Protein AF-0000000078280969 (afdb_homodimer)

Secondary structure (DSSP, 8-state):
--HHHHHHHHHHHHHS-HHHHHHHHTS-HHHHHHHHHHHHHHHTS-SEEE-SS-EEE-HHHHHHHHHHHHHHHHHHHHHHHHHT--TT--EEEEEEESSHHHHTTHHHHHHHHHHH-TTEEEEEEE--HHHHHHHHHTT--SEEEEE--HHHHHHH-EEEEEEEEPEEEEEETTSGGGG-S-B-TGGGGSSPEEEE-GGGS-HHHHHHHHHHHTT--GGGEEEESSHHHHHHHHHTTS-BEEEE--GGG--TTEEEEEBTTPPPEEEEEEES--TT-HHHHHHHHHHHHHHHH--/--HHHHHHHHHHHHHS-HHHHHHHHTS-HHHHHHHHHHHHHHHTS--EEE-SS-EEE-HHHHHHHHHHHHHHHHHHHHHHHHH---TT--EEEEEEESSHHHHTTHHHHHHHHHHH-TTEEEEEEE--HHHHHHHHHTTS-SEEEEE--HHHHHHH-EEEEEEEEPEEEEEETTSGGGG-S-B-TTGGGSSPEEEE-GGGS-HHHHHHHHHHHTT--GGGEEEESSHHHHHHHHHTTS-BEEEE--GGG--TTEEEEEBTTPPPEEEEEEES--TT-HHHHHHHHHHHHHHHHH-

pLDDT: mean 82.95, std 13.14, range [41.09, 98.12]

Structure (mmCIF, N/CA/C/O backbone):
data_AF-0000000078280969-model_v1
#
loop_
_entity.id
_entity.type
_entity.pdbx_description
1 polymer 'LysR family transcriptional regulator'
#
loop_
_atom_site.group_PDB
_atom_site.id
_atom_site.type_symbol
_atom_site.label_atom_id
_atom_site.label_alt_id
_atom_site.label_comp_id
_atom_site.label_asym_id
_atom_site.label_entity_id
_atom_site.label_seq_id
_atom_site.pdbx_PDB_ins_code
_atom_site.Cartn_x
_atom_site.Cartn_y
_atom_site.Cartn_z
_atom_site.occupancy
_atom_site.B_iso_or_equiv
_atom_site.auth_seq_id
_atom_site.auth_comp_id
_atom_site.auth_asym_id
_atom_site.auth_atom_id
_atom_site.pdbx_PDB_model_num
ATOM 1 N N . MET A 1 1 ? 0.093 -5.133 -32.875 1 66.5 1 MET A N 1
ATOM 2 C CA . MET A 1 1 ? 0.955 -5.367 -31.703 1 66.5 1 MET A CA 1
ATOM 3 C C . MET A 1 1 ? 1.335 -6.84 -31.609 1 66.5 1 MET A C 1
ATOM 5 O O . MET A 1 1 ? 0.479 -7.719 -31.734 1 66.5 1 MET A O 1
ATOM 9 N N . ASN A 1 2 ? 2.564 -7.051 -31.688 1 67.25 2 ASN A N 1
ATOM 10 C CA . ASN A 1 2 ? 3.027 -8.438 -31.625 1 67.25 2 ASN A CA 1
ATOM 11 C C . ASN A 1 2 ? 3.969 -8.664 -30.453 1 67.25 2 ASN A C 1
ATOM 13 O O . ASN A 1 2 ? 4.344 -7.715 -29.75 1 67.25 2 ASN A O 1
ATOM 17 N N . THR A 1 3 ? 4.285 -9.961 -30.266 1 73.81 3 THR A N 1
ATOM 18 C CA . THR A 1 3 ? 5.059 -10.352 -29.094 1 73.81 3 THR A CA 1
ATOM 19 C C . THR A 1 3 ? 6.453 -9.727 -29.141 1 73.81 3 THR A C 1
ATOM 21 O O . THR A 1 3 ? 7.012 -9.375 -28.094 1 73.81 3 THR A O 1
ATOM 24 N N . VAL A 1 4 ? 6.988 -9.617 -30.328 1 75.44 4 VAL A N 1
ATOM 25 C CA . VAL A 1 4 ? 8.328 -9.055 -30.484 1 75.44 4 VAL A CA 1
ATOM 26 C C . VAL A 1 4 ? 8.32 -7.59 -30.031 1 75.44 4 VAL A C 1
ATOM 28 O O . VAL A 1 4 ? 9.227 -7.145 -29.328 1 75.44 4 VAL A O 1
ATOM 31 N N . GLN A 1 5 ? 7.281 -6.879 -30.438 1 82.44 5 GLN A N 1
ATOM 32 C CA . GLN A 1 5 ? 7.125 -5.488 -30.031 1 82.44 5 GLN A CA 1
ATOM 33 C C . GLN A 1 5 ? 7.051 -5.371 -28.516 1 82.44 5 GLN A C 1
ATOM 35 O O . GLN A 1 5 ? 7.68 -4.496 -27.922 1 82.44 5 GLN A O 1
ATOM 40 N N . LEU A 1 6 ? 6.266 -6.25 -28 1 81.06 6 LEU A N 1
ATOM 41 C CA . LEU A 1 6 ? 6.074 -6.227 -26.547 1 81.06 6 LEU A CA 1
ATOM 42 C C . LEU A 1 6 ? 7.367 -6.578 -25.828 1 81.06 6 LEU A C 1
ATOM 44 O O . LEU A 1 6 ? 7.688 -5.98 -24.797 1 81.06 6 LEU A O 1
ATOM 48 N N . GLU A 1 7 ? 8.07 -7.516 -26.328 1 80.25 7 GLU A N 1
ATOM 49 C CA . GLU A 1 7 ? 9.367 -7.887 -25.766 1 80.25 7 GLU A CA 1
ATOM 50 C C . GLU A 1 7 ? 10.352 -6.727 -25.844 1 80.25 7 GLU A C 1
ATOM 52 O O . GLU A 1 7 ? 11.086 -6.465 -24.891 1 80.25 7 GLU A O 1
ATOM 57 N N . CYS A 1 8 ? 10.367 -6.09 -27 1 85.19 8 CYS A N 1
ATOM 58 C CA . CYS A 1 8 ? 11.234 -4.926 -27.156 1 85.19 8 CYS A CA 1
ATOM 59 C C . CYS A 1 8 ? 10.875 -3.828 -26.172 1 85.19 8 CYS A C 1
ATOM 61 O O . CYS A 1 8 ? 11.75 -3.23 -25.547 1 85.19 8 CYS A O 1
ATOM 63 N N . TYR A 1 9 ? 9.578 -3.576 -26.031 1 86.38 9 TYR A N 1
ATOM 64 C CA . TYR A 1 9 ? 9.102 -2.574 -25.094 1 86.38 9 TYR A CA 1
ATOM 65 C C . TYR A 1 9 ? 9.57 -2.895 -23.672 1 86.38 9 TYR A C 1
ATOM 67 O O . TYR A 1 9 ? 10.109 -2.029 -22.984 1 86.38 9 TYR A O 1
ATOM 75 N N . MET A 1 10 ? 9.32 -4.09 -23.344 1 80.75 10 MET A N 1
ATOM 76 C CA . MET A 1 10 ? 9.695 -4.496 -22 1 80.75 10 MET A CA 1
ATOM 77 C C . MET A 1 10 ? 11.188 -4.309 -21.766 1 80.75 10 MET A C 1
ATOM 79 O O . MET A 1 10 ? 11.602 -3.818 -20.719 1 80.75 10 MET A O 1
ATOM 83 N N . ALA A 1 11 ? 11.992 -4.695 -22.719 1 79.06 11 ALA A N 1
ATOM 84 C CA . ALA A 1 11 ? 13.445 -4.574 -22.609 1 79.06 11 ALA A CA 1
ATOM 85 C C . ALA A 1 11 ? 13.867 -3.113 -22.5 1 79.06 11 ALA A C 1
ATOM 87 O O . ALA A 1 11 ? 14.719 -2.771 -21.672 1 79.06 11 ALA A O 1
ATOM 88 N N . VAL A 1 12 ? 13.203 -2.271 -23.25 1 84.62 12 VAL A N 1
ATOM 89 C CA . VAL A 1 12 ? 13.555 -0.854 -23.203 1 84.62 12 VAL A CA 1
ATOM 90 C C . VAL A 1 12 ? 13.086 -0.25 -21.875 1 84.62 12 VAL A C 1
ATOM 92 O O . VAL A 1 12 ? 13.797 0.561 -21.281 1 84.62 12 VAL A O 1
ATOM 95 N N . ALA A 1 13 ? 11.953 -0.6 -21.531 1 79.25 13 ALA A N 1
ATOM 96 C CA . ALA A 1 13 ? 11.391 -0.084 -20.281 1 79.25 13 ALA A CA 1
ATOM 97 C C . ALA A 1 13 ? 12.266 -0.475 -19.094 1 79.25 13 ALA A C 1
ATOM 99 O O . ALA A 1 13 ? 12.43 0.307 -18.141 1 79.25 13 ALA A O 1
ATOM 100 N N . GLU A 1 14 ? 12.758 -1.616 -19.172 1 69.44 14 GLU A N 1
ATOM 101 C CA . GLU A 1 14 ? 13.594 -2.156 -18.094 1 69.44 14 GLU A CA 1
ATOM 102 C C . GLU A 1 14 ? 14.969 -1.494 -18.078 1 69.44 14 GLU A C 1
ATOM 104 O O . GLU A 1 14 ? 15.5 -1.187 -17.016 1 69.44 14 GLU A O 1
ATOM 109 N N . ASN A 1 15 ? 15.5 -1.324 -19.266 1 67.88 15 ASN A N 1
ATOM 110 C CA . ASN A 1 15 ? 16.875 -0.85 -19.391 1 67.88 15 ASN A CA 1
ATOM 111 C C . ASN A 1 15 ? 16.938 0.668 -19.516 1 67.88 15 ASN A C 1
ATOM 113 O O . ASN A 1 15 ? 17.984 1.275 -19.312 1 67.88 15 ASN A O 1
ATOM 117 N N . LEU A 1 16 ? 15.82 1.223 -19.828 1 74.62 16 LEU A N 1
ATOM 118 C CA . LEU A 1 16 ? 15.727 2.631 -20.188 1 74.62 16 LEU A CA 1
ATOM 119 C C . LEU A 1 16 ? 16.859 3.029 -21.125 1 74.62 16 LEU A C 1
ATOM 121 O O . LEU A 1 16 ? 17.438 4.109 -20.984 1 74.62 16 LEU A O 1
ATOM 125 N N . ASN A 1 17 ? 17.281 2.143 -21.844 1 77.75 17 ASN A N 1
ATOM 126 C CA . ASN A 1 17 ? 18.344 2.25 -22.859 1 77.75 17 ASN A CA 1
ATOM 127 C C . ASN A 1 17 ? 18.078 1.333 -24.047 1 77.75 17 ASN A C 1
ATOM 129 O O . ASN A 1 17 ? 17.969 0.117 -23.875 1 77.75 17 ASN A O 1
ATOM 133 N N . PHE A 1 18 ? 18.031 1.896 -25.25 1 86.38 18 PHE A N 1
ATOM 134 C CA . PHE A 1 18 ? 17.672 1.14 -26.438 1 86.38 18 PHE A CA 1
ATOM 135 C C . PHE A 1 18 ? 18.781 0.185 -26.844 1 86.38 18 PHE A C 1
ATOM 137 O O . PHE A 1 18 ? 18.516 -0.94 -27.281 1 86.38 18 PHE A O 1
ATOM 144 N N . ALA A 1 19 ? 20.047 0.688 -26.656 1 82.69 19 ALA A N 1
ATOM 145 C CA . ALA A 1 19 ? 21.172 -0.16 -27.016 1 82.69 19 ALA A CA 1
ATOM 146 C C . ALA A 1 19 ? 21.266 -1.381 -26.109 1 82.69 19 ALA A C 1
ATOM 148 O O . ALA A 1 19 ? 21.484 -2.5 -26.578 1 82.69 19 ALA A O 1
ATOM 149 N N . ARG A 1 20 ? 21.062 -1.146 -24.922 1 80.31 20 ARG A N 1
ATOM 150 C CA . ARG A 1 20 ? 21.109 -2.236 -23.953 1 80.31 20 ARG A CA 1
ATOM 151 C C . ARG A 1 20 ? 19.953 -3.203 -24.172 1 80.31 20 ARG A C 1
ATOM 153 O O . ARG A 1 20 ? 20.109 -4.414 -24.016 1 80.31 20 ARG A O 1
ATOM 160 N N . ALA A 1 21 ? 18.812 -2.652 -24.406 1 84 21 ALA A N 1
ATOM 161 C CA . ALA A 1 21 ? 17.656 -3.488 -24.719 1 84 21 ALA A CA 1
ATOM 162 C C . ALA A 1 21 ? 17.938 -4.383 -25.922 1 84 21 ALA A C 1
ATOM 164 O O . ALA A 1 21 ? 17.578 -5.562 -25.922 1 84 21 ALA A O 1
ATOM 165 N N . ALA A 1 22 ? 18.609 -3.871 -26.859 1 86.62 22 ALA A N 1
ATOM 166 C CA . ALA A 1 22 ? 18.969 -4.621 -28.062 1 86.62 22 ALA A CA 1
ATOM 167 C C . ALA A 1 22 ? 19.906 -5.777 -27.734 1 86.62 22 ALA A C 1
ATOM 169 O O . ALA A 1 22 ? 19.734 -6.891 -28.234 1 86.62 22 ALA A O 1
ATOM 170 N N . GLU A 1 23 ? 20.828 -5.445 -26.922 1 80.44 23 GLU A N 1
ATOM 171 C CA . GLU A 1 23 ? 21.766 -6.473 -26.484 1 80.44 23 GLU A CA 1
ATOM 172 C C . GLU A 1 23 ? 21.047 -7.59 -25.734 1 80.44 23 GLU A C 1
ATOM 174 O O . GLU A 1 23 ? 21.312 -8.773 -25.969 1 80.44 23 GLU A O 1
ATOM 179 N N . GLN A 1 24 ? 20.125 -7.203 -24.984 1 77.31 24 GLN A N 1
ATOM 180 C CA . GLN A 1 24 ? 19.375 -8.148 -24.172 1 77.31 24 GLN A CA 1
ATOM 181 C C . GLN A 1 24 ? 18.531 -9.078 -25.047 1 77.31 24 GLN A C 1
ATOM 183 O O . GLN A 1 24 ? 18.406 -10.266 -24.75 1 77.31 24 GLN A O 1
ATOM 188 N N . LEU A 1 25 ? 18.031 -8.523 -26.016 1 80 25 LEU A N 1
ATOM 189 C CA . LEU A 1 25 ? 17.125 -9.266 -26.891 1 80 25 LEU A CA 1
ATOM 190 C C . LEU A 1 25 ? 17.891 -9.906 -28.047 1 80 25 LEU A C 1
ATOM 192 O O . LEU A 1 25 ? 17.297 -10.625 -28.859 1 80 25 LEU A O 1
ATOM 196 N N . HIS A 1 26 ? 19.219 -9.602 -28.062 1 80.12 26 HIS A N 1
ATOM 197 C CA . HIS A 1 26 ? 20.078 -10.125 -29.125 1 80.12 26 HIS A CA 1
ATOM 198 C C . HIS A 1 26 ? 19.578 -9.695 -30.5 1 80.12 26 HIS A C 1
ATOM 200 O O . HIS A 1 26 ? 19.484 -10.516 -31.406 1 80.12 26 HIS A O 1
ATOM 206 N N . ILE A 1 27 ? 19.203 -8.539 -30.594 1 83.69 27 ILE A N 1
ATOM 207 C CA . ILE A 1 27 ? 18.828 -7.914 -31.859 1 83.69 27 ILE A CA 1
ATOM 208 C C . ILE A 1 27 ? 19.516 -6.559 -31.984 1 83.69 27 ILE A C 1
ATOM 210 O O . ILE A 1 27 ? 20.25 -6.137 -31.094 1 83.69 27 ILE A O 1
ATOM 214 N N . THR A 1 28 ? 19.5 -6.012 -33.125 1 83.88 28 THR A N 1
ATOM 215 C CA . THR A 1 28 ? 20.156 -4.734 -33.344 1 83.88 28 THR A CA 1
ATOM 216 C C . THR A 1 28 ? 19.344 -3.586 -32.75 1 83.88 28 THR A C 1
ATOM 218 O O . THR A 1 28 ? 18.125 -3.688 -32.625 1 83.88 28 THR A O 1
ATOM 221 N N . GLN A 1 29 ? 20.094 -2.598 -32.375 1 88 29 GLN A N 1
ATOM 222 C CA . GLN A 1 29 ? 19.438 -1.432 -31.797 1 88 29 GLN A CA 1
ATOM 223 C C . GLN A 1 29 ? 18.438 -0.82 -32.781 1 88 29 GLN A C 1
ATOM 225 O O . GLN A 1 29 ? 17.328 -0.427 -32.406 1 88 29 GLN A O 1
ATOM 230 N N . PRO A 1 30 ? 18.766 -0.728 -34.094 1 88.88 30 PRO A N 1
ATOM 231 C CA . PRO A 1 30 ? 17.75 -0.212 -35 1 88.88 30 PRO A CA 1
ATOM 232 C C . PRO A 1 30 ? 16.484 -1.063 -35.031 1 88.88 30 PRO A C 1
ATOM 234 O O . PRO A 1 30 ? 15.383 -0.532 -35.188 1 88.88 30 PRO A O 1
ATOM 237 N N . ALA A 1 31 ? 16.641 -2.297 -34.844 1 84.81 31 ALA A N 1
ATOM 238 C CA . ALA A 1 31 ? 15.492 -3.193 -34.812 1 84.81 31 ALA A CA 1
ATOM 239 C C . ALA A 1 31 ? 14.609 -2.887 -33.594 1 84.81 31 ALA A C 1
ATOM 241 O O . ALA A 1 31 ? 13.383 -2.836 -33.719 1 84.81 31 ALA A O 1
ATOM 242 N N . VAL A 1 32 ? 15.242 -2.713 -32.438 1 90.94 32 VAL A N 1
ATOM 243 C CA . VAL A 1 32 ? 14.508 -2.352 -31.234 1 90.94 32 VAL A CA 1
ATOM 244 C C . VAL A 1 32 ? 13.781 -1.025 -31.453 1 90.94 32 VAL A C 1
ATOM 246 O O . VAL A 1 32 ? 12.602 -0.894 -31.125 1 90.94 32 VAL A O 1
ATOM 249 N N . THR A 1 33 ? 14.5 -0.103 -32.031 1 88.62 33 THR A N 1
ATOM 250 C CA . THR A 1 33 ? 13.945 1.222 -32.281 1 88.62 33 THR A CA 1
ATOM 251 C C . THR A 1 33 ? 12.727 1.13 -33.219 1 88.62 33 THR A C 1
ATOM 253 O O . THR A 1 33 ? 11.703 1.756 -32.938 1 88.62 33 THR A O 1
ATOM 256 N N . HIS A 1 34 ? 12.914 0.35 -34.188 1 87.81 34 HIS A N 1
ATOM 257 C CA . HIS A 1 34 ? 11.82 0.165 -35.125 1 87.81 34 HIS A CA 1
ATOM 258 C C . HIS A 1 34 ? 10.594 -0.44 -34.438 1 87.81 34 HIS A C 1
ATOM 260 O O . HIS A 1 34 ? 9.469 0.009 -34.656 1 87.81 34 HIS A O 1
ATOM 266 N N . GLN A 1 35 ? 10.828 -1.496 -33.688 1 87.38 35 GLN A N 1
ATOM 267 C CA . GLN A 1 35 ? 9.742 -2.172 -32.969 1 87.38 35 GLN A CA 1
ATOM 268 C C . GLN A 1 35 ? 9.016 -1.217 -32.031 1 87.38 35 GLN A C 1
ATOM 270 O O . GLN A 1 35 ? 7.785 -1.219 -31.969 1 87.38 35 GLN A O 1
ATOM 275 N N . ILE A 1 36 ? 9.766 -0.42 -31.297 1 90.12 36 ILE A N 1
ATOM 276 C CA . ILE A 1 36 ? 9.18 0.522 -30.344 1 90.12 36 ILE A CA 1
ATOM 277 C C . ILE A 1 36 ? 8.398 1.596 -31.094 1 90.12 36 ILE A C 1
ATOM 279 O O . ILE A 1 36 ? 7.273 1.934 -30.719 1 90.12 36 ILE A O 1
ATOM 283 N N . ASN A 1 37 ? 9.008 2.088 -32.156 1 88.69 37 ASN A N 1
ATOM 284 C CA . ASN A 1 37 ? 8.328 3.088 -32.969 1 88.69 37 ASN A CA 1
ATOM 285 C C . ASN A 1 37 ? 7.031 2.539 -33.562 1 88.69 37 ASN A C 1
ATOM 287 O O . ASN A 1 37 ? 6.008 3.229 -33.594 1 88.69 37 ASN A O 1
ATOM 291 N N . SER A 1 38 ? 7.207 1.346 -34.094 1 84 38 SER A N 1
ATOM 292 C CA . SER A 1 38 ? 6.031 0.696 -34.656 1 84 38 SER A CA 1
ATOM 293 C C . SER A 1 38 ? 4.945 0.503 -33.594 1 84 38 SER A C 1
ATOM 295 O O . SER A 1 38 ? 3.764 0.734 -33.875 1 84 38 SER A O 1
ATOM 297 N N . LEU A 1 39 ? 5.312 0.041 -32.438 1 84.44 39 LEU A N 1
ATOM 298 C CA . LEU A 1 39 ? 4.387 -0.162 -31.328 1 84.44 39 LEU A CA 1
ATOM 299 C C . LEU A 1 39 ? 3.721 1.151 -30.938 1 84.44 39 LEU A C 1
ATOM 301 O O . LEU A 1 39 ? 2.5 1.209 -30.766 1 84.44 39 LEU A O 1
ATOM 305 N N . GLU A 1 40 ? 4.496 2.197 -30.781 1 87.44 40 GLU A N 1
ATOM 306 C CA . GLU A 1 40 ? 3.988 3.516 -30.406 1 87.44 40 GLU A CA 1
ATOM 307 C C . GLU A 1 40 ? 3.047 4.062 -31.484 1 87.44 40 GLU A C 1
ATOM 309 O O . GLU A 1 40 ? 2.033 4.691 -31.156 1 87.44 40 GLU A O 1
ATOM 314 N N . ALA A 1 41 ? 3.404 3.811 -32.719 1 81.44 41 ALA A N 1
ATOM 315 C CA . ALA A 1 41 ? 2.568 4.234 -33.812 1 81.44 41 ALA A CA 1
ATOM 316 C C . ALA A 1 41 ? 1.226 3.512 -33.812 1 81.44 41 ALA A C 1
ATOM 318 O O . ALA A 1 41 ? 0.179 4.125 -34.031 1 81.44 41 ALA A O 1
ATOM 319 N N . GLU A 1 42 ? 1.295 2.262 -33.562 1 77.94 42 GLU A N 1
ATOM 320 C CA . GLU A 1 42 ? 0.071 1.467 -33.531 1 77.94 42 GLU A CA 1
ATOM 321 C C . GLU A 1 42 ? -0.838 1.925 -32.375 1 77.94 42 GLU A C 1
ATOM 323 O O . GLU A 1 42 ? -2.062 1.941 -32.531 1 77.94 42 GLU A O 1
ATOM 328 N N . LEU A 1 43 ? -0.205 2.242 -31.312 1 75.56 43 LEU A N 1
ATOM 329 C CA . LEU A 1 43 ? -0.937 2.631 -30.109 1 75.56 43 LEU A CA 1
ATOM 330 C C . LEU A 1 43 ? -1.272 4.117 -30.141 1 75.56 43 LEU A C 1
ATOM 332 O O . LEU A 1 43 ? -2.078 4.594 -29.328 1 75.56 43 LEU A O 1
ATOM 336 N N . ASP A 1 44 ? -0.694 4.789 -31.047 1 76.69 44 ASP A N 1
ATOM 337 C CA . ASP A 1 44 ? -0.847 6.23 -31.234 1 76.69 44 ASP A CA 1
ATOM 338 C C . ASP A 1 44 ? -0.492 6.98 -29.953 1 76.69 44 ASP A C 1
ATOM 340 O O . ASP A 1 44 ? -1.197 7.91 -29.547 1 76.69 44 ASP A O 1
ATOM 344 N N . VAL A 1 45 ? 0.417 6.477 -29.266 1 78.44 45 VAL A N 1
ATOM 345 C CA . VAL A 1 45 ? 0.959 7.109 -28.062 1 78.44 45 VAL A CA 1
ATOM 346 C C . VAL A 1 45 ? 2.469 6.883 -28 1 78.44 45 VAL A C 1
ATOM 348 O O . VAL A 1 45 ? 2.984 5.918 -28.562 1 78.44 45 VAL A O 1
ATOM 351 N N . LYS A 1 46 ? 3.143 7.832 -27.328 1 85 46 LYS A N 1
ATOM 352 C CA . LYS A 1 46 ? 4.555 7.621 -27.031 1 85 46 LYS A CA 1
ATOM 353 C C . LYS A 1 46 ? 4.727 6.926 -25.688 1 85 46 LYS A C 1
ATOM 355 O O . LYS A 1 46 ? 4.18 7.375 -24.672 1 85 46 LYS A O 1
ATOM 360 N N . LEU A 1 47 ? 5.379 5.812 -25.812 1 81.12 47 LEU A N 1
ATOM 361 C CA . LEU A 1 47 ? 5.602 5.027 -24.609 1 81.12 47 LEU A CA 1
ATOM 362 C C . LEU A 1 47 ? 6.883 5.465 -23.906 1 81.12 47 LEU A C 1
ATOM 364 O O . LEU A 1 47 ? 7.027 5.281 -22.688 1 81.12 47 LEU A O 1
ATOM 368 N N . PHE A 1 48 ? 7.793 6.008 -24.703 1 83.69 48 PHE A N 1
ATOM 369 C CA . PHE A 1 48 ? 9.078 6.473 -24.188 1 83.69 48 PHE A CA 1
ATOM 370 C C . PHE A 1 48 ? 9.336 7.914 -24.609 1 83.69 48 PHE A C 1
ATOM 372 O O . PHE A 1 48 ? 8.953 8.328 -25.703 1 83.69 48 PHE A O 1
ATOM 379 N N . ARG A 1 49 ? 9.789 8.727 -23.609 1 79.5 49 ARG A N 1
ATOM 380 C CA . ARG A 1 49 ? 10.414 10 -23.953 1 79.5 49 ARG A CA 1
ATOM 381 C C . ARG A 1 49 ? 11.914 9.844 -24.141 1 79.5 49 ARG A C 1
ATOM 383 O O . ARG A 1 49 ? 12.617 9.375 -23.234 1 79.5 49 ARG A O 1
ATOM 390 N N . ARG A 1 50 ? 12.289 10.094 -25.422 1 76.25 50 ARG A N 1
ATOM 391 C CA . ARG A 1 50 ? 13.695 9.883 -25.766 1 76.25 50 ARG A CA 1
ATOM 392 C C . ARG A 1 50 ? 14.375 11.195 -26.125 1 76.25 50 ARG A C 1
ATOM 394 O O . ARG A 1 50 ? 13.805 12.023 -26.844 1 76.25 50 ARG A O 1
ATOM 401 N N . THR A 1 51 ? 15.383 11.57 -25.328 1 71.69 51 THR A N 1
ATOM 402 C CA . THR A 1 51 ? 16.328 12.594 -25.766 1 71.69 51 THR A CA 1
ATOM 403 C C . THR A 1 51 ? 17.656 11.961 -26.172 1 71.69 51 THR A C 1
ATOM 405 O O . THR A 1 51 ? 17.812 10.734 -26.125 1 71.69 51 THR A O 1
ATOM 408 N N . THR A 1 52 ? 18.625 12.766 -26.75 1 67.19 52 THR A N 1
ATOM 409 C CA . THR A 1 52 ? 19.953 12.258 -27.125 1 67.19 52 THR A CA 1
ATOM 410 C C . THR A 1 52 ? 20.656 11.641 -25.906 1 67.19 52 THR A C 1
ATOM 412 O O . THR A 1 52 ? 21.531 10.797 -26.062 1 67.19 52 THR A O 1
ATOM 415 N N . ARG A 1 53 ? 20.062 11.945 -24.703 1 63.03 53 ARG A N 1
ATOM 416 C CA . ARG A 1 53 ? 20.844 11.555 -23.531 1 63.03 53 ARG A CA 1
ATOM 417 C C . ARG A 1 53 ? 20.016 10.656 -22.609 1 63.03 53 ARG A C 1
ATOM 419 O O . ARG A 1 53 ? 20.578 9.922 -21.797 1 63.03 53 ARG A O 1
ATOM 426 N N . THR A 1 54 ? 18.719 10.703 -22.703 1 69.81 54 THR A N 1
ATOM 427 C CA . THR A 1 54 ? 17.953 9.984 -21.688 1 69.81 54 THR A CA 1
ATOM 428 C C . THR A 1 54 ? 16.75 9.281 -22.312 1 69.81 54 THR A C 1
ATOM 430 O O . THR A 1 54 ? 16.219 9.734 -23.344 1 69.81 54 THR A O 1
ATOM 433 N N . VAL A 1 55 ? 16.438 8.023 -21.891 1 79.75 55 VAL A N 1
ATOM 434 C CA . VAL A 1 55 ? 15.211 7.281 -22.188 1 79.75 55 VAL A CA 1
ATOM 435 C C . VAL A 1 55 ? 14.367 7.137 -20.922 1 79.75 55 VAL A C 1
ATOM 437 O O . VAL A 1 55 ? 14.867 6.715 -19.891 1 79.75 55 VAL A O 1
ATOM 440 N N . GLU A 1 56 ? 13.156 7.699 -20.984 1 73.56 56 GLU A N 1
ATOM 441 C CA . GLU A 1 56 ? 12.234 7.605 -19.859 1 73.56 56 GLU A CA 1
ATOM 442 C C . GLU A 1 56 ? 10.867 7.082 -20.297 1 73.56 56 GLU A C 1
ATOM 444 O O . GLU A 1 56 ? 10.438 7.332 -21.438 1 73.56 56 GLU A O 1
ATOM 449 N N . LEU A 1 57 ? 10.242 6.301 -19.422 1 72.12 57 LEU A N 1
ATOM 450 C CA . LEU A 1 57 ? 8.867 5.891 -19.703 1 72.12 57 LEU A CA 1
ATOM 451 C C . LEU A 1 57 ? 7.91 7.074 -19.578 1 72.12 57 LEU A C 1
ATOM 453 O O . LEU A 1 57 ? 8.031 7.883 -18.656 1 72.12 57 LEU A O 1
ATOM 457 N N . THR A 1 58 ? 7.027 7.156 -20.609 1 67.81 58 THR A N 1
ATOM 458 C CA . THR A 1 58 ? 5.918 8.094 -20.469 1 67.81 58 THR A CA 1
ATOM 459 C C . THR A 1 58 ? 4.844 7.535 -19.547 1 67.81 58 THR A C 1
ATOM 461 O O . THR A 1 58 ? 4.898 6.363 -19.156 1 67.81 58 THR A O 1
ATOM 464 N N . ALA A 1 59 ? 3.932 8.391 -19.203 1 56.53 59 ALA A N 1
ATOM 465 C CA . ALA A 1 59 ? 2.816 7.914 -18.391 1 56.53 59 ALA A CA 1
ATOM 466 C C . ALA A 1 59 ? 2.086 6.762 -19.062 1 56.53 59 ALA A C 1
ATOM 468 O O . ALA A 1 59 ? 1.873 5.711 -18.453 1 56.53 59 ALA A O 1
ATOM 469 N N . PRO A 1 60 ? 1.846 6.934 -20.297 1 61.75 60 PRO A N 1
ATOM 470 C CA . PRO A 1 60 ? 1.277 5.785 -21 1 61.75 60 PRO A CA 1
ATOM 471 C C . PRO A 1 60 ? 2.223 4.586 -21.031 1 61.75 60 PRO A C 1
ATOM 473 O O . PRO A 1 60 ? 1.773 3.438 -21 1 61.75 60 PRO A O 1
ATOM 476 N N . GLY A 1 61 ? 3.506 4.887 -21.078 1 71.25 61 GLY A N 1
ATOM 477 C CA . GLY A 1 61 ? 4.488 3.812 -21.062 1 71.25 61 GLY A CA 1
ATOM 478 C C . GLY A 1 61 ? 4.43 2.963 -19.812 1 71.25 61 GLY A C 1
ATOM 479 O O . GLY A 1 61 ? 4.516 1.735 -19.891 1 71.25 61 GLY A O 1
ATOM 480 N N . TRP A 1 62 ? 4.211 3.588 -18.797 1 59.38 62 TRP A N 1
ATOM 481 C CA . TRP A 1 62 ? 4.113 2.898 -17.516 1 59.38 62 TRP A CA 1
ATOM 482 C C . TRP A 1 62 ? 2.854 2.043 -17.453 1 59.38 62 TRP A C 1
ATOM 484 O O . TRP A 1 62 ? 2.895 0.898 -16.984 1 59.38 62 TRP A O 1
ATOM 494 N N . VAL A 1 63 ? 1.869 2.551 -17.922 1 57.16 63 VAL A N 1
ATOM 495 C CA . VAL A 1 63 ? 0.6 1.832 -17.953 1 57.16 63 VAL A CA 1
ATOM 496 C C . VAL A 1 63 ? 0.724 0.607 -18.859 1 57.16 63 VAL A C 1
ATOM 498 O O . VAL A 1 63 ? 0.252 -0.478 -18.516 1 57.16 63 VAL A O 1
ATOM 501 N N . PHE A 1 64 ? 1.429 0.863 -19.969 1 65.94 64 PHE A N 1
ATOM 502 C CA . PHE A 1 64 ? 1.562 -0.192 -20.969 1 65.94 64 PHE A CA 1
ATOM 503 C C . PHE A 1 64 ? 2.434 -1.326 -20.438 1 65.94 64 PHE A C 1
ATOM 505 O O . PHE A 1 64 ? 2.297 -2.473 -20.875 1 65.94 64 PHE A O 1
ATOM 512 N N . TRP A 1 65 ? 3.266 -0.952 -19.484 1 68.56 65 TRP A N 1
ATOM 513 C CA . TRP A 1 65 ? 4.145 -1.969 -18.922 1 68.56 65 TRP A CA 1
ATOM 514 C C . TRP A 1 65 ? 3.338 -3.125 -18.344 1 68.56 65 TRP A C 1
ATOM 516 O O . TRP A 1 65 ? 3.648 -4.293 -18.578 1 68.56 65 TRP A O 1
ATOM 526 N N . GLY A 1 66 ? 2.42 -2.846 -17.672 1 61.31 66 GLY A N 1
ATOM 527 C CA . GLY A 1 66 ? 1.548 -3.871 -17.125 1 61.31 66 GLY A CA 1
ATOM 528 C C . GLY A 1 66 ? 0.871 -4.711 -18.188 1 61.31 66 GLY A C 1
ATOM 529 O O . GLY A 1 66 ? 0.828 -5.941 -18.078 1 61.31 66 GLY A O 1
ATOM 530 N N . TYR A 1 67 ? 0.461 -4.02 -19.156 1 60.88 67 TYR A N 1
ATOM 531 C CA . TYR A 1 67 ? -0.207 -4.715 -20.25 1 60.88 67 TYR A CA 1
ATOM 532 C C . TYR A 1 67 ? 0.766 -5.625 -20.984 1 60.88 67 TYR A C 1
ATOM 534 O O . TYR A 1 67 ? 0.448 -6.777 -21.281 1 60.88 67 TYR A O 1
ATOM 542 N N . ALA A 1 68 ? 1.881 -5.031 -21.297 1 72.19 68 ALA A N 1
ATOM 543 C CA . ALA A 1 68 ? 2.881 -5.793 -22.047 1 72.19 68 ALA A CA 1
ATOM 544 C C . ALA A 1 68 ? 3.291 -7.051 -21.281 1 72.19 68 ALA A C 1
ATOM 546 O O . ALA A 1 68 ? 3.393 -8.133 -21.859 1 72.19 68 ALA A O 1
ATOM 547 N N . LYS A 1 69 ? 3.434 -6.824 -20.094 1 65.06 69 LYS A N 1
ATOM 548 C CA . LYS A 1 69 ? 3.807 -7.941 -19.234 1 65.06 69 LYS 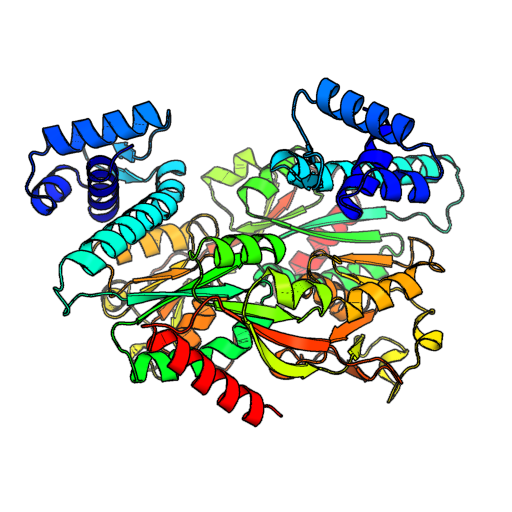A CA 1
ATOM 549 C C . LYS A 1 69 ? 2.725 -9.016 -19.219 1 65.06 69 LYS A C 1
ATOM 551 O O . LYS A 1 69 ? 3.018 -10.203 -19.375 1 65.06 69 LYS A O 1
ATOM 556 N N . ASP A 1 70 ? 1.556 -8.594 -19.125 1 59 70 ASP A N 1
ATOM 557 C CA . ASP A 1 70 ? 0.418 -9.508 -19.078 1 59 70 ASP A CA 1
ATOM 558 C C . ASP A 1 70 ? 0.283 -10.273 -20.391 1 59 70 ASP A C 1
ATOM 560 O O . ASP A 1 70 ? 0.072 -11.484 -20.391 1 59 70 ASP A O 1
ATOM 564 N N . ILE A 1 71 ? 0.398 -9.555 -21.422 1 59.19 71 ILE A N 1
ATOM 565 C CA . ILE A 1 71 ? 0.226 -10.148 -22.734 1 59.19 71 ILE A CA 1
ATOM 566 C C . ILE A 1 71 ? 1.345 -11.156 -23 1 59.19 71 ILE A C 1
ATOM 568 O O . ILE A 1 71 ? 1.091 -12.266 -23.484 1 59.19 71 ILE A O 1
ATOM 572 N N . LEU A 1 72 ? 2.453 -10.75 -22.609 1 65.81 72 LEU A N 1
ATOM 573 C CA . LEU A 1 72 ? 3.568 -11.664 -22.844 1 65.81 72 LEU A CA 1
ATOM 574 C C . LEU A 1 72 ? 3.438 -12.906 -21.984 1 65.81 72 LEU A C 1
ATOM 576 O O . LEU A 1 72 ? 3.744 -14.016 -22.422 1 65.81 72 LEU A O 1
ATOM 580 N N . ALA A 1 73 ? 2.938 -12.617 -20.859 1 60.31 73 ALA A N 1
ATOM 581 C CA . ALA A 1 73 ? 2.713 -13.75 -19.969 1 60.31 73 ALA A CA 1
ATOM 582 C C . ALA A 1 73 ? 1.631 -14.672 -20.516 1 60.31 73 ALA A C 1
ATOM 584 O O . ALA A 1 73 ? 1.788 -15.898 -20.5 1 60.31 73 ALA A O 1
ATOM 585 N N . LYS A 1 74 ? 0.629 -14.078 -20.969 1 56.28 74 LYS A N 1
ATOM 586 C CA . LYS A 1 74 ? -0.467 -14.859 -21.531 1 56.28 74 LYS A CA 1
ATOM 587 C C . LYS A 1 74 ? -0.025 -15.586 -22.797 1 56.28 74 LYS A C 1
ATOM 589 O O . LYS A 1 74 ? -0.417 -16.734 -23.031 1 56.28 74 LYS A O 1
ATOM 594 N N . THR A 1 75 ? 0.671 -14.938 -23.625 1 55.44 75 THR A N 1
ATOM 595 C CA . THR A 1 75 ? 1.184 -15.547 -24.844 1 55.44 75 THR A CA 1
ATOM 596 C C . THR A 1 75 ? 2.076 -16.75 -24.516 1 55.44 75 THR A C 1
ATOM 598 O O . THR A 1 75 ? 1.981 -17.797 -25.156 1 55.44 75 THR A O 1
ATOM 601 N N . ALA A 1 76 ? 2.816 -16.469 -23.562 1 56.06 76 ALA A N 1
ATOM 602 C CA . ALA A 1 76 ? 3.686 -17.562 -23.141 1 56.06 76 ALA A CA 1
ATOM 603 C C . ALA A 1 76 ? 2.871 -18.734 -22.594 1 56.06 76 ALA A C 1
ATOM 605 O O . ALA A 1 76 ? 3.166 -19.891 -22.891 1 56.06 76 ALA A O 1
ATOM 606 N N . GLN A 1 77 ? 1.936 -18.328 -21.922 1 51.62 77 GLN A N 1
ATOM 607 C CA . GLN A 1 77 ? 1.037 -19.344 -21.375 1 51.62 77 GLN A CA 1
ATOM 608 C C . GLN A 1 77 ? 0.341 -20.125 -22.484 1 51.62 77 GLN A C 1
ATOM 610 O O . GLN A 1 77 ? 0.213 -21.344 -22.406 1 51.62 77 GLN A O 1
ATOM 615 N N . ALA A 1 78 ? -0.179 -19.438 -23.406 1 51.12 78 ALA A N 1
ATOM 616 C CA . ALA A 1 78 ? -0.871 -20.047 -24.531 1 51.12 78 ALA A CA 1
ATOM 617 C C . ALA A 1 78 ? 0.055 -20.984 -25.297 1 51.12 78 ALA A C 1
ATOM 619 O O . ALA A 1 78 ? -0.352 -22.094 -25.688 1 51.12 78 ALA A O 1
ATOM 620 N N . LYS A 1 79 ? 1.163 -20.5 -25.531 1 50.44 79 LYS A N 1
ATOM 621 C CA . LYS A 1 79 ? 2.125 -21.344 -26.234 1 50.44 79 LYS A CA 1
ATOM 622 C C . LYS A 1 79 ? 2.4 -22.641 -25.469 1 50.44 79 LYS A C 1
ATOM 624 O O . LYS A 1 79 ? 2.488 -23.719 -26.047 1 50.44 79 LYS A O 1
ATOM 629 N N . ASN A 1 80 ? 2.527 -22.422 -24.25 1 46.72 80 ASN A N 1
ATOM 630 C CA . ASN A 1 80 ? 2.807 -23.578 -23.406 1 46.72 80 ASN A CA 1
ATOM 631 C C . ASN A 1 80 ? 1.617 -24.531 -23.344 1 46.72 80 ASN A C 1
ATOM 633 O O . ASN A 1 80 ? 1.794 -25.75 -23.328 1 46.72 80 ASN A O 1
ATOM 637 N N . ARG A 1 81 ? 0.464 -23.922 -23.172 1 44.09 81 ARG A N 1
ATOM 638 C CA . ARG A 1 81 ? -0.72 -24.781 -23.188 1 44.09 81 ARG A CA 1
ATOM 639 C C . ARG A 1 81 ? -0.791 -25.594 -24.469 1 44.09 81 ARG A C 1
ATOM 641 O O . ARG A 1 81 ? -1.181 -26.766 -24.438 1 44.09 81 ARG A O 1
ATOM 648 N N . LEU A 1 82 ? -0.545 -25 -25.453 1 43.84 82 LEU A N 1
ATOM 649 C CA . LEU A 1 82 ? -0.633 -25.688 -26.734 1 43.84 82 LEU A CA 1
ATOM 650 C C . LEU A 1 82 ? 0.5 -26.703 -26.875 1 43.84 82 LEU A C 1
ATOM 652 O O . LEU A 1 82 ? 0.341 -27.734 -27.547 1 43.84 82 LEU A O 1
ATOM 656 N N . ALA A 1 83 ? 1.55 -26.328 -26.406 1 44.88 83 ALA A N 1
ATOM 657 C CA . ALA A 1 83 ? 2.633 -27.281 -26.641 1 44.88 83 ALA A CA 1
ATOM 658 C C . ALA A 1 83 ? 2.455 -28.531 -25.781 1 44.88 83 ALA A C 1
ATOM 660 O O . ALA A 1 83 ? 3.119 -29.547 -26.016 1 44.88 83 ALA A O 1
ATOM 661 N N . GLY A 1 84 ? 1.411 -28.906 -25.094 1 41.12 84 GLY A N 1
ATOM 662 C CA . GLY A 1 84 ? 1.092 -30.172 -24.453 1 41.12 84 GLY A CA 1
ATOM 663 C C . GLY A 1 84 ? 1.914 -30.422 -23.203 1 41.12 84 GLY A C 1
ATOM 664 O O . GLY A 1 84 ? 1.878 -31.531 -22.641 1 41.12 84 GLY A O 1
ATOM 665 N N . HIS A 1 85 ? 3.098 -30.062 -23.016 1 41.72 85 HIS A N 1
ATOM 666 C CA . HIS A 1 85 ? 3.926 -30.469 -21.875 1 41.72 85 HIS A CA 1
ATOM 667 C C . HIS A 1 85 ? 3.357 -29.938 -20.562 1 41.72 85 HIS A C 1
ATOM 669 O O . HIS A 1 85 ? 3.27 -28.719 -20.359 1 41.72 85 HIS A O 1
ATOM 675 N N . PHE A 1 86 ? 2.482 -30.766 -19.844 1 42.31 86 PHE A N 1
ATOM 676 C CA . PHE A 1 86 ? 1.588 -30.688 -18.688 1 42.31 86 PHE A CA 1
ATOM 677 C C . PHE A 1 86 ? 2.338 -30.234 -17.453 1 42.31 86 PHE A C 1
ATOM 679 O O . PHE A 1 86 ? 1.749 -29.609 -16.547 1 42.31 86 PHE A O 1
ATOM 686 N N . GLU A 1 87 ? 3.457 -30.906 -17.234 1 46.09 87 GLU A N 1
ATOM 687 C CA . GLU A 1 87 ? 4.012 -30.812 -15.883 1 46.09 87 GLU A CA 1
ATOM 688 C C . GLU A 1 87 ? 4.051 -29.359 -15.391 1 46.09 87 GLU A C 1
ATOM 690 O O . GLU A 1 87 ? 3.898 -29.109 -14.195 1 46.09 87 GLU A O 1
ATOM 695 N N . ASP A 1 88 ? 4.395 -28.531 -16.297 1 51.09 88 ASP A N 1
ATOM 696 C CA . ASP A 1 88 ? 4.742 -27.156 -15.922 1 51.09 88 ASP A CA 1
ATOM 697 C C . ASP A 1 88 ? 3.562 -26.219 -16.141 1 51.09 88 ASP A C 1
ATOM 699 O O . ASP A 1 88 ? 3.756 -25.016 -16.375 1 51.09 88 ASP A O 1
ATOM 703 N N . GLN A 1 89 ? 2.326 -26.812 -16.125 1 60.88 89 GLN A N 1
ATOM 704 C CA . GLN A 1 89 ? 1.177 -26.016 -16.531 1 60.88 89 GLN A CA 1
ATOM 705 C C . GLN A 1 89 ? 0.737 -25.078 -15.398 1 60.88 89 GLN A C 1
ATOM 707 O O . GLN A 1 89 ? 0.247 -25.531 -14.367 1 60.88 89 GLN A O 1
ATOM 712 N N . ILE A 1 90 ? 1.161 -23.984 -15.469 1 75.44 90 ILE A N 1
ATOM 713 C CA . ILE A 1 90 ? 0.765 -22.938 -14.539 1 75.44 90 ILE A CA 1
ATOM 714 C C . ILE A 1 90 ? -0.631 -22.422 -14.898 1 75.44 90 ILE A C 1
ATOM 716 O O . ILE A 1 90 ? -0.947 -22.234 -16.078 1 75.44 90 ILE A O 1
ATOM 720 N N . GLN A 1 91 ? -1.591 -22.578 -13.938 1 82.12 91 GLN A N 1
ATOM 721 C CA . GLN A 1 91 ? -2.908 -21.969 -14.062 1 82.12 91 GLN A CA 1
ATOM 722 C C . GLN A 1 91 ? -2.979 -20.656 -13.281 1 82.12 91 GLN A C 1
ATOM 724 O O . GLN A 1 91 ? -3.113 -20.656 -12.055 1 82.12 91 GLN A O 1
ATOM 729 N N . PRO A 1 92 ? -2.957 -19.562 -14.055 1 86 92 PRO A N 1
ATOM 730 C CA . PRO A 1 92 ? -3.012 -18.266 -13.375 1 86 92 PRO A CA 1
ATOM 731 C C . PRO A 1 92 ? -4.34 -18.031 -12.656 1 86 92 PRO A C 1
ATOM 733 O O . PRO A 1 92 ? -5.395 -18.438 -13.156 1 86 92 PRO A O 1
ATOM 736 N N . PHE A 1 93 ? -4.332 -17.453 -11.516 1 92.75 93 PHE A N 1
ATOM 737 C CA . PHE A 1 93 ? -5.473 -17 -10.734 1 92.75 93 PHE A CA 1
ATOM 738 C C . PHE A 1 93 ? -5.219 -15.617 -10.156 1 92.75 93 PHE A C 1
ATOM 740 O O . PHE A 1 93 ? -4.441 -15.461 -9.203 1 92.75 93 PHE A O 1
ATOM 747 N N . VAL A 1 94 ? -5.922 -14.609 -10.695 1 92.38 94 VAL A N 1
ATOM 748 C CA . VAL A 1 94 ? -5.586 -13.227 -10.398 1 92.38 94 VAL A CA 1
ATOM 749 C C . VAL A 1 94 ? -6.605 -12.641 -9.422 1 92.38 94 VAL A C 1
ATOM 751 O O . VAL A 1 94 ? -7.805 -12.625 -9.703 1 92.38 94 VAL A O 1
ATOM 754 N N . ILE A 1 95 ? -6.074 -12.148 -8.305 1 96.69 95 ILE A N 1
ATOM 755 C CA . ILE A 1 95 ? -6.891 -11.586 -7.238 1 96.69 95 ILE A CA 1
ATOM 756 C C . ILE A 1 95 ? -6.633 -10.078 -7.129 1 96.69 95 ILE A C 1
ATOM 758 O O . ILE A 1 95 ? -5.488 -9.648 -7 1 96.69 95 ILE A O 1
ATOM 762 N N . GLY A 1 96 ? -7.711 -9.328 -7.207 1 94.12 96 GLY A N 1
ATOM 763 C CA . GLY A 1 96 ? -7.609 -7.891 -7.047 1 94.12 96 GLY A CA 1
ATOM 764 C C . GLY A 1 96 ? -7.871 -7.422 -5.629 1 94.12 96 GLY A C 1
ATOM 765 O O . GLY A 1 96 ? -8.883 -7.797 -5.023 1 94.12 96 GLY A O 1
ATOM 766 N N . CYS A 1 97 ? -6.91 -6.602 -5.152 1 91.44 97 CYS A N 1
ATOM 767 C CA . CYS A 1 97 ? -7.027 -5.98 -3.836 1 91.44 97 CYS A CA 1
ATOM 768 C C . CYS A 1 97 ? -6.801 -4.477 -3.922 1 91.44 97 CYS A C 1
ATOM 770 O O . CYS A 1 97 ? -6.043 -4.004 -4.773 1 91.44 97 CYS A O 1
ATOM 772 N N . HIS A 1 98 ? -7.465 -3.781 -3.1 1 80.12 98 HIS A N 1
ATOM 773 C CA . HIS A 1 98 ? -7.285 -2.334 -3.123 1 80.12 98 HIS A CA 1
ATOM 774 C C . HIS A 1 98 ? -6.621 -1.84 -1.842 1 80.12 98 HIS A C 1
ATOM 776 O O . HIS A 1 98 ? -6.109 -0.719 -1.794 1 80.12 98 HIS A O 1
ATOM 782 N N . SER A 1 99 ? -6.645 -2.676 -0.854 1 78.62 99 SER A N 1
ATOM 783 C CA . SER A 1 99 ? -6.055 -2.301 0.428 1 78.62 99 SER A CA 1
ATOM 784 C C . SER A 1 99 ? -5.305 -3.471 1.055 1 78.62 99 SER A C 1
ATOM 786 O O . SER A 1 99 ? -5.688 -4.629 0.877 1 78.62 99 SER A O 1
ATOM 788 N N . PRO A 1 100 ? -4.219 -3.139 1.782 1 79.75 100 PRO A N 1
ATOM 789 C CA . PRO A 1 100 ? -3.49 -4.207 2.473 1 79.75 100 PRO A CA 1
ATOM 790 C C . PRO A 1 100 ? -4.375 -5 3.43 1 79.75 100 PRO A C 1
ATOM 792 O O . PRO A 1 100 ? -4.055 -6.145 3.766 1 79.75 100 PRO A O 1
ATOM 795 N N . PHE A 1 101 ? -5.445 -4.453 3.721 1 78.44 101 PHE A N 1
ATOM 796 C CA . PHE A 1 101 ? -6.383 -5.148 4.598 1 78.44 101 PHE A CA 1
ATOM 797 C C . PHE A 1 101 ? -6.855 -6.449 3.965 1 78.44 101 PHE A C 1
ATOM 799 O O . PHE A 1 101 ? -6.977 -7.469 4.645 1 78.44 101 PHE A O 1
ATOM 806 N N . GLU A 1 102 ? -7.074 -6.363 2.807 1 89.69 102 GLU A N 1
ATOM 807 C CA . GLU A 1 102 ? -7.602 -7.523 2.094 1 89.69 102 GLU A CA 1
ATOM 808 C C . GLU A 1 102 ? -6.562 -8.641 2.018 1 89.69 102 GLU A C 1
ATOM 810 O O . GLU A 1 102 ? -6.914 -9.82 1.969 1 89.69 102 GLU A O 1
ATOM 815 N N . LEU A 1 103 ? -5.336 -8.258 2.135 1 91.19 103 LEU A N 1
ATOM 816 C CA . LEU A 1 103 ? -4.246 -9.227 2.043 1 91.19 103 LEU A CA 1
ATOM 817 C C . LEU A 1 103 ? -4.234 -10.148 3.26 1 91.19 103 LEU A C 1
ATOM 819 O O . LEU A 1 103 ? -3.775 -11.289 3.176 1 91.19 103 LEU A O 1
ATOM 823 N N . THR A 1 104 ? -4.719 -9.695 4.324 1 88.88 104 THR A N 1
ATOM 824 C CA . THR A 1 104 ? -4.668 -10.461 5.566 1 88.88 104 THR A CA 1
ATOM 825 C C . THR A 1 104 ? -5.551 -11.695 5.48 1 88.88 104 THR A C 1
ATOM 827 O O . THR A 1 104 ? -5.32 -12.68 6.188 1 88.88 104 THR A O 1
ATOM 830 N N . LEU A 1 105 ? -6.484 -11.75 4.602 1 92.31 105 LEU A N 1
ATOM 831 C CA . LEU A 1 105 ? -7.414 -12.867 4.441 1 92.31 105 LEU A CA 1
ATOM 832 C C . LEU A 1 105 ? -6.82 -13.945 3.543 1 92.31 105 LEU A C 1
ATOM 834 O O . LEU A 1 105 ? -7.215 -15.109 3.617 1 92.31 105 LEU A O 1
ATOM 838 N N . LEU A 1 106 ? -5.898 -13.578 2.811 1 96.44 106 LEU A N 1
ATOM 839 C CA . LEU A 1 106 ? -5.555 -14.367 1.634 1 96.44 106 LEU A CA 1
ATOM 840 C C . LEU A 1 106 ? -4.625 -15.516 2.004 1 96.44 106 LEU A C 1
ATOM 842 O O . LEU A 1 106 ? -4.672 -16.594 1.39 1 96.44 106 LEU A O 1
ATOM 846 N N . PRO A 1 107 ? -3.764 -15.375 3.023 1 96.06 107 PRO A N 1
ATOM 847 C CA . PRO A 1 107 ? -2.807 -16.453 3.283 1 96.06 107 PRO A CA 1
ATOM 848 C C . PRO A 1 107 ? -3.484 -17.797 3.531 1 96.06 107 PRO A C 1
ATOM 850 O O . PRO A 1 107 ? -3.172 -18.781 2.859 1 96.06 107 PRO A O 1
ATOM 853 N N . GLU A 1 108 ? -4.445 -17.844 4.352 1 95.06 108 GLU A N 1
ATOM 854 C CA . GLU A 1 108 ? -5.141 -19.078 4.664 1 95.06 108 GLU A CA 1
ATOM 855 C C . GLU A 1 108 ? -5.91 -19.609 3.453 1 95.06 108 GLU A C 1
ATOM 857 O O . GLU A 1 108 ? -5.914 -20.812 3.184 1 95.06 108 GLU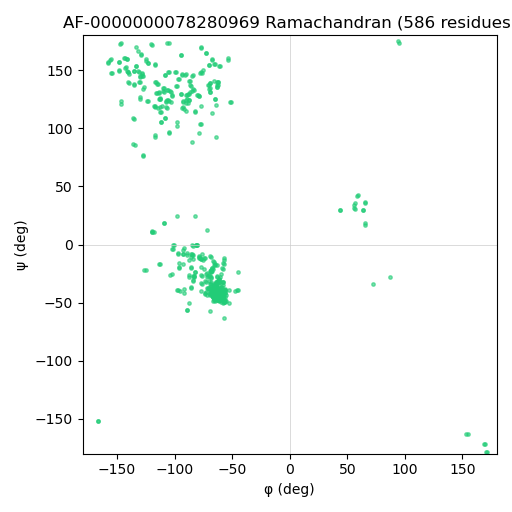 A O 1
ATOM 862 N N . VAL A 1 109 ? -6.484 -18.719 2.797 1 97.31 109 VAL A N 1
ATOM 863 C CA . VAL A 1 109 ? -7.312 -19.062 1.646 1 97.31 109 VAL A CA 1
ATOM 864 C C . VAL A 1 109 ? -6.438 -19.641 0.532 1 97.31 109 VAL A C 1
ATOM 866 O O . VAL A 1 109 ? -6.77 -20.672 -0.059 1 97.31 109 VAL A O 1
ATOM 869 N N . LEU A 1 110 ? -5.344 -19 0.286 1 97.75 110 LEU A N 1
ATOM 870 C CA . LEU A 1 110 ? -4.449 -19.422 -0.79 1 97.75 110 LEU A CA 1
ATOM 871 C C . LEU A 1 110 ? -3.758 -20.734 -0.445 1 97.75 110 LEU A C 1
ATOM 873 O O . LEU A 1 110 ? -3.49 -21.547 -1.329 1 97.75 110 LEU A O 1
ATOM 877 N N . GLN A 1 111 ? -3.408 -20.891 0.799 1 96.88 111 GLN A N 1
ATOM 878 C CA . GLN A 1 111 ? -2.807 -22.156 1.23 1 96.88 111 GLN A CA 1
ATOM 879 C C . GLN A 1 111 ? -3.721 -23.328 0.922 1 96.88 111 GLN A C 1
ATOM 881 O O . GLN A 1 111 ? -3.283 -24.328 0.34 1 96.88 111 GLN A O 1
ATOM 886 N N . GLN A 1 112 ? -4.988 -23.203 1.305 1 96.94 112 GLN A N 1
ATOM 887 C CA . GLN A 1 112 ? -5.961 -24.266 1.061 1 96.94 112 GLN A CA 1
ATOM 888 C C . GLN A 1 112 ? -6.219 -24.453 -0.433 1 96.94 112 GLN A C 1
ATOM 890 O O . GLN A 1 112 ? -6.316 -25.578 -0.923 1 96.94 112 GLN A O 1
ATOM 895 N N . LEU A 1 113 ? -6.34 -23.359 -1.168 1 97.12 113 LEU A N 1
ATOM 896 C CA . LEU A 1 113 ? -6.586 -23.422 -2.605 1 97.12 113 LEU A CA 1
ATOM 897 C C . LEU A 1 113 ? -5.457 -24.156 -3.32 1 97.12 113 LEU A C 1
ATOM 899 O O . LEU A 1 113 ? -5.711 -24.953 -4.223 1 97.12 113 LEU A O 1
ATOM 903 N N . ALA A 1 114 ? -4.242 -23.844 -2.928 1 94.06 114 ALA A N 1
ATOM 904 C CA . ALA A 1 114 ? -3.072 -24.453 -3.551 1 94.06 114 ALA A CA 1
ATOM 905 C C . ALA A 1 114 ? -3.021 -25.953 -3.271 1 94.06 114 ALA A C 1
ATOM 907 O O . ALA A 1 114 ? -2.523 -26.734 -4.094 1 94.06 114 ALA A O 1
ATOM 908 N N . LYS A 1 115 ? -3.467 -26.344 -2.143 1 93.62 115 LYS A N 1
ATOM 909 C CA . LYS A 1 115 ? -3.555 -27.766 -1.823 1 93.62 115 LYS A CA 1
ATOM 910 C C . LYS A 1 115 ? -4.547 -28.484 -2.742 1 93.62 115 LYS A C 1
ATOM 912 O O . LYS A 1 115 ? -4.27 -29.578 -3.229 1 93.62 115 LYS A O 1
ATOM 917 N N . ASP A 1 116 ? -5.648 -27.859 -2.943 1 93.75 116 ASP A N 1
ATOM 918 C CA . ASP A 1 116 ? -6.707 -28.422 -3.77 1 93.75 116 ASP A CA 1
ATOM 919 C C . ASP A 1 116 ? -6.34 -28.359 -5.25 1 93.75 116 ASP A C 1
ATOM 921 O O . ASP A 1 116 ? -6.742 -29.234 -6.031 1 93.75 116 ASP A O 1
ATOM 925 N N . TYR A 1 117 ? -5.586 -27.344 -5.613 1 92.88 117 TYR A N 1
ATOM 926 C CA . TYR A 1 117 ? -5.203 -27.109 -7.004 1 92.88 117 TYR A CA 1
ATOM 927 C C . TYR A 1 117 ? -3.725 -26.75 -7.109 1 92.88 117 TYR A C 1
ATOM 929 O O . TYR A 1 117 ? -3.371 -25.594 -7.305 1 92.88 117 TYR A O 1
ATOM 937 N N . PRO A 1 118 ? -2.896 -27.688 -7.188 1 88.62 118 PRO A N 1
ATOM 938 C CA . PRO A 1 118 ? -1.449 -27.453 -7.184 1 88.62 118 PRO A CA 1
ATOM 939 C C . PRO A 1 118 ? -0.973 -26.688 -8.414 1 88.62 118 PRO A C 1
ATOM 941 O O . PRO A 1 118 ? 0.111 -26.094 -8.398 1 88.62 118 PRO A O 1
ATOM 944 N N . GLN A 1 119 ? -1.758 -26.656 -9.422 1 85.38 119 GLN A N 1
ATOM 945 C CA . GLN A 1 119 ? -1.367 -25.984 -10.664 1 85.38 119 GLN A CA 1
ATOM 946 C C . GLN A 1 119 ? -1.675 -24.5 -10.609 1 85.38 119 GLN A C 1
ATOM 948 O O . GLN A 1 119 ? -1.254 -23.734 -11.484 1 85.38 119 GLN A O 1
ATOM 953 N N . VAL A 1 120 ? -2.361 -24.094 -9.609 1 89.94 120 VAL A N 1
ATOM 954 C CA . VAL A 1 120 ? -2.773 -22.703 -9.516 1 89.94 120 VAL A CA 1
ATOM 955 C C . VAL A 1 120 ? -1.553 -21.812 -9.266 1 89.94 120 VAL A C 1
ATOM 957 O O . VAL A 1 120 ? -0.691 -22.156 -8.445 1 89.94 120 VAL A O 1
ATOM 960 N N . HIS A 1 121 ? -1.494 -20.812 -10.031 1 90.5 121 HIS A N 1
ATOM 961 C CA . HIS A 1 121 ? -0.454 -19.781 -9.93 1 90.5 121 HIS A CA 1
ATOM 962 C C . HIS A 1 121 ? -1.049 -18.422 -9.594 1 90.5 121 HIS A C 1
ATOM 964 O O . HIS A 1 121 ? -1.34 -17.625 -10.492 1 90.5 121 HIS A O 1
ATOM 970 N N . PRO A 1 122 ? -1.094 -18.125 -8.273 1 94.62 122 PRO A N 1
ATOM 971 C CA . PRO A 1 122 ? -1.81 -16.906 -7.871 1 94.62 122 PRO A CA 1
ATOM 972 C C . PRO A 1 122 ? -1.019 -15.633 -8.156 1 94.62 122 PRO A C 1
ATOM 974 O O . PRO A 1 122 ? 0.213 -15.641 -8.086 1 94.62 122 PRO A O 1
ATOM 977 N N . GLU A 1 123 ? -1.765 -14.625 -8.445 1 91.75 123 GLU A N 1
ATOM 978 C CA . GLU A 1 123 ? -1.268 -13.266 -8.602 1 91.75 123 GLU A CA 1
ATOM 979 C C . GLU A 1 123 ? -2.168 -12.258 -7.883 1 91.75 123 GLU A C 1
ATOM 981 O O . GLU A 1 123 ? -3.395 -12.391 -7.91 1 91.75 123 GLU A O 1
ATOM 986 N N . ILE A 1 124 ? -1.498 -11.328 -7.207 1 94.5 124 ILE A N 1
ATOM 987 C CA . ILE A 1 124 ? -2.258 -10.289 -6.52 1 94.5 124 ILE A CA 1
ATOM 988 C C . ILE A 1 124 ? -2.002 -8.938 -7.188 1 94.5 124 ILE A C 1
ATOM 990 O O . ILE A 1 124 ? -0.851 -8.547 -7.391 1 94.5 124 ILE A O 1
ATOM 994 N N . LYS A 1 125 ? -3.092 -8.336 -7.539 1 87 125 LYS A N 1
ATOM 995 C CA . LYS A 1 125 ? -3.031 -6.977 -8.062 1 87 125 LYS A CA 1
ATOM 996 C C . LYS A 1 125 ? -3.557 -5.973 -7.047 1 87 125 LYS A C 1
ATOM 998 O O . LYS A 1 125 ? -4.711 -6.062 -6.613 1 87 125 LYS A O 1
ATOM 1003 N N . MET A 1 126 ? -2.652 -5.105 -6.676 1 83.38 126 MET A N 1
ATOM 1004 C CA . MET A 1 126 ? -3.035 -4.059 -5.73 1 83.38 126 MET A CA 1
ATOM 1005 C C . MET A 1 126 ? -3.186 -2.717 -6.434 1 83.38 126 MET A C 1
ATOM 1007 O O . MET A 1 126 ? -2.203 -1.996 -6.621 1 83.38 126 MET A O 1
ATOM 1011 N N . VAL A 1 127 ? -4.398 -2.352 -6.801 1 71.81 127 VAL A N 1
ATOM 1012 C CA . VAL A 1 127 ? -4.688 -1.112 -7.512 1 71.81 127 VAL A CA 1
ATOM 1013 C C . VAL A 1 127 ? -5.988 -0.51 -6.992 1 71.81 127 VAL A C 1
ATOM 1015 O O . VAL A 1 127 ? -6.754 -1.178 -6.289 1 71.81 127 VAL A O 1
ATOM 1018 N N . PRO A 1 128 ? -6.195 0.761 -7.211 1 66.12 128 PRO A N 1
ATOM 1019 C CA . PRO A 1 128 ? -7.43 1.39 -6.742 1 66.12 128 PRO A CA 1
ATOM 1020 C C . PRO A 1 128 ? -8.68 0.66 -7.219 1 66.12 128 PRO A C 1
ATOM 1022 O O . PRO A 1 128 ? -8.656 -0.013 -8.25 1 66.12 128 PRO A O 1
ATOM 1025 N N . PHE A 1 129 ? -9.672 0.921 -6.551 1 69.94 129 PHE A N 1
ATOM 1026 C CA . PHE A 1 129 ? -10.906 0.172 -6.738 1 69.94 129 PHE A CA 1
ATOM 1027 C C . PHE A 1 129 ? -11.43 0.341 -8.156 1 69.94 129 PHE A C 1
ATOM 1029 O O . PHE A 1 129 ? -11.844 -0.632 -8.797 1 69.94 129 PHE A O 1
ATOM 1036 N N . GLN A 1 130 ? -11.43 1.519 -8.602 1 65.25 130 GLN A N 1
ATOM 1037 C CA . GLN A 1 130 ? -11.961 1.777 -9.938 1 65.25 130 GLN A CA 1
ATOM 1038 C C . GLN A 1 130 ? -11.188 1.006 -11 1 65.25 130 GLN A C 1
ATOM 1040 O O . GLN A 1 130 ? -11.781 0.479 -11.945 1 65.25 130 GLN A O 1
ATOM 1045 N N . ALA A 1 131 ? -9.953 0.971 -10.805 1 70.69 131 ALA A N 1
ATOM 1046 C CA . ALA A 1 131 ? -9.117 0.211 -11.734 1 70.69 131 ALA A CA 1
ATOM 1047 C C . ALA A 1 131 ? -9.422 -1.281 -11.648 1 70.69 131 ALA A C 1
ATOM 1049 O O . ALA A 1 131 ? -9.445 -1.974 -12.672 1 70.69 131 ALA A O 1
ATOM 1050 N N . LEU A 1 132 ? -9.656 -1.713 -10.492 1 79.88 132 LEU A N 1
ATOM 1051 C CA . LEU A 1 132 ? -9.969 -3.121 -10.289 1 79.88 132 LEU A CA 1
ATOM 1052 C C . LEU A 1 132 ? -11.266 -3.496 -11 1 79.88 132 LEU A C 1
ATOM 1054 O O . LEU A 1 132 ? -11.367 -4.57 -11.594 1 79.88 132 LEU A O 1
ATOM 1058 N N . ARG A 1 133 ? -12.172 -2.611 -10.953 1 78.19 133 ARG A N 1
ATOM 1059 C CA . ARG A 1 133 ? -13.453 -2.855 -11.617 1 78.19 133 ARG A CA 1
ATOM 1060 C C . ARG A 1 133 ? -13.258 -3.043 -13.117 1 78.19 133 ARG A C 1
ATOM 1062 O O . ARG A 1 133 ? -13.836 -3.953 -13.711 1 78.19 133 ARG A O 1
ATOM 1069 N N . ASN A 1 134 ? -12.469 -2.188 -13.648 1 73.88 134 ASN A N 1
ATOM 1070 C CA . ASN A 1 134 ? -12.188 -2.277 -15.078 1 73.88 134 ASN A CA 1
ATOM 1071 C C . ASN A 1 134 ? -11.492 -3.592 -15.43 1 73.88 134 ASN A C 1
ATOM 1073 O O . ASN A 1 134 ? -11.852 -4.242 -16.406 1 73.88 134 ASN A O 1
ATOM 1077 N N . LEU A 1 135 ? -10.594 -3.953 -14.594 1 76.56 135 LEU A N 1
ATOM 1078 C CA . LEU A 1 135 ? -9.852 -5.191 -14.812 1 76.56 135 LEU A CA 1
ATOM 1079 C C . LEU A 1 135 ? -10.773 -6.402 -14.703 1 76.56 135 LEU A C 1
ATOM 1081 O O . LEU A 1 135 ? -10.617 -7.375 -15.445 1 76.56 135 LEU A O 1
ATOM 1085 N N . LEU A 1 136 ? -11.703 -6.328 -13.82 1 85.56 136 LEU A N 1
ATOM 1086 C CA . LEU A 1 136 ? -12.664 -7.414 -13.656 1 85.56 136 LEU A CA 1
ATOM 1087 C C . LEU A 1 136 ? -13.57 -7.531 -14.883 1 85.56 136 LEU A C 1
ATOM 1089 O O . LEU A 1 136 ? -13.828 -8.641 -15.359 1 85.56 136 LEU A O 1
ATOM 1093 N N . GLN A 1 137 ? -13.953 -6.406 -15.383 1 78.19 137 GLN A N 1
ATOM 1094 C CA . GLN A 1 137 ? -14.82 -6.375 -16.547 1 78.19 137 GLN A CA 1
ATOM 1095 C C . GLN A 1 137 ? -14.102 -6.906 -17.781 1 78.19 137 GLN A C 1
ATOM 1097 O O . GLN A 1 137 ? -14.703 -7.582 -18.625 1 78.19 137 GLN A O 1
ATOM 1102 N N . GLU A 1 138 ? -12.852 -6.605 -17.812 1 72.56 138 GLU A N 1
ATOM 1103 C CA . GLU A 1 138 ? -12.031 -7.047 -18.922 1 72.56 138 GLU A CA 1
ATOM 1104 C C . GLU A 1 138 ? -11.57 -8.492 -18.75 1 72.56 138 GLU A C 1
ATOM 1106 O O . GLU A 1 138 ? -10.859 -9.031 -19.594 1 72.56 138 GLU A O 1
ATOM 1111 N N . GLU A 1 139 ? -11.953 -9.086 -17.672 1 78.25 139 GLU A N 1
ATOM 1112 C CA . GLU A 1 139 ? -11.695 -10.484 -17.344 1 78.25 139 GLU A CA 1
ATOM 1113 C C . GLU A 1 139 ? -10.203 -10.75 -17.203 1 78.25 139 GLU A C 1
ATOM 1115 O O . GLU A 1 139 ? -9.719 -11.82 -17.594 1 78.25 139 GLU A O 1
ATOM 1120 N N . THR A 1 140 ? -9.531 -9.719 -16.797 1 78.31 140 THR A N 1
ATOM 1121 C CA . THR A 1 140 ? -8.117 -9.875 -16.484 1 78.31 140 THR A CA 1
ATOM 1122 C C . THR A 1 140 ? -7.93 -10.18 -15 1 78.31 140 THR A C 1
ATOM 1124 O O . THR A 1 140 ? -6.824 -10.508 -14.562 1 78.31 140 THR A O 1
ATOM 1127 N N . LEU A 1 141 ? -9.016 -10.07 -14.297 1 88.75 141 LEU A N 1
ATOM 1128 C CA . LEU A 1 141 ? -9.117 -10.477 -12.898 1 88.75 141 LEU A CA 1
ATOM 1129 C C . LEU A 1 141 ? -10.125 -11.617 -12.742 1 88.75 141 LEU A C 1
ATOM 1131 O O . LEU A 1 141 ? -11.18 -11.602 -13.367 1 88.75 141 LEU A O 1
ATOM 1135 N N . ASP A 1 142 ? -9.727 -12.492 -11.914 1 92.06 142 ASP A N 1
ATOM 1136 C CA . ASP A 1 142 ? -10.68 -13.562 -11.625 1 92.06 142 ASP A CA 1
ATOM 1137 C C . ASP A 1 142 ? -11.648 -13.141 -10.516 1 92.06 142 ASP A C 1
ATOM 1139 O O . ASP A 1 142 ? -12.82 -13.516 -10.539 1 92.06 142 ASP A O 1
ATOM 1143 N N . VAL A 1 143 ? -11.086 -12.414 -9.57 1 95.5 143 VAL A N 1
ATOM 1144 C CA . VAL A 1 143 ? -11.875 -11.992 -8.422 1 95.5 143 VAL A CA 1
ATOM 1145 C C . VAL A 1 143 ? -11.281 -10.719 -7.82 1 95.5 143 VAL A C 1
ATOM 1147 O O . VAL A 1 143 ? -10.078 -10.477 -7.938 1 95.5 143 VAL A O 1
ATOM 1150 N N . MET A 1 144 ? -12.102 -9.914 -7.293 1 93.81 144 MET A N 1
ATOM 1151 C CA . MET A 1 144 ? -11.602 -8.75 -6.566 1 93.81 144 MET A CA 1
ATOM 1152 C C . MET A 1 144 ? -12.281 -8.625 -5.207 1 93.81 144 MET A C 1
ATOM 1154 O O . MET A 1 144 ? -13.469 -8.922 -5.074 1 93.81 144 MET A O 1
ATOM 1158 N N . LEU A 1 145 ? -11.5 -8.281 -4.258 1 94.31 145 LEU A N 1
ATOM 1159 C CA . LEU A 1 145 ? -12.023 -8.023 -2.92 1 94.31 145 LEU A CA 1
ATOM 1160 C C . LEU A 1 145 ? -12.328 -6.539 -2.738 1 94.31 145 LEU A C 1
ATOM 1162 O O . LEU A 1 145 ? -11.648 -5.684 -3.305 1 94.31 145 LEU A O 1
ATOM 1166 N N . GLY A 1 146 ? -13.383 -6.289 -1.945 1 89.19 146 GLY A N 1
ATOM 1167 C CA . GLY A 1 146 ? -13.703 -4.895 -1.678 1 89.19 146 GLY A CA 1
ATOM 1168 C C . GLY A 1 146 ? -15.031 -4.715 -0.963 1 89.19 146 GLY A C 1
ATOM 1169 O O . GLY A 1 146 ? -15.711 -5.695 -0.652 1 89.19 146 GLY A O 1
ATOM 1170 N N . PHE A 1 147 ? -15.312 -3.506 -0.755 1 88.38 147 PHE A N 1
ATOM 1171 C CA . PHE A 1 147 ? -16.562 -3.158 -0.097 1 88.38 147 PHE A CA 1
ATOM 1172 C C . PHE A 1 147 ? -17.688 -3.043 -1.113 1 88.38 147 PHE A C 1
ATOM 1174 O O . PHE A 1 147 ? -17.5 -2.545 -2.223 1 88.38 147 PHE A O 1
ATOM 1181 N N . GLY A 1 148 ? -18.812 -3.531 -0.677 1 84.75 148 GLY A N 1
ATOM 1182 C CA . GLY A 1 148 ? -20 -3.48 -1.521 1 84.75 148 GLY A CA 1
ATOM 1183 C C . GLY A 1 148 ? -20.734 -2.16 -1.435 1 84.75 148 GLY A C 1
ATOM 1184 O O . GLY A 1 148 ? -20.734 -1.515 -0.384 1 84.75 148 GLY A O 1
ATOM 1185 N N . ASP A 1 149 ? -21.062 -1.691 -2.65 1 73.88 149 ASP A N 1
ATOM 1186 C CA . ASP A 1 149 ? -21.953 -0.535 -2.738 1 73.88 149 ASP A CA 1
ATOM 1187 C C . ASP A 1 149 ? -23.172 -0.849 -3.584 1 73.88 149 ASP A C 1
ATOM 1189 O O . ASP A 1 149 ? -23.062 -1.407 -4.676 1 73.88 149 ASP A O 1
ATOM 1193 N N . GLU A 1 150 ? -24.312 -0.658 -2.959 1 67.31 150 GLU A N 1
ATOM 1194 C CA . GLU A 1 150 ? -25.547 -0.981 -3.668 1 67.31 150 GLU A CA 1
ATOM 1195 C C . GLU A 1 150 ? -25.516 -0.437 -5.094 1 67.31 150 GLU A C 1
ATOM 1197 O O . GLU A 1 150 ? -25.984 -1.095 -6.023 1 67.31 150 GLU A O 1
ATOM 1202 N N . LYS A 1 151 ? -25 0.671 -5.25 1 62.16 151 LYS A N 1
ATOM 1203 C CA . LYS A 1 151 ? -24.984 1.293 -6.57 1 62.16 151 LYS A CA 1
ATOM 1204 C C . LYS A 1 151 ? -23.984 0.602 -7.492 1 62.16 151 LYS A C 1
ATOM 1206 O O . LYS A 1 151 ? -24.172 0.578 -8.711 1 62.16 151 LYS A O 1
ATOM 1211 N N . GLU A 1 152 ? -22.969 -0.035 -6.934 1 63.25 152 GLU A N 1
ATOM 1212 C CA . GLU A 1 152 ? -21.875 -0.593 -7.711 1 63.25 152 GLU A CA 1
ATOM 1213 C C . GLU A 1 152 ? -22.094 -2.074 -8 1 63.25 152 GLU A C 1
ATOM 1215 O O . GLU A 1 152 ? -21.547 -2.615 -8.961 1 63.25 152 GLU A O 1
ATOM 1220 N N . LYS A 1 153 ? -22.891 -2.703 -7.289 1 64.62 153 LYS A N 1
ATOM 1221 C CA . LYS A 1 153 ? -23.094 -4.145 -7.406 1 64.62 153 LYS A CA 1
ATOM 1222 C C . LYS A 1 153 ? -23.594 -4.52 -8.797 1 64.62 153 LYS A C 1
ATOM 1224 O O . LYS A 1 153 ? -23.156 -5.523 -9.367 1 64.62 153 LYS A O 1
ATOM 1229 N N . LYS A 1 154 ? -24.453 -3.748 -9.336 1 63.09 154 LYS A N 1
ATOM 1230 C CA . LYS A 1 154 ? -25.078 -4.09 -10.602 1 63.09 154 LYS A CA 1
ATOM 1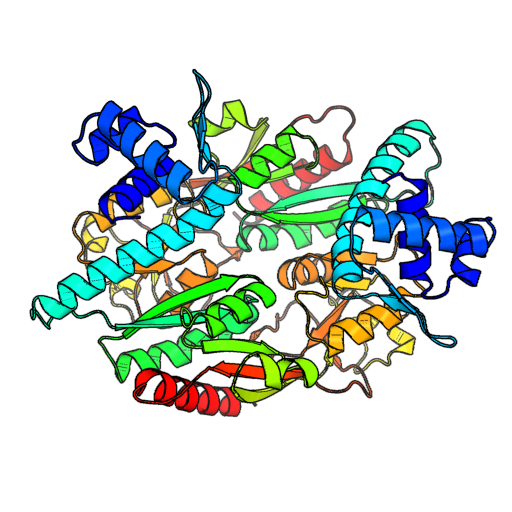231 C C . LYS A 1 154 ? -24.109 -3.904 -11.766 1 63.09 154 LYS A C 1
ATOM 1233 O O . LYS A 1 154 ? -24.219 -4.594 -12.781 1 63.09 154 LYS A O 1
ATOM 1238 N N . LYS A 1 155 ? -23.125 -3.117 -11.547 1 68.12 155 LYS A N 1
ATOM 1239 C CA . LYS A 1 155 ? -22.297 -2.721 -12.672 1 68.12 155 LYS A CA 1
ATOM 1240 C C . LYS A 1 155 ? -20.984 -3.51 -12.688 1 68.12 155 LYS A C 1
ATOM 1242 O O . LYS A 1 155 ? -20.391 -3.713 -13.75 1 68.12 155 LYS A O 1
ATOM 1247 N N . THR A 1 156 ? -20.547 -3.965 -11.633 1 72.06 156 THR A N 1
ATOM 1248 C CA . THR A 1 156 ? -19.219 -4.559 -11.539 1 72.06 156 THR A CA 1
ATOM 1249 C C . THR A 1 156 ? -19.281 -6.062 -11.789 1 72.06 156 THR A C 1
ATOM 1251 O O . THR A 1 156 ? -18.516 -6.602 -12.578 1 72.06 156 THR A O 1
ATOM 1254 N N . GLY A 1 157 ? -20.203 -6.742 -11.289 1 84.12 157 GLY A N 1
ATOM 1255 C CA . GLY A 1 157 ? -20.359 -8.188 -11.312 1 84.12 157 GLY A CA 1
ATOM 1256 C C . GLY A 1 157 ? -21.203 -8.711 -10.156 1 84.12 157 GLY A C 1
ATOM 1257 O O . GLY A 1 157 ? -22.016 -7.984 -9.602 1 84.12 157 GLY A O 1
ATOM 1258 N N . THR A 1 158 ? -21.016 -10.047 -10.008 1 91.88 158 THR A N 1
ATOM 1259 C CA . THR A 1 158 ? -21.719 -10.664 -8.891 1 91.88 158 THR A CA 1
ATOM 1260 C C . THR A 1 158 ? -20.984 -10.414 -7.578 1 91.88 158 THR A C 1
ATOM 1262 O O . THR A 1 158 ? -19.781 -10.633 -7.488 1 91.88 158 THR A O 1
ATOM 1265 N N . TYR A 1 159 ? -21.703 -9.938 -6.648 1 94.12 159 TYR A N 1
ATOM 1266 C CA . TYR A 1 159 ? -21.125 -9.617 -5.34 1 94.12 159 TYR A CA 1
ATOM 1267 C C . TYR A 1 159 ? -21.5 -10.688 -4.312 1 94.12 159 TYR A C 1
ATOM 1269 O O . TYR A 1 159 ? -22.672 -11.078 -4.215 1 94.12 159 TYR A O 1
ATOM 1277 N N . VAL A 1 160 ? -20.5 -11.148 -3.59 1 94.75 160 VAL A N 1
ATOM 1278 C CA . VAL A 1 160 ? -20.688 -12.07 -2.475 1 94.75 160 VAL A CA 1
ATOM 1279 C C . VAL A 1 160 ? -20.219 -11.422 -1.178 1 94.75 160 VAL A C 1
ATOM 1281 O O . VAL A 1 160 ? -19.031 -11.117 -1.026 1 94.75 160 VAL A O 1
ATOM 1284 N N . GLU A 1 161 ? -21.125 -11.289 -0.287 1 94.44 161 GLU A N 1
ATOM 1285 C CA . GLU A 1 161 ? -20.781 -10.688 0.998 1 94.44 161 GLU A CA 1
ATOM 1286 C C . GLU A 1 161 ? -20.078 -11.695 1.905 1 94.44 161 GLU A C 1
ATOM 1288 O O . GLU A 1 161 ? -20.562 -12.82 2.08 1 94.44 161 GLU A O 1
ATOM 1293 N N . LEU A 1 162 ? -18.953 -11.281 2.396 1 94.94 162 LEU A N 1
ATOM 1294 C CA . LEU A 1 162 ? -18.203 -12.133 3.316 1 94.94 162 LEU A CA 1
ATOM 1295 C C . LEU A 1 162 ? -18.484 -11.734 4.766 1 94.94 162 LEU A C 1
ATOM 1297 O O . LEU A 1 162 ? -18.516 -12.594 5.652 1 94.94 162 LEU A O 1
ATOM 1301 N N . THR A 1 163 ? -18.578 -10.398 4.992 1 92.5 163 THR A N 1
ATOM 1302 C CA . THR A 1 163 ? -18.828 -9.922 6.348 1 92.5 163 THR A CA 1
ATOM 1303 C C . THR A 1 163 ? -19.422 -8.516 6.328 1 92.5 163 THR A C 1
ATOM 1305 O O . THR A 1 163 ? -19.344 -7.816 5.32 1 92.5 163 THR A O 1
ATOM 1308 N N . ARG A 1 164 ? -20.094 -8.203 7.395 1 93 164 ARG A N 1
ATOM 1309 C CA . ARG A 1 164 ? -20.531 -6.84 7.68 1 93 164 ARG A CA 1
ATOM 1310 C C . ARG A 1 164 ? -19.734 -6.234 8.828 1 93 164 ARG A C 1
ATOM 1312 O O . ARG A 1 164 ? -19.922 -6.609 9.984 1 93 164 ARG A O 1
ATOM 1319 N N . ALA A 1 165 ? -18.906 -5.312 8.453 1 92.75 165 ALA A N 1
ATOM 1320 C CA . ALA A 1 165 ? -17.969 -4.754 9.414 1 92.75 165 ALA A CA 1
ATOM 1321 C C . ALA A 1 165 ? -18.531 -3.51 10.086 1 92.75 165 ALA A C 1
ATOM 1323 O O . ALA A 1 165 ? -18.875 -2.537 9.414 1 92.75 165 ALA A O 1
ATOM 1324 N N . PRO A 1 166 ? -18.609 -3.529 11.422 1 95 166 PRO A N 1
ATOM 1325 C CA . PRO A 1 166 ? -19.016 -2.297 12.094 1 95 166 PRO A CA 1
ATOM 1326 C C . PRO A 1 166 ? -18.016 -1.158 11.914 1 95 166 PRO A C 1
ATOM 1328 O O . PRO A 1 166 ? -16.844 -1.404 11.648 1 95 166 PRO A O 1
ATOM 1331 N N . VAL A 1 167 ? -18.594 0.032 12.047 1 95.81 167 VAL A N 1
ATOM 1332 C CA . VAL A 1 167 ? -17.719 1.199 11.945 1 95.81 167 VAL A CA 1
ATOM 1333 C C . VAL A 1 167 ? -17.109 1.505 13.312 1 95.81 167 VAL A C 1
ATOM 1335 O O . VAL A 1 167 ? -17.812 1.511 14.328 1 95.81 167 VAL A O 1
ATOM 1338 N N . VAL A 1 168 ? -15.82 1.808 13.297 1 97.06 168 VAL A N 1
ATOM 1339 C CA . VAL A 1 168 ? -15.133 2.102 14.555 1 97.06 168 VAL A CA 1
ATOM 1340 C C . VAL A 1 168 ? -14.328 3.393 14.406 1 97.06 168 VAL A C 1
ATOM 1342 O O . VAL A 1 168 ? -13.898 3.742 13.305 1 97.06 168 VAL A O 1
ATOM 1345 N N . CYS A 1 169 ? -14.211 4.047 15.484 1 97.25 169 CYS A N 1
ATOM 1346 C CA . CYS A 1 169 ? -13.227 5.105 15.664 1 97.25 169 CYS A CA 1
ATOM 1347 C C . CYS A 1 169 ? -11.906 4.543 16.156 1 97.25 169 CYS A C 1
ATOM 1349 O O . CYS A 1 169 ? -11.859 3.828 17.156 1 97.25 169 CYS A O 1
ATOM 1351 N N . VAL A 1 170 ? -10.867 4.809 15.453 1 97.44 170 VAL A N 1
ATOM 1352 C CA . VAL A 1 170 ? -9.555 4.301 15.828 1 97.44 170 VAL A CA 1
ATOM 1353 C C . VAL A 1 170 ? -8.703 5.438 16.391 1 97.44 170 VAL A C 1
ATOM 1355 O O . VAL A 1 170 ? -8.531 6.473 15.75 1 97.44 170 VAL A O 1
ATOM 1358 N N . ALA A 1 171 ? -8.234 5.223 17.578 1 97.62 171 ALA A N 1
ATOM 1359 C CA . ALA A 1 171 ? -7.426 6.215 18.281 1 97.62 171 ALA A CA 1
ATOM 1360 C C . ALA A 1 171 ? -6.289 5.555 19.047 1 97.62 171 ALA A C 1
ATOM 1362 O O . ALA A 1 171 ? -6.379 4.379 19.406 1 97.62 171 ALA A O 1
ATOM 1363 N N . ALA A 1 172 ? -5.199 6.293 19.156 1 96.81 172 ALA A N 1
ATOM 1364 C CA . ALA A 1 172 ? -4.129 5.816 20.031 1 96.81 172 ALA A CA 1
ATOM 1365 C C . ALA A 1 172 ? -4.516 5.965 21.5 1 96.81 172 ALA A C 1
ATOM 1367 O O . ALA A 1 172 ? -5.465 6.68 21.828 1 96.81 172 ALA A O 1
ATOM 1368 N N . ARG A 1 173 ? -3.754 5.281 22.328 1 93.5 173 ARG A N 1
ATOM 1369 C CA . ARG A 1 173 ? -4.051 5.281 23.75 1 93.5 173 ARG A CA 1
ATOM 1370 C C . ARG A 1 173 ? -3.93 6.684 24.344 1 93.5 173 ARG A C 1
ATOM 1372 O O . ARG A 1 173 ? -4.625 7.023 25.297 1 93.5 173 ARG A O 1
ATOM 1379 N N . CYS A 1 174 ? -3.15 7.461 23.766 1 90.94 174 CYS A N 1
ATOM 1380 C CA . CYS A 1 174 ? -2.908 8.812 24.266 1 90.94 174 CYS A CA 1
ATOM 1381 C C . CYS A 1 174 ? -4.074 9.734 23.922 1 90.94 174 CYS A C 1
ATOM 1383 O O . CYS A 1 174 ? -4.164 10.844 24.438 1 90.94 174 CYS A O 1
ATOM 1385 N N . HIS A 1 175 ? -4.941 9.336 23.078 1 92.31 175 HIS A N 1
ATOM 1386 C CA . HIS A 1 175 ? -6.062 10.164 22.641 1 92.31 175 HIS A CA 1
ATOM 1387 C C . HIS A 1 175 ? -7.23 10.062 23.625 1 92.31 175 HIS A C 1
ATOM 1389 O O . HIS A 1 175 ? -7.512 8.984 24.156 1 92.31 175 HIS A O 1
ATOM 1395 N N . ALA A 1 176 ? -7.953 11.086 23.828 1 91.62 176 ALA A N 1
ATOM 1396 C CA . ALA A 1 176 ? -9.055 11.156 24.797 1 91.62 176 ALA A CA 1
ATOM 1397 C C . ALA A 1 176 ? -10.148 10.156 24.438 1 91.62 176 ALA A C 1
ATOM 1399 O O . ALA A 1 176 ? -10.797 9.602 25.328 1 91.62 176 ALA A O 1
ATOM 1400 N N . LEU A 1 177 ? -10.281 9.938 23.219 1 93.62 177 LEU A N 1
ATOM 1401 C CA . LEU A 1 177 ? -11.344 9.047 22.766 1 93.62 177 LEU A CA 1
ATOM 1402 C C . LEU A 1 177 ? -11.047 7.605 23.172 1 93.62 177 LEU A C 1
ATOM 1404 O O . LEU A 1 177 ? -11.953 6.773 23.203 1 93.62 177 LEU A O 1
ATOM 1408 N N . ALA A 1 178 ? -9.812 7.312 23.406 1 93.38 178 ALA A N 1
ATOM 1409 C CA . ALA A 1 178 ? -9.398 5.945 23.719 1 93.38 178 ALA A CA 1
ATOM 1410 C C . ALA A 1 178 ? -10.016 5.461 25.016 1 93.38 178 ALA A C 1
ATOM 1412 O O . ALA A 1 178 ? -10.102 4.254 25.266 1 93.38 178 ALA A O 1
ATOM 1413 N N . GLU A 1 179 ? -10.492 6.309 25.812 1 93 179 GLU A N 1
ATOM 1414 C CA . GLU A 1 179 ? -11.047 5.961 27.109 1 93 179 GLU A CA 1
ATOM 1415 C C . GLU A 1 179 ? -12.531 5.637 27.016 1 93 179 GLU A C 1
ATOM 1417 O O . GLU A 1 179 ? -13.125 5.109 27.953 1 93 179 GLU A O 1
ATOM 1422 N N . LYS A 1 180 ? -13.078 5.848 25.938 1 94.44 180 LYS A N 1
ATOM 1423 C CA . LYS A 1 180 ? -14.508 5.633 25.766 1 94.44 180 LYS A CA 1
ATOM 1424 C C . LYS A 1 180 ? -14.797 4.215 25.281 1 94.44 180 LYS A C 1
ATOM 1426 O O . LYS A 1 180 ? -14.023 3.645 24.516 1 94.44 180 LYS A O 1
ATOM 1431 N N . SER A 1 181 ? -15.938 3.672 25.734 1 95.56 181 SER A N 1
ATOM 1432 C CA . SER A 1 181 ? -16.344 2.346 25.281 1 95.56 181 SER A CA 1
ATOM 1433 C C . SER A 1 181 ? -17.062 2.416 23.938 1 95.56 181 SER A C 1
ATOM 1435 O O . SER A 1 181 ? -17.062 1.445 23.188 1 95.56 181 SER A O 1
ATOM 1437 N N . ALA A 1 182 ? -17.672 3.525 23.672 1 97.25 182 ALA A N 1
ATOM 1438 C CA . ALA A 1 182 ? -18.344 3.836 22.422 1 97.25 182 ALA A CA 1
ATOM 1439 C C . ALA A 1 182 ? -18.438 5.344 22.203 1 97.25 182 ALA A C 1
ATOM 1441 O O . ALA A 1 182 ? -18.281 6.125 23.141 1 97.25 182 ALA A O 1
ATOM 1442 N N . VAL A 1 183 ? -18.625 5.715 20.922 1 96.88 183 VAL A N 1
ATOM 1443 C CA . VAL A 1 183 ? -18.719 7.141 20.641 1 96.88 183 VAL A CA 1
ATOM 1444 C C . VAL A 1 183 ? -19.875 7.402 19.688 1 96.88 183 VAL A C 1
ATOM 1446 O O . VAL A 1 183 ? -20.25 6.535 18.906 1 96.88 183 VAL A O 1
ATOM 1449 N N . THR A 1 184 ? -20.469 8.602 19.844 1 95.12 184 THR A N 1
ATOM 1450 C CA . THR A 1 184 ? -21.469 9.062 18.891 1 95.12 184 THR A CA 1
ATOM 1451 C C . THR A 1 184 ? -20.828 9.93 17.812 1 95.12 184 THR A C 1
ATOM 1453 O O . THR A 1 184 ? -19.703 10.422 17.984 1 95.12 184 THR A O 1
ATOM 1456 N N . LEU A 1 185 ? -21.547 10.094 16.75 1 91.38 185 LEU A N 1
ATOM 1457 C CA . LEU A 1 185 ? -21.062 10.953 15.672 1 91.38 185 LEU A CA 1
ATOM 1458 C C . LEU A 1 185 ? -20.812 12.367 16.172 1 91.38 185 LEU A C 1
ATOM 1460 O O . LEU A 1 185 ? -19.859 13.031 15.75 1 91.38 185 LEU A O 1
ATOM 1464 N N . GLU A 1 186 ? -21.625 12.812 17.047 1 90.81 186 GLU A N 1
ATOM 1465 C CA . GLU A 1 186 ? -21.516 14.156 17.609 1 90.81 186 GLU A CA 1
ATOM 1466 C C . GLU A 1 186 ? -20.219 14.328 18.375 1 90.81 186 GLU A C 1
ATOM 1468 O O . GLU A 1 186 ? -19.578 15.375 18.297 1 90.81 186 GLU A O 1
ATOM 1473 N N . GLU A 1 187 ? -19.891 13.328 19.047 1 92.5 187 GLU A N 1
ATOM 1474 C CA . GLU A 1 187 ? -18.656 13.375 19.828 1 92.5 187 GLU A CA 1
ATOM 1475 C C . GLU A 1 187 ? -17.422 13.414 18.938 1 92.5 187 GLU A C 1
ATOM 1477 O O . GLU A 1 187 ? -16.375 13.922 19.328 1 92.5 187 GLU A O 1
ATOM 1482 N N . LEU A 1 188 ? -17.562 12.961 17.703 1 93.69 188 LEU A N 1
ATOM 1483 C CA . LEU A 1 188 ? -16.453 12.852 16.781 1 93.69 188 LEU A CA 1
ATOM 1484 C C . LEU A 1 188 ? -16.219 14.18 16.062 1 93.69 188 LEU A C 1
ATOM 1486 O O . LEU A 1 188 ? -15.266 14.305 15.281 1 93.69 188 LEU A O 1
ATOM 1490 N N . HIS A 1 189 ? -17.016 15.125 16.375 1 89.44 189 HIS A N 1
ATOM 1491 C CA . HIS A 1 189 ? -16.812 16.438 15.781 1 89.44 189 HIS A CA 1
ATOM 1492 C C . HIS A 1 189 ? -15.672 17.188 16.469 1 89.44 189 HIS A C 1
ATOM 1494 O O . HIS A 1 189 ? -15.164 18.172 15.938 1 89.44 189 HIS A O 1
ATOM 1500 N N . GLN A 1 190 ? -15.297 16.609 17.562 1 86.69 190 GLN A N 1
ATOM 1501 C CA . GLN A 1 190 ? -14.18 17.219 18.266 1 86.69 190 GLN A CA 1
ATOM 1502 C C . GLN A 1 190 ? -12.875 16.484 17.969 1 86.69 190 GLN A C 1
ATOM 1504 O O . GLN A 1 190 ? -12.891 15.312 17.594 1 86.69 190 GLN A O 1
ATOM 1509 N N . GLY A 1 191 ? -11.766 17.25 17.969 1 88.12 191 GLY A N 1
ATOM 1510 C CA . GLY A 1 191 ? -10.469 16.625 17.734 1 88.12 191 GLY A CA 1
ATOM 1511 C C . GLY A 1 191 ? -10.039 16.688 16.281 1 88.12 191 GLY A C 1
ATOM 1512 O O . GLY A 1 191 ? -10.797 17.125 15.422 1 88.12 191 GLY A O 1
ATOM 1513 N N . ARG A 1 192 ? -8.836 16.25 16.109 1 92.06 192 ARG A N 1
ATOM 1514 C CA . ARG A 1 192 ? -8.297 16.219 14.758 1 92.06 192 ARG A CA 1
ATOM 1515 C C . ARG A 1 192 ? -8.656 14.914 14.055 1 92.06 192 ARG A C 1
ATOM 1517 O O . ARG A 1 192 ? -8.445 13.836 14.602 1 92.06 192 ARG A O 1
ATOM 1524 N N . LEU A 1 193 ? -9.172 15.094 12.883 1 93.38 193 LEU A N 1
ATOM 1525 C CA . LEU A 1 193 ? -9.641 13.945 12.109 1 93.38 193 LEU A CA 1
ATOM 1526 C C . LEU A 1 193 ? -8.633 13.586 11.023 1 93.38 193 LEU A C 1
ATOM 1528 O O . LEU A 1 193 ? -8.172 14.453 10.273 1 93.38 193 LEU A O 1
ATOM 1532 N N . VAL A 1 194 ? -8.297 12.328 11.039 1 95.31 194 VAL A N 1
ATOM 1533 C CA . VAL A 1 194 ? -7.492 11.805 9.938 1 95.31 194 VAL A CA 1
ATOM 1534 C C . VAL A 1 194 ? -8.398 11.227 8.859 1 95.31 194 VAL A C 1
ATOM 1536 O O . VAL A 1 194 ? -9.086 10.227 9.086 1 95.31 194 VAL A O 1
ATOM 1539 N N . LEU A 1 195 ? -8.289 11.828 7.746 1 88.38 195 LEU A N 1
ATOM 1540 C CA . LEU A 1 195 ? -9.156 11.453 6.633 1 88.38 195 LEU A CA 1
ATOM 1541 C C . LEU A 1 195 ? -8.445 10.484 5.695 1 88.38 195 LEU A C 1
ATOM 1543 O O . LEU A 1 195 ? -7.246 10.617 5.457 1 88.38 195 LEU A O 1
ATOM 1547 N N . CYS A 1 196 ? -9.273 9.57 5.242 1 85.69 196 CYS A N 1
ATOM 1548 C CA . CYS A 1 196 ? -8.797 8.695 4.184 1 85.69 196 CYS A CA 1
ATOM 1549 C C . CYS A 1 196 ? -9.406 9.078 2.842 1 85.69 196 CYS A C 1
ATOM 1551 O O . CYS A 1 196 ? -10.547 9.539 2.783 1 85.69 196 CYS A O 1
ATOM 1553 N N . ASP A 1 197 ? -8.609 8.828 1.861 1 74.94 197 ASP A N 1
ATOM 1554 C CA . ASP A 1 197 ? -9.094 9.07 0.507 1 74.94 197 ASP A CA 1
ATOM 1555 C C . ASP A 1 197 ? -10.438 8.391 0.271 1 74.94 197 ASP A C 1
ATOM 1557 O O . ASP A 1 197 ? -10.555 7.168 0.413 1 74.94 197 ASP A O 1
ATOM 1561 N N . PRO A 1 198 ? -11.391 9.141 -0.083 1 70.25 198 PRO A N 1
ATOM 1562 C CA . PRO A 1 198 ? -12.734 8.586 -0.287 1 70.25 198 PRO A CA 1
ATOM 1563 C C . PRO A 1 198 ? -12.773 7.52 -1.375 1 70.25 198 PRO A C 1
ATOM 1565 O O . PRO A 1 198 ? -13.617 6.617 -1.327 1 70.25 198 PRO A O 1
ATOM 1568 N N . HIS A 1 199 ? -11.898 7.621 -2.287 1 63.75 199 HIS A N 1
ATOM 1569 C CA . HIS A 1 199 ? -11.891 6.668 -3.393 1 63.75 199 HIS A CA 1
ATOM 1570 C C . HIS A 1 199 ? -11.305 5.328 -2.961 1 63.75 199 HIS A C 1
ATOM 1572 O O . HIS A 1 199 ? -11.453 4.324 -3.664 1 63.75 199 HIS A O 1
ATOM 1578 N N . LYS A 1 200 ? -10.82 5.449 -1.809 1 72.25 200 LYS A N 1
ATOM 1579 C CA . LYS A 1 200 ? -10.211 4.23 -1.294 1 72.25 200 LYS A CA 1
ATOM 1580 C C . LYS A 1 200 ? -10.898 3.762 -0.016 1 72.25 200 LYS A C 1
ATOM 1582 O O . LYS A 1 200 ? -10.383 2.896 0.694 1 72.25 200 LYS A O 1
ATOM 1587 N N . SER A 1 201 ? -11.984 4.395 0.213 1 78.88 201 SER A N 1
ATOM 1588 C CA . SER A 1 201 ? -12.734 4.07 1.419 1 78.88 201 SER A CA 1
ATOM 1589 C C . SER A 1 201 ? -14.117 3.518 1.076 1 78.88 201 SER A C 1
ATOM 1591 O O . SER A 1 201 ? -14.617 3.721 -0.033 1 78.88 201 SER A O 1
ATOM 1593 N N . SER A 1 202 ? -14.648 2.752 1.98 1 82.62 202 SER A N 1
ATOM 1594 C CA . SER A 1 202 ? -16.016 2.285 1.797 1 82.62 202 SER A CA 1
ATOM 1595 C C . SER A 1 202 ? -17 3.453 1.736 1 82.62 202 SER A C 1
ATOM 1597 O O . SER A 1 202 ? -16.75 4.512 2.314 1 82.62 202 SER A O 1
ATOM 1599 N N . PRO A 1 203 ? -18.078 3.166 1.053 1 78 203 PRO A N 1
ATOM 1600 C CA . PRO A 1 203 ? -19.078 4.223 0.953 1 78 203 PRO A CA 1
ATOM 1601 C C . PRO A 1 203 ? -19.562 4.719 2.318 1 78 203 PRO A C 1
ATOM 1603 O O . PRO A 1 203 ? -19.75 5.922 2.506 1 78 203 PRO A O 1
ATOM 1606 N N . VAL A 1 204 ? -19.719 3.867 3.193 1 85.94 204 VAL A N 1
ATOM 1607 C CA . VAL A 1 204 ? -20.188 4.23 4.523 1 85.94 204 VAL A CA 1
ATOM 1608 C C . VAL A 1 204 ? -19.188 5.16 5.199 1 85.94 204 VAL A C 1
ATOM 1610 O O . VAL A 1 204 ? -19.578 6.16 5.812 1 85.94 204 VAL A O 1
ATOM 1613 N N . ILE A 1 205 ? -17.969 4.883 5.062 1 88.62 205 ILE A N 1
ATOM 1614 C CA . ILE A 1 205 ? -16.922 5.688 5.668 1 88.62 205 ILE A CA 1
ATOM 1615 C C . ILE A 1 205 ? -16.844 7.047 4.973 1 88.62 205 ILE A C 1
ATOM 1617 O O . ILE A 1 205 ? -16.719 8.078 5.637 1 88.62 205 ILE A O 1
ATOM 1621 N N . THR A 1 206 ? -16.922 6.957 3.686 1 80.88 206 THR A N 1
ATOM 1622 C CA . THR A 1 206 ? -16.875 8.195 2.912 1 80.88 206 THR A CA 1
ATOM 1623 C C . THR A 1 206 ? -18 9.133 3.338 1 80.88 206 THR A C 1
ATOM 1625 O O . THR A 1 206 ? -17.781 10.328 3.529 1 80.88 206 THR A O 1
ATOM 1628 N N . GLU A 1 207 ? -19.141 8.617 3.48 1 79.81 207 GLU A N 1
ATOM 1629 C CA . GLU A 1 207 ? -20.281 9.406 3.904 1 79.81 207 GLU A CA 1
ATOM 1630 C C . GLU A 1 207 ? -20.078 9.977 5.305 1 79.81 207 GLU A C 1
ATOM 1632 O O . GLU A 1 207 ? -20.344 11.156 5.551 1 79.81 207 GLU A O 1
ATOM 1637 N N . MET A 1 208 ? -19.625 9.219 6.137 1 87 208 MET A N 1
ATOM 1638 C CA . MET A 1 208 ? -19.422 9.641 7.52 1 87 208 MET A CA 1
ATOM 1639 C C . MET A 1 208 ? -18.344 10.711 7.605 1 87 208 MET A C 1
ATOM 1641 O O . MET A 1 208 ? -18.5 11.695 8.328 1 87 208 MET A O 1
ATOM 1645 N N . GLN A 1 209 ? -17.281 10.469 6.902 1 84.75 209 GLN A N 1
ATOM 1646 C CA . GLN A 1 209 ? -16.219 11.461 6.859 1 84.75 209 GLN A CA 1
ATOM 1647 C C . GLN A 1 209 ? -16.734 12.797 6.332 1 84.75 209 GLN A C 1
ATOM 1649 O O . GLN A 1 209 ? -16.344 13.859 6.816 1 84.75 209 GLN A O 1
ATOM 1654 N N . GLY A 1 210 ? -17.531 12.688 5.336 1 77.56 210 GLY A N 1
ATOM 1655 C CA . GLY A 1 210 ? -18.125 13.898 4.793 1 77.56 210 GLY A CA 1
ATOM 1656 C C . GLY A 1 210 ? -18.891 14.695 5.828 1 77.56 210 GLY A C 1
ATOM 1657 O O . GLY A 1 210 ? -18.812 15.93 5.852 1 77.56 210 GLY A O 1
ATOM 1658 N N . ARG A 1 211 ? -19.562 14.062 6.668 1 77.94 211 ARG A N 1
ATOM 1659 C CA . ARG A 1 211 ? -20.328 14.711 7.727 1 77.94 211 ARG A CA 1
ATOM 1660 C C . ARG A 1 211 ? -19.406 15.328 8.773 1 77.94 211 ARG A C 1
ATOM 1662 O O . ARG A 1 211 ? -19.719 16.375 9.336 1 77.94 211 ARG A O 1
ATOM 1669 N N . LEU A 1 212 ? -18.344 14.742 8.945 1 83.69 212 LEU A N 1
ATOM 1670 C CA . LEU A 1 212 ? -17.438 15.148 10.023 1 83.69 212 LEU A CA 1
ATOM 1671 C C . LEU A 1 212 ? -16.562 16.312 9.594 1 83.69 212 LEU A C 1
ATOM 1673 O O . LEU A 1 212 ? -16.078 17.062 10.43 1 83.69 212 LEU A O 1
ATOM 1677 N N . ILE A 1 213 ? -16.344 16.375 8.336 1 75.25 213 ILE A N 1
ATOM 1678 C CA . ILE A 1 213 ? -15.391 17.375 7.855 1 75.25 213 ILE A CA 1
ATOM 1679 C C . ILE A 1 213 ? -16.078 18.719 7.734 1 75.25 213 ILE A C 1
ATOM 1681 O O . ILE A 1 213 ? -15.422 19.766 7.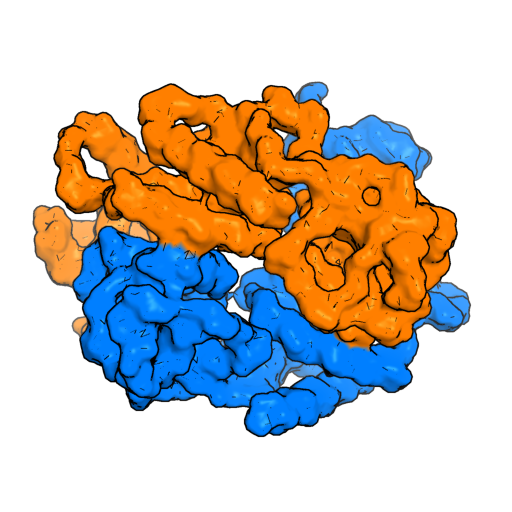777 1 75.25 213 ILE A O 1
ATOM 1685 N N . SER A 1 214 ? -17.344 18.797 7.59 1 64.25 214 SER A N 1
ATOM 1686 C CA . SER A 1 214 ? -18.094 20.016 7.316 1 64.25 214 SER A CA 1
ATOM 1687 C C . SER A 1 214 ? -17.875 21.047 8.406 1 64.25 214 SER A C 1
ATOM 1689 O O . SER A 1 214 ? -17.922 22.25 8.141 1 64.25 214 SER A O 1
ATOM 1691 N N . THR A 1 215 ? -17.469 20.75 9.531 1 65.19 215 THR A N 1
ATOM 1692 C CA . THR A 1 215 ? -17.391 21.688 10.641 1 65.19 215 THR A CA 1
ATOM 1693 C C . THR A 1 215 ? -15.945 21.828 11.125 1 65.19 215 THR A C 1
ATOM 1695 O O . THR A 1 215 ? -15.688 22.453 12.156 1 65.19 215 THR A O 1
ATOM 1698 N N . ARG A 1 216 ? -15.008 21.312 10.398 1 74 216 ARG A N 1
ATOM 1699 C CA . ARG A 1 216 ? -13.633 21.281 10.891 1 74 216 ARG A CA 1
ATOM 1700 C C . ARG A 1 216 ? -12.734 22.188 10.047 1 74 216 ARG A C 1
ATOM 1702 O O . ARG A 1 216 ? -12.805 22.172 8.82 1 74 216 ARG A O 1
ATOM 1709 N N . PRO A 1 217 ? -12.031 22.969 10.812 1 71.06 217 PRO A N 1
ATOM 1710 C CA . PRO A 1 217 ? -11.016 23.719 10.055 1 71.06 217 PRO A CA 1
ATOM 1711 C C . PRO A 1 217 ? -9.922 22.812 9.492 1 71.06 217 PRO A C 1
ATOM 1713 O O . PRO A 1 217 ? -9.719 21.703 9.992 1 71.06 217 PRO A O 1
ATOM 1716 N N . PRO A 1 218 ? -9.211 23.219 8.531 1 70.88 218 PRO A N 1
ATOM 1717 C CA . PRO A 1 218 ? -8.156 22.422 7.91 1 70.88 218 PRO A CA 1
ATOM 1718 C C . PRO A 1 218 ? -7.082 21.984 8.906 1 70.88 218 PRO A C 1
ATOM 1720 O O . PRO A 1 218 ? -6.512 20.906 8.766 1 70.88 218 PRO A O 1
ATOM 1723 N N . SER A 1 219 ? -6.836 22.781 9.859 1 76.94 219 SER A N 1
ATOM 1724 C CA . SER A 1 219 ? -5.805 22.469 10.844 1 76.94 219 SER A CA 1
ATOM 1725 C C . SER A 1 219 ? -6.191 21.266 11.68 1 76.94 219 SER A C 1
ATOM 1727 O O . SER A 1 219 ? -5.336 20.641 12.32 1 76.94 219 SER A O 1
ATOM 1729 N N . ARG A 1 220 ? -7.43 20.906 11.594 1 85.19 220 ARG A N 1
ATOM 1730 C CA . ARG A 1 220 ? -7.91 19.781 12.383 1 85.19 220 ARG A CA 1
ATOM 1731 C C . ARG A 1 220 ? -8.211 18.578 11.5 1 85.19 220 ARG A C 1
ATOM 1733 O O . ARG A 1 220 ? -8.93 17.656 11.906 1 85.19 220 ARG A O 1
ATOM 1740 N N . ILE A 1 221 ? -7.617 18.672 10.32 1 84.44 221 ILE A N 1
ATOM 1741 C CA . ILE A 1 221 ? -7.793 17.578 9.367 1 84.44 221 ILE A CA 1
ATOM 1742 C C . ILE A 1 221 ? -6.434 17.141 8.828 1 84.44 221 ILE A C 1
ATOM 1744 O O . ILE A 1 221 ? -5.637 17.969 8.391 1 84.44 221 ILE A O 1
ATOM 1748 N N . LEU A 1 222 ? -6.203 15.898 8.969 1 89.69 222 LEU A N 1
ATOM 1749 C CA . LEU A 1 222 ? -5.062 15.297 8.281 1 89.69 222 LEU A CA 1
ATOM 1750 C C . LEU A 1 222 ? -5.523 14.391 7.145 1 89.69 222 LEU A C 1
ATOM 1752 O O . LEU A 1 222 ? -6.367 13.516 7.348 1 89.69 222 LEU A O 1
ATOM 1756 N N . PHE A 1 223 ? -4.945 14.594 6.059 1 83.38 223 PHE A N 1
ATOM 1757 C CA . PHE A 1 223 ? -5.324 13.797 4.898 1 83.38 223 PHE A CA 1
ATOM 1758 C C . PHE A 1 223 ? -4.355 12.633 4.695 1 83.38 223 PHE A C 1
ATOM 1760 O O . PHE A 1 223 ? -3.143 12.797 4.852 1 83.38 223 PHE A O 1
ATOM 1767 N N . SER A 1 224 ? -5 11.492 4.406 1 88.5 224 SER A N 1
ATOM 1768 C CA . SER A 1 224 ? -4.211 10.297 4.102 1 88.5 224 SER A CA 1
ATOM 1769 C C . SER A 1 224 ? -4.691 9.633 2.812 1 88.5 224 SER A C 1
ATOM 1771 O O . SER A 1 224 ? -5.891 9.594 2.539 1 88.5 224 SER A O 1
ATOM 1773 N N . GLU A 1 225 ? -3.74 9.109 2.098 1 74.56 225 GLU A N 1
ATOM 1774 C CA . GLU A 1 225 ? -4.051 8.469 0.822 1 74.56 225 GLU A CA 1
ATOM 1775 C C . GLU A 1 225 ? -4.68 7.094 1.032 1 74.56 225 GLU A C 1
ATOM 1777 O O . GLU A 1 225 ? -5.48 6.641 0.215 1 74.56 225 GLU A O 1
ATOM 1782 N N . ASN A 1 226 ? -4.242 6.48 2.037 1 81.44 226 ASN A N 1
ATOM 1783 C CA . ASN A 1 226 ? -4.734 5.137 2.324 1 81.44 226 ASN A CA 1
ATOM 1784 C C . ASN A 1 226 ? -4.797 4.871 3.826 1 81.44 226 ASN A C 1
ATOM 1786 O O . ASN A 1 226 ? -4.422 5.73 4.629 1 81.44 226 ASN A O 1
ATOM 1790 N N . ILE A 1 227 ? -5.355 3.748 4.141 1 87.19 227 ILE A N 1
ATOM 1791 C CA . ILE A 1 227 ? -5.613 3.41 5.539 1 87.19 227 ILE A CA 1
ATOM 1792 C C . ILE A 1 227 ? -4.293 3.283 6.293 1 87.19 227 ILE A C 1
ATOM 1794 O O . ILE A 1 227 ? -4.191 3.686 7.453 1 87.19 227 ILE A O 1
ATOM 1798 N N . GLU A 1 228 ? -3.285 2.795 5.641 1 88.5 228 GLU A N 1
ATOM 1799 C CA . GLU A 1 228 ? -1.99 2.615 6.289 1 88.5 228 GLU A CA 1
ATOM 1800 C C . GLU A 1 228 ? -1.403 3.955 6.727 1 88.5 228 GLU A C 1
ATOM 1802 O O . GLU A 1 228 ? -0.874 4.074 7.836 1 88.5 228 GLU A O 1
ATOM 1807 N N . CYS A 1 229 ? -1.503 4.867 5.852 1 91.69 229 CYS A N 1
ATOM 1808 C CA . CYS A 1 229 ? -1.027 6.207 6.18 1 91.69 229 CYS A CA 1
ATOM 1809 C C . CYS A 1 229 ? -1.856 6.82 7.301 1 91.69 229 CYS A C 1
ATOM 1811 O O . CYS A 1 229 ? -1.313 7.469 8.195 1 91.69 229 CYS A O 1
ATOM 1813 N N . ALA A 1 230 ? -3.141 6.609 7.203 1 93.56 230 ALA A N 1
ATOM 1814 C CA . ALA A 1 230 ? -4.02 7.125 8.25 1 93.56 230 ALA A CA 1
ATOM 1815 C C . ALA A 1 230 ? -3.633 6.57 9.617 1 93.56 230 ALA A C 1
ATOM 1817 O O . ALA A 1 230 ? -3.514 7.32 10.586 1 93.56 230 ALA A O 1
ATOM 1818 N N . LEU A 1 231 ? -3.391 5.324 9.633 1 94.19 231 LEU A N 1
ATOM 1819 C CA . LEU A 1 231 ? -3.068 4.672 10.898 1 94.19 231 LEU A CA 1
ATOM 1820 C C . LEU A 1 231 ? -1.709 5.129 11.414 1 94.19 231 LEU A C 1
ATOM 1822 O O . LEU A 1 231 ? -1.48 5.164 12.625 1 94.19 231 LEU A O 1
ATOM 1826 N N . THR A 1 232 ? -0.868 5.496 10.508 1 95.38 232 THR A N 1
ATOM 1827 C CA . THR A 1 232 ? 0.422 6.051 10.898 1 95.38 232 THR A CA 1
ATOM 1828 C C . THR A 1 232 ? 0.237 7.344 11.688 1 95.38 232 THR A C 1
ATOM 1830 O O . THR A 1 232 ? 0.859 7.535 12.734 1 95.38 232 THR A O 1
ATOM 1833 N N . PHE A 1 233 ? -0.644 8.164 11.227 1 97.06 233 PHE A N 1
ATOM 1834 C CA . PHE A 1 233 ? -0.93 9.414 11.914 1 97.06 233 PHE A CA 1
ATOM 1835 C C . PHE A 1 233 ? -1.599 9.148 13.258 1 97.06 233 PHE A C 1
ATOM 1837 O O . PHE A 1 233 ? -1.288 9.812 14.258 1 97.06 233 PHE A O 1
ATOM 1844 N N . VAL A 1 234 ? -2.477 8.18 13.281 1 97.5 234 VAL A N 1
ATOM 1845 C CA . VAL A 1 234 ? -3.189 7.844 14.508 1 97.5 234 VAL A CA 1
ATOM 1846 C C . VAL A 1 234 ? -2.209 7.301 15.547 1 97.5 234 VAL A C 1
ATOM 1848 O O . VAL A 1 234 ? -2.234 7.715 16.703 1 97.5 234 VAL A O 1
ATOM 1851 N N . LYS A 1 235 ? -1.346 6.449 15.102 1 96.31 235 LYS A N 1
ATOM 1852 C CA . LYS A 1 235 ? -0.338 5.879 15.992 1 96.31 235 LYS A CA 1
ATOM 1853 C C . LYS A 1 235 ? 0.57 6.969 16.562 1 96.31 235 LYS A C 1
ATOM 1855 O O . LYS A 1 235 ? 1.063 6.848 17.688 1 96.31 235 LYS A O 1
ATOM 1860 N N . ALA A 1 236 ? 0.733 7.996 15.812 1 96.44 236 ALA A N 1
ATOM 1861 C CA . ALA A 1 236 ? 1.558 9.125 16.234 1 96.44 236 ALA A CA 1
ATOM 1862 C C . ALA A 1 236 ? 0.785 10.055 17.172 1 96.44 236 ALA A C 1
ATOM 1864 O O . ALA A 1 236 ? 1.292 11.102 17.578 1 96.44 236 ALA A O 1
ATOM 1865 N N . CYS A 1 237 ? -0.42 9.727 17.438 1 96.19 237 CYS A N 1
ATOM 1866 C CA . CYS A 1 237 ? -1.309 10.477 18.312 1 96.19 237 CYS A CA 1
ATOM 1867 C C . CYS A 1 237 ? -1.624 11.852 17.719 1 96.19 237 CYS A C 1
ATOM 1869 O O . CYS A 1 237 ? -1.735 12.836 18.453 1 96.19 237 CYS A O 1
ATOM 1871 N N . LEU A 1 238 ? -1.736 11.875 16.422 1 96.19 238 LEU A N 1
ATOM 1872 C CA . LEU A 1 238 ? -1.979 13.156 15.766 1 96.19 238 LEU A CA 1
ATOM 1873 C C . LEU A 1 238 ? -3.465 13.352 15.492 1 96.19 238 LEU A C 1
ATOM 1875 O O . LEU A 1 238 ? -3.883 14.43 15.055 1 96.19 238 LEU A O 1
ATOM 1879 N N . GLY A 1 239 ? -4.219 12.352 15.719 1 96.75 239 GLY A N 1
ATOM 1880 C CA . GLY A 1 239 ? -5.656 12.383 15.492 1 96.75 239 GLY A CA 1
ATOM 1881 C C . GLY A 1 239 ? -6.309 11.023 15.578 1 96.75 239 GLY A C 1
ATOM 1882 O O . GLY A 1 239 ? -5.723 10.078 16.125 1 96.75 239 GLY A O 1
ATOM 1883 N N . PHE A 1 240 ? -7.594 11 15.203 1 97.56 240 PHE A N 1
ATOM 1884 C CA . PHE A 1 240 ? -8.336 9.75 15.117 1 97.56 240 PHE A CA 1
ATOM 1885 C C . PHE A 1 240 ? -8.914 9.555 13.719 1 97.56 240 PHE A C 1
ATOM 1887 O O . PHE A 1 240 ? -9.008 10.5 12.945 1 97.56 240 PHE A O 1
ATOM 1894 N N . THR A 1 241 ? -9.172 8.312 13.375 1 96.81 241 THR A N 1
ATOM 1895 C CA . THR A 1 241 ? -9.789 8.008 12.086 1 96.81 241 THR A CA 1
ATOM 1896 C C . THR A 1 241 ? -11 7.094 12.273 1 96.81 241 THR A C 1
ATOM 1898 O O . THR A 1 241 ? -11.25 6.609 13.383 1 96.81 241 THR A O 1
ATOM 1901 N N . ILE A 1 242 ? -11.797 7.031 11.258 1 95.75 242 ILE A N 1
ATOM 1902 C CA . ILE A 1 242 ? -12.945 6.129 11.242 1 95.75 242 ILE A CA 1
ATOM 1903 C C . ILE A 1 242 ? -12.766 5.086 10.141 1 95.75 242 ILE A C 1
ATOM 1905 O O . ILE A 1 242 ? -12.43 5.426 9.008 1 95.75 242 ILE A O 1
ATOM 1909 N N . LEU A 1 243 ? -12.969 3.824 10.531 1 94.56 243 LEU A N 1
ATOM 1910 C CA . LEU A 1 243 ? -12.773 2.732 9.586 1 94.56 243 LEU A CA 1
ATOM 1911 C C . LEU A 1 243 ? -13.727 1.579 9.891 1 94.56 243 LEU A C 1
ATOM 1913 O O . LEU A 1 243 ? -14.273 1.49 10.992 1 94.56 243 LEU A O 1
ATOM 1917 N N . PRO A 1 244 ? -13.977 0.76 8.836 1 93.44 244 PRO A N 1
ATOM 1918 C CA . PRO A 1 244 ? -14.641 -0.507 9.156 1 93.44 244 PRO A CA 1
ATOM 1919 C C . PRO A 1 244 ? -13.789 -1.404 10.055 1 93.44 244 PRO A C 1
ATOM 1921 O O . PRO A 1 244 ? -12.578 -1.509 9.859 1 93.44 244 PRO A O 1
ATOM 1924 N N . ASP A 1 245 ? -14.422 -1.976 11.008 1 92.94 245 ASP A N 1
ATOM 1925 C CA . ASP A 1 245 ? -13.734 -2.84 11.961 1 92.94 245 ASP A CA 1
ATOM 1926 C C . ASP A 1 245 ? -13.453 -4.211 11.352 1 92.94 245 ASP A C 1
ATOM 1928 O O . ASP A 1 245 ? -14.344 -5.055 11.266 1 92.94 245 ASP A O 1
ATOM 1932 N N . MET A 1 246 ? -12.227 -4.379 10.992 1 87.69 246 MET A N 1
ATOM 1933 C CA . MET A 1 246 ? -11.742 -5.676 10.516 1 87.69 246 MET A CA 1
ATOM 1934 C C . MET A 1 246 ? -10.758 -6.289 11.508 1 87.69 246 MET A C 1
ATOM 1936 O O . MET A 1 246 ? -9.609 -5.859 11.586 1 87.69 246 MET A O 1
ATOM 1940 N N . PRO A 1 247 ? -11.094 -7.359 12.117 1 84.25 247 PRO A N 1
ATOM 1941 C CA . PRO A 1 247 ? -10.312 -7.902 13.234 1 84.25 247 PRO A CA 1
ATOM 1942 C C . PRO A 1 247 ? -8.867 -8.211 12.852 1 84.25 247 PRO A C 1
ATOM 1944 O O . PRO A 1 247 ? -7.953 -7.977 13.648 1 84.25 247 PRO A O 1
ATOM 1947 N N . LEU A 1 248 ? -8.633 -8.742 11.711 1 80.12 248 LEU A N 1
ATOM 1948 C CA . LEU A 1 248 ? -7.289 -9.156 11.305 1 80.12 248 LEU A CA 1
ATOM 1949 C C . LEU A 1 248 ? -6.387 -7.941 11.102 1 80.12 248 LEU A C 1
ATOM 1951 O O . LEU A 1 248 ? -5.164 -8.086 11.023 1 80.12 248 LEU A O 1
ATOM 1955 N N . MET A 1 249 ? -6.992 -6.77 11.109 1 79.81 249 MET A N 1
ATOM 1956 C CA . MET A 1 249 ? -6.219 -5.555 10.867 1 79.81 249 MET A CA 1
ATOM 1957 C C . MET A 1 249 ? -5.918 -4.824 12.172 1 79.81 249 MET A C 1
ATOM 1959 O O . MET A 1 249 ? -5.238 -3.799 12.164 1 79.81 249 MET A O 1
ATOM 1963 N N . ARG A 1 250 ? -6.41 -5.301 13.18 1 87.44 250 ARG A N 1
ATOM 1964 C CA . ARG A 1 250 ? -6.262 -4.59 14.445 1 87.44 250 ARG A CA 1
ATOM 1965 C C . ARG A 1 250 ? -4.816 -4.629 14.93 1 87.44 250 ARG A C 1
ATOM 1967 O O . ARG A 1 250 ? -4.109 -5.617 14.719 1 87.44 250 ARG A O 1
ATOM 1974 N N . SER A 1 251 ? -4.438 -3.545 15.414 1 87.88 251 SER A N 1
ATOM 1975 C CA . SER A 1 251 ? -3.156 -3.424 16.094 1 87.88 251 SER A CA 1
ATOM 1976 C C . SER A 1 251 ? -3.348 -3.262 17.609 1 87.88 251 SER A C 1
ATOM 1978 O O . SER A 1 251 ? -4.27 -2.574 18.047 1 87.88 251 SER A O 1
ATOM 1980 N N . ASP A 1 252 ? -2.434 -3.816 18.375 1 88 252 ASP A N 1
ATOM 1981 C CA . ASP A 1 252 ? -2.506 -3.711 19.828 1 88 252 ASP A CA 1
ATOM 1982 C C . ASP A 1 252 ? -2.131 -2.307 20.297 1 88 252 ASP A C 1
ATOM 1984 O O . ASP A 1 252 ? -2.395 -1.938 21.438 1 88 252 ASP A O 1
ATOM 1988 N N . GLU A 1 253 ? -1.622 -1.593 19.406 1 89.88 253 GLU A N 1
ATOM 1989 C CA . GLU A 1 253 ? -1.165 -0.251 19.75 1 89.88 253 GLU A CA 1
ATOM 1990 C C . GLU A 1 253 ? -2.311 0.755 19.703 1 89.88 253 GLU A C 1
ATOM 1992 O O . GLU A 1 253 ? -2.162 1.9 20.125 1 89.88 253 GLU A O 1
ATOM 1997 N N . LEU A 1 254 ? -3.426 0.298 19.188 1 96.25 254 LEU A N 1
ATOM 1998 C CA . LEU A 1 254 ? -4.523 1.224 18.922 1 96.25 254 LEU A CA 1
ATOM 1999 C C . LEU A 1 254 ? -5.797 0.765 19.625 1 96.25 254 LEU A C 1
ATOM 2001 O O . LEU A 1 254 ? -5.914 -0.4 20.016 1 96.25 254 LEU A O 1
ATOM 2005 N N . CYS A 1 255 ? -6.664 1.68 19.828 1 97.06 255 CYS A N 1
ATOM 2006 C CA . CYS A 1 255 ? -7.992 1.421 20.375 1 97.06 255 CYS A CA 1
ATOM 2007 C C . CYS A 1 255 ? -9.055 1.533 19.281 1 97.06 255 CYS A C 1
ATOM 2009 O O . CYS A 1 255 ? -9.023 2.457 18.469 1 97.06 255 CYS A O 1
ATOM 2011 N N . TYR A 1 256 ? -9.867 0.593 19.281 1 97 256 TYR A N 1
ATOM 2012 C CA . TYR A 1 256 ? -10.961 0.536 18.312 1 97 256 TYR A CA 1
ATOM 2013 C C . TYR A 1 256 ? -12.305 0.724 19.016 1 97 256 TYR A C 1
ATOM 2015 O O . TYR A 1 256 ? -12.836 -0.211 19.625 1 97 256 TYR A O 1
ATOM 2023 N N . ILE A 1 257 ? -12.898 1.894 18.859 1 97.56 257 ILE A N 1
ATOM 2024 C CA . ILE A 1 257 ? -14.086 2.293 19.609 1 97.56 257 ILE A CA 1
ATOM 2025 C C . ILE A 1 257 ? -15.305 2.27 18.688 1 97.56 257 ILE A C 1
ATOM 2027 O O . ILE A 1 257 ? -15.367 3.018 17.703 1 97.56 257 ILE A O 1
ATOM 2031 N N . PRO A 1 258 ? -16.281 1.513 19.062 1 97.31 258 PRO A N 1
ATOM 2032 C CA . PRO A 1 258 ? -17.469 1.443 18.203 1 97.31 258 PRO A CA 1
ATOM 2033 C C . PRO A 1 258 ? -18.188 2.789 18.078 1 97.31 258 PRO A C 1
ATOM 2035 O O . PRO A 1 258 ? -18.297 3.535 19.047 1 97.31 258 PRO A O 1
ATOM 2038 N N . VAL A 1 259 ? -18.547 3.082 16.844 1 97.25 259 VAL A N 1
ATOM 2039 C CA . VAL A 1 259 ? -19.391 4.258 16.609 1 97.25 259 VAL A CA 1
ATOM 2040 C C . VAL A 1 259 ? -20.859 3.875 16.688 1 97.25 259 VAL A C 1
ATOM 2042 O O . VAL A 1 259 ? -21.328 3.049 15.898 1 97.25 259 VAL A O 1
ATOM 2045 N N . LYS A 1 260 ? -21.562 4.531 17.5 1 96.06 260 LYS A N 1
ATOM 2046 C CA . LYS A 1 260 ? -22.953 4.18 17.734 1 96.06 260 LYS A CA 1
ATOM 2047 C C . LYS A 1 260 ? -23.828 4.531 16.531 1 96.06 260 LYS A C 1
ATOM 2049 O O . LYS A 1 260 ? -23.625 5.566 15.898 1 96.06 260 LYS A O 1
ATOM 2054 N N . ASN A 1 261 ? -24.703 3.652 16.203 1 91.69 261 ASN A N 1
ATOM 2055 C CA . ASN A 1 261 ? -25.75 3.838 15.227 1 91.69 261 ASN A CA 1
ATOM 2056 C C . ASN A 1 261 ? -25.188 4.016 13.82 1 91.69 261 ASN A C 1
ATOM 2058 O O . ASN A 1 261 ? -25.828 4.621 12.961 1 91.69 261 ASN A O 1
ATOM 2062 N N . ALA A 1 262 ? -24 3.637 13.602 1 92.75 262 ALA A N 1
ATOM 2063 C CA . ALA A 1 262 ? -23.438 3.654 12.25 1 92.75 262 ALA A CA 1
ATOM 2064 C C . ALA A 1 262 ? -23.766 2.363 11.508 1 92.75 262 ALA A C 1
ATOM 2066 O O . ALA A 1 262 ? -23.641 1.271 12.062 1 92.75 262 ALA A O 1
ATOM 2067 N N . ALA A 1 263 ? -24.25 2.484 10.289 1 91.75 263 ALA A N 1
ATOM 2068 C CA . ALA A 1 263 ? -24.484 1.292 9.477 1 91.75 263 ALA A CA 1
ATOM 2069 C C . ALA A 1 263 ? -23.172 0.551 9.211 1 91.75 263 ALA A C 1
ATOM 2071 O O . ALA A 1 263 ? -22.125 1.175 8.977 1 91.75 263 ALA A O 1
ATOM 2072 N N . PRO A 1 264 ? -23.234 -0.754 9.273 1 94 264 PRO A N 1
ATOM 2073 C CA . PRO A 1 264 ? -22.016 -1.505 8.977 1 94 264 PRO A CA 1
ATOM 2074 C C . PRO A 1 264 ? -21.625 -1.439 7.496 1 94 264 PRO A C 1
ATOM 2076 O O . PRO A 1 264 ? -22.469 -1.149 6.648 1 94 264 PRO A O 1
ATOM 2079 N N . ALA A 1 265 ? -20.359 -1.619 7.277 1 92.88 265 ALA A N 1
ATOM 2080 C CA . ALA A 1 265 ? -19.859 -1.688 5.906 1 92.88 265 ALA A CA 1
ATOM 2081 C C . ALA A 1 265 ? -19.875 -3.123 5.387 1 92.88 265 ALA A C 1
ATOM 2083 O O . ALA A 1 265 ? -19.359 -4.031 6.035 1 92.88 265 ALA A O 1
ATOM 2084 N N . SER A 1 266 ? -20.453 -3.354 4.246 1 93.06 266 SER A N 1
ATOM 2085 C CA . SER A 1 266 ? -20.484 -4.672 3.629 1 93.06 266 SER A CA 1
ATOM 2086 C C . SER A 1 266 ? -19.188 -4.957 2.879 1 93.06 266 SER A C 1
ATOM 2088 O O . SER A 1 266 ? -18.859 -4.266 1.914 1 93.06 266 SER A O 1
ATOM 2090 N N . PHE A 1 267 ? -18.484 -5.961 3.396 1 93.12 267 PHE A N 1
ATOM 2091 C CA . PHE A 1 267 ? -17.234 -6.375 2.752 1 93.12 267 PHE A CA 1
ATOM 2092 C C . PHE A 1 267 ? -17.391 -7.742 2.098 1 93.12 267 PHE A C 1
ATOM 2094 O O . PHE A 1 267 ? -18.031 -8.641 2.666 1 93.12 267 PHE A O 1
ATOM 2101 N N . GLY A 1 268 ? -16.891 -7.793 0.897 1 94.62 268 GLY A N 1
ATOM 2102 C CA . GLY A 1 268 ? -17 -9.062 0.188 1 94.62 268 GLY A CA 1
ATOM 2103 C C . GLY A 1 268 ? -16.125 -9.125 -1.049 1 94.62 268 GLY A C 1
ATOM 2104 O O . GLY A 1 268 ? -14.992 -8.633 -1.044 1 94.62 268 GLY A O 1
ATOM 2105 N N . LEU A 1 269 ? -16.578 -9.906 -1.979 1 95.75 269 LEU A N 1
ATOM 2106 C CA . LEU A 1 269 ? -15.836 -10.062 -3.221 1 95.75 269 LEU A CA 1
ATOM 2107 C C . LEU A 1 269 ? -16.75 -9.953 -4.43 1 95.75 269 LEU A C 1
ATOM 2109 O O . LEU A 1 269 ? -17.969 -10.172 -4.32 1 95.75 269 LEU A O 1
ATOM 2113 N N . TYR A 1 270 ? -16.141 -9.516 -5.582 1 94.31 270 TYR A N 1
ATOM 2114 C CA . TYR A 1 270 ? -16.812 -9.422 -6.879 1 94.31 270 TYR A CA 1
ATOM 2115 C C . TYR A 1 270 ? -16.203 -10.398 -7.875 1 94.31 270 TYR A C 1
ATOM 2117 O O . TYR A 1 270 ? -14.984 -10.594 -7.898 1 94.31 270 TYR A O 1
ATOM 2125 N N . TYR A 1 271 ? -17.047 -11.023 -8.625 1 93.88 271 TYR A N 1
ATOM 2126 C CA . TYR A 1 271 ? -16.609 -11.844 -9.742 1 93.88 271 TYR A CA 1
ATOM 2127 C C . TYR A 1 271 ? -17.562 -11.742 -10.922 1 93.88 271 TYR A C 1
ATOM 2129 O O . TYR A 1 271 ? -18.703 -11.281 -10.758 1 93.88 271 TYR A O 1
ATOM 2137 N N . LYS A 1 272 ? -17.094 -12.102 -12.102 1 88.69 272 LYS A N 1
ATOM 2138 C CA . LYS A 1 272 ? -17.922 -11.977 -13.297 1 88.69 272 LYS A CA 1
ATOM 2139 C C . LYS A 1 272 ? -18.75 -13.242 -13.531 1 88.69 272 LYS A C 1
ATOM 2141 O O . LYS A 1 272 ? -19.969 -13.172 -13.688 1 88.69 272 LYS A O 1
ATOM 2146 N N . THR A 1 273 ? -18.094 -14.352 -13.633 1 87.31 273 THR A N 1
ATOM 2147 C CA . THR A 1 273 ? -18.812 -15.594 -13.906 1 87.31 273 THR A CA 1
ATOM 2148 C C . THR A 1 273 ? -18.109 -16.781 -13.25 1 87.31 273 THR A C 1
ATOM 2150 O O . THR A 1 273 ? -16.891 -16.766 -13.078 1 87.31 273 THR A O 1
ATOM 2153 N N . LEU A 1 274 ? -18.953 -17.75 -12.914 1 88.31 274 LEU A N 1
ATOM 2154 C CA . LEU A 1 274 ? -18.422 -18.984 -12.344 1 88.31 274 LEU A CA 1
ATOM 2155 C C . LEU A 1 274 ? -18.375 -20.078 -13.398 1 88.31 274 LEU A C 1
ATOM 2157 O O . LEU A 1 274 ? -17.906 -21.188 -13.117 1 88.31 274 LEU A O 1
ATOM 2161 N N . GLN A 1 275 ? -18.766 -19.781 -14.5 1 82 275 GLN A N 1
ATOM 2162 C CA . GLN A 1 275 ? -18.859 -20.797 -15.531 1 82 275 GLN A CA 1
ATOM 2163 C C . GLN A 1 275 ? -17.469 -21.344 -15.891 1 82 275 GLN A C 1
ATOM 2165 O O . GLN A 1 275 ? -16.562 -20.562 -16.172 1 82 275 GLN A O 1
ATOM 2170 N N . ASN A 1 276 ? -17.297 -22.656 -15.805 1 80 276 ASN A N 1
ATOM 2171 C CA . ASN A 1 276 ? -16.094 -23.391 -16.156 1 80 276 ASN A CA 1
ATOM 2172 C C . ASN A 1 276 ? -14.875 -22.875 -15.398 1 80 276 ASN A C 1
ATOM 2174 O O . ASN A 1 276 ? -13.781 -22.797 -15.953 1 80 276 ASN A O 1
ATOM 2178 N N . ASN A 1 277 ? -15.148 -22.406 -14.219 1 89.06 277 ASN A N 1
ATOM 2179 C CA . ASN A 1 277 ? -14.062 -21.906 -13.391 1 89.06 277 ASN A CA 1
ATOM 2180 C C . ASN A 1 277 ? -14.062 -22.547 -12.008 1 89.06 277 ASN A C 1
ATOM 2182 O O . ASN A 1 277 ? -14.398 -21.906 -11.016 1 89.06 277 ASN A O 1
ATOM 2186 N N . PRO A 1 278 ? -13.609 -23.781 -11.938 1 90.88 278 PRO A N 1
ATOM 2187 C CA . PRO A 1 278 ? -13.617 -24.516 -10.664 1 90.88 278 PRO A CA 1
ATOM 2188 C C . PRO A 1 278 ? -12.719 -23.875 -9.617 1 90.88 278 PRO A C 1
ATOM 2190 O O . PRO A 1 278 ? -13.023 -23.922 -8.422 1 90.88 278 PRO A O 1
ATOM 2193 N N . VAL A 1 279 ? -11.641 -23.266 -10.008 1 93.19 279 VAL A N 1
ATOM 2194 C CA . VAL A 1 279 ? -10.711 -22.641 -9.078 1 93.19 279 VAL A CA 1
ATOM 2195 C C . VAL A 1 279 ? -11.406 -21.453 -8.383 1 93.19 279 VAL A C 1
ATOM 2197 O O . VAL A 1 279 ? -11.32 -21.312 -7.164 1 93.19 279 VAL A O 1
ATOM 2200 N N . LEU A 1 280 ? -12.125 -20.688 -9.148 1 95.88 280 LEU A N 1
ATOM 2201 C CA . LEU A 1 280 ? -12.852 -19.547 -8.594 1 95.88 280 LEU A CA 1
ATOM 2202 C C . LEU A 1 280 ? -13.938 -20.016 -7.633 1 95.88 280 LEU A C 1
ATOM 2204 O O . LEU A 1 280 ? -14.117 -19.438 -6.562 1 95.88 280 LEU A O 1
ATOM 2208 N N . ARG A 1 281 ? -14.688 -21.047 -8.016 1 96 281 ARG A N 1
ATOM 2209 C CA . ARG A 1 281 ? -15.719 -21.594 -7.145 1 96 281 ARG A CA 1
ATOM 2210 C C . ARG A 1 281 ? -15.133 -22.062 -5.812 1 96 281 ARG A C 1
ATOM 2212 O O . ARG A 1 281 ? -15.703 -21.781 -4.754 1 96 281 ARG A O 1
ATOM 2219 N N . SER A 1 282 ? -14.039 -22.734 -5.93 1 96.56 282 SER A N 1
ATOM 2220 C CA . SER A 1 282 ? -13.383 -23.203 -4.715 1 96.56 282 SER A CA 1
ATOM 2221 C C . SER A 1 282 ? -12.852 -22.047 -3.883 1 96.56 282 SER A C 1
ATOM 2223 O O . SER A 1 282 ? -12.961 -22.062 -2.654 1 96.56 282 SER A O 1
ATOM 2225 N N . PHE A 1 283 ? -12.273 -21.047 -4.531 1 98.12 283 PHE A N 1
ATOM 2226 C CA . PHE A 1 283 ? -11.781 -19.859 -3.84 1 98.12 283 PHE A CA 1
ATOM 2227 C C . PHE A 1 283 ? -12.898 -19.219 -3.027 1 98.12 283 PHE A C 1
ATOM 2229 O O . PHE A 1 283 ? -12.711 -18.906 -1.848 1 98.12 283 PHE A O 1
ATOM 2236 N N . ILE A 1 284 ? -14.008 -19.047 -3.646 1 97.69 284 ILE A N 1
ATOM 2237 C CA . ILE A 1 284 ? -15.156 -18.391 -3.018 1 97.69 284 ILE A CA 1
ATOM 2238 C C . ILE A 1 284 ? -15.625 -19.219 -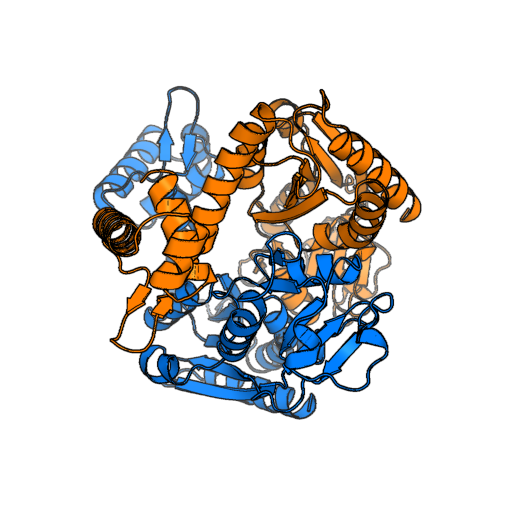1.82 1 97.69 284 ILE A C 1
ATOM 2240 O O . ILE A 1 284 ? -15.891 -18.672 -0.749 1 97.69 284 ILE A O 1
ATOM 2244 N N . ARG A 1 285 ? -15.711 -20.531 -2.006 1 97.19 285 ARG A N 1
ATOM 2245 C CA . ARG A 1 285 ? -16.125 -21.406 -0.915 1 97.19 285 ARG A CA 1
ATOM 2246 C C . ARG A 1 285 ? -15.156 -21.312 0.259 1 97.19 285 ARG A C 1
ATOM 2248 O O . ARG A 1 285 ? -15.578 -21.141 1.405 1 97.19 285 ARG A O 1
ATOM 2255 N N . ILE A 1 286 ? -13.898 -21.359 0.04 1 97.56 286 ILE A N 1
ATOM 2256 C CA . ILE A 1 286 ? -12.859 -21.375 1.064 1 97.56 286 ILE A CA 1
ATOM 2257 C C . ILE A 1 286 ? -12.875 -20.047 1.823 1 97.56 286 ILE A C 1
ATOM 2259 O O . ILE A 1 286 ? -12.836 -20.031 3.055 1 97.56 286 ILE A O 1
ATOM 2263 N N . ILE A 1 287 ? -12.914 -18.922 1.09 1 97.06 287 ILE A N 1
ATOM 2264 C CA . ILE A 1 287 ? -12.82 -17.609 1.734 1 97.06 287 ILE A CA 1
ATOM 2265 C C . ILE A 1 287 ? -14.086 -17.344 2.547 1 97.06 287 ILE A C 1
ATOM 2267 O O . ILE A 1 287 ? -14.031 -16.719 3.604 1 97.06 287 ILE A O 1
ATOM 2271 N N . LYS A 1 288 ? -15.188 -17.812 2.09 1 96.06 288 LYS A N 1
ATOM 2272 C CA . LYS A 1 288 ? -16.422 -17.703 2.85 1 96.06 288 LYS A CA 1
ATOM 2273 C C . LYS A 1 288 ? -16.344 -18.453 4.176 1 96.06 288 LYS A C 1
ATOM 2275 O O . LYS A 1 288 ? -16.688 -17.922 5.227 1 96.06 288 LYS A O 1
ATOM 2280 N N . ASP A 1 289 ? -15.883 -19.656 4.094 1 95.56 289 ASP A N 1
ATOM 2281 C CA . ASP A 1 289 ? -15.727 -20.469 5.289 1 95.56 289 ASP A CA 1
ATOM 2282 C C . ASP A 1 289 ? -14.758 -19.828 6.277 1 95.56 289 ASP A C 1
ATOM 2284 O O . ASP A 1 289 ? -15.023 -19.797 7.48 1 95.56 289 ASP A O 1
ATOM 2288 N N . TYR A 1 290 ? -13.688 -19.328 5.75 1 93.81 290 TYR A N 1
ATOM 2289 C CA . TYR A 1 290 ? -12.672 -18.703 6.598 1 93.81 290 TYR A CA 1
ATOM 2290 C C . TYR A 1 290 ? -13.219 -17.453 7.266 1 93.81 290 TYR A C 1
ATOM 2292 O O . TYR A 1 290 ? -12.961 -17.203 8.453 1 93.81 290 TYR A O 1
ATOM 2300 N N . SER A 1 291 ? -13.906 -16.641 6.473 1 92.44 291 SER A N 1
ATOM 2301 C CA . SER A 1 291 ? -14.461 -15.398 7 1 92.44 291 SER A CA 1
ATOM 2302 C C . SER A 1 291 ? -15.469 -15.672 8.109 1 92.44 291 SER A C 1
ATOM 2304 O O . SER A 1 291 ? -15.602 -14.875 9.039 1 92.44 291 SER A O 1
ATOM 2306 N N . GLN A 1 292 ? -16.141 -16.719 8.062 1 90 292 GLN A N 1
ATOM 2307 C CA . GLN A 1 292 ? -17.125 -17.094 9.07 1 90 292 GLN A CA 1
ATOM 2308 C C . GLN A 1 292 ? -16.438 -17.516 10.375 1 90 292 GLN A C 1
ATOM 2310 O O . GLN A 1 292 ? -17 -17.328 11.461 1 90 292 GLN A O 1
ATOM 2315 N N . GLN A 1 293 ? -15.266 -18 10.25 1 85.12 293 GLN A N 1
ATOM 2316 C CA . GLN A 1 293 ? -14.508 -18.406 11.43 1 85.12 293 GLN A CA 1
ATOM 2317 C C . GLN A 1 293 ? -13.945 -17.203 12.18 1 85.12 293 GLN A C 1
ATOM 2319 O O . GLN A 1 293 ? -13.625 -17.297 13.359 1 85.12 293 GLN A O 1
ATOM 2324 N N . LEU A 1 294 ? -13.742 -16.156 11.398 1 79.06 294 LEU A N 1
ATOM 2325 C CA . LEU A 1 294 ? -13.18 -14.945 12 1 79.06 294 LEU A CA 1
ATOM 2326 C C . LEU A 1 294 ? -14.258 -14.164 12.758 1 79.06 294 LEU A C 1
ATOM 2328 O O . LEU A 1 294 ? -13.938 -13.273 13.547 1 79.06 294 LEU A O 1
ATOM 2332 N N . LYS A 1 295 ? -15.492 -14.578 12.562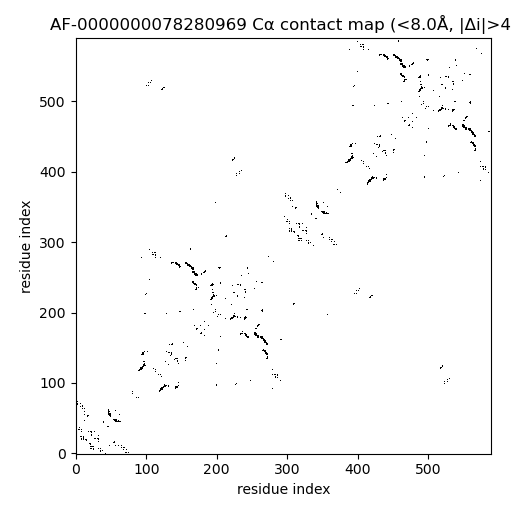 1 68.56 295 LYS A N 1
ATOM 2333 C CA . LYS A 1 295 ? -16.609 -13.945 13.258 1 68.56 295 LYS A CA 1
ATOM 2334 C C . LYS A 1 295 ? -16.75 -14.477 14.68 1 68.56 295 LYS A C 1
ATOM 2336 O O . LYS A 1 295 ? -16.625 -15.68 14.914 1 68.56 295 LYS A O 1
ATOM 2341 N N . MET B 1 1 ? -7.738 27.391 -15.141 1 66.31 1 MET B N 1
ATOM 2342 C CA . MET B 1 1 ? -7.961 27.125 -13.727 1 66.31 1 MET B CA 1
ATOM 2343 C C . MET B 1 1 ? -7.152 28.078 -12.852 1 66.31 1 MET B C 1
ATOM 2345 O O . MET B 1 1 ? -5.969 28.297 -13.109 1 66.31 1 MET B O 1
ATOM 2349 N N . ASN B 1 2 ? -7.824 28.828 -12.109 1 68.31 2 ASN B N 1
ATOM 2350 C CA . ASN B 1 2 ? -7.145 29.812 -11.266 1 68.31 2 ASN B CA 1
ATOM 2351 C C . ASN B 1 2 ? -7.438 29.578 -9.781 1 68.31 2 ASN B C 1
ATOM 2353 O O . ASN B 1 2 ? -8.258 28.719 -9.438 1 68.31 2 ASN B O 1
ATOM 2357 N N . THR B 1 3 ? -6.684 30.359 -8.961 1 75.31 3 THR B N 1
ATOM 2358 C CA . THR B 1 3 ? -6.758 30.141 -7.52 1 75.31 3 THR B CA 1
ATOM 2359 C C . THR B 1 3 ? -8.156 30.438 -7 1 75.31 3 THR B C 1
ATOM 2361 O O . THR B 1 3 ? -8.633 29.797 -6.062 1 75.31 3 THR B O 1
ATOM 2364 N N . VAL B 1 4 ? -8.789 31.438 -7.645 1 76.81 4 VAL B N 1
ATOM 2365 C CA . VAL B 1 4 ? -10.133 31.812 -7.207 1 76.81 4 VAL B CA 1
ATOM 2366 C C . VAL B 1 4 ? -11.102 30.656 -7.457 1 76.81 4 VAL B C 1
ATOM 2368 O O . VAL B 1 4 ? -11.922 30.328 -6.602 1 76.81 4 VAL B O 1
ATOM 2371 N N . GLN B 1 5 ? -10.938 30.031 -8.602 1 83.25 5 GLN B N 1
ATOM 2372 C CA . GLN B 1 5 ? -11.758 28.875 -8.93 1 83.25 5 GLN B CA 1
ATOM 2373 C C . GLN B 1 5 ? -11.539 27.75 -7.926 1 83.25 5 GLN B C 1
ATOM 2375 O O . GLN B 1 5 ? -12.5 27.125 -7.473 1 83.25 5 GLN B O 1
ATOM 2380 N N . LEU B 1 6 ? -10.297 27.578 -7.656 1 81.62 6 LEU B N 1
ATOM 2381 C CA . LEU B 1 6 ? -9.953 26.5 -6.734 1 81.62 6 LEU B CA 1
ATOM 2382 C C . LEU B 1 6 ? -10.469 26.797 -5.332 1 81.62 6 LEU B C 1
ATOM 2384 O O . LEU B 1 6 ? -10.953 25.906 -4.637 1 81.62 6 LEU B O 1
ATOM 2388 N N . GLU B 1 7 ? -10.32 28.047 -4.949 1 80.25 7 GLU B N 1
ATOM 2389 C CA . GLU B 1 7 ? -10.828 28.469 -3.65 1 80.25 7 GLU B CA 1
ATOM 2390 C C . GLU B 1 7 ? -12.344 28.312 -3.574 1 80.25 7 GLU B C 1
ATOM 2392 O O . GLU B 1 7 ? -12.875 27.859 -2.557 1 80.25 7 GLU B O 1
ATOM 2397 N N . CYS B 1 8 ? -13.008 28.719 -4.652 1 85.62 8 CYS B N 1
ATOM 2398 C CA . CYS B 1 8 ? -14.453 28.547 -4.711 1 85.62 8 CYS B CA 1
ATOM 2399 C C . CYS B 1 8 ? -14.836 27.078 -4.609 1 85.62 8 CYS B C 1
ATOM 2401 O O . CYS B 1 8 ? -15.758 26.719 -3.875 1 85.62 8 CYS B O 1
ATOM 2403 N N . TYR B 1 9 ? -14.102 26.281 -5.32 1 87.25 9 TYR B N 1
ATOM 2404 C CA . TYR B 1 9 ? -14.352 24.844 -5.281 1 87.25 9 TYR B CA 1
ATOM 2405 C C . TYR B 1 9 ? -14.195 24.297 -3.865 1 87.25 9 TYR B C 1
ATOM 2407 O O . TYR B 1 9 ? -15.07 23.594 -3.367 1 87.25 9 TYR B O 1
ATOM 2415 N N . MET B 1 10 ? -13.07 24.688 -3.326 1 80.5 10 MET B N 1
ATOM 2416 C CA . MET B 1 10 ? -12.805 24.203 -1.975 1 80.5 10 MET B CA 1
ATOM 2417 C C . MET B 1 10 ? -13.898 24.641 -1.012 1 80.5 10 MET B C 1
ATOM 2419 O O . MET B 1 10 ? -14.367 23.859 -0.184 1 80.5 10 MET B O 1
ATOM 2423 N N . ALA B 1 11 ? -14.336 25.922 -1.09 1 77.88 11 ALA B N 1
ATOM 2424 C CA . ALA B 1 11 ? -15.359 26.469 -0.212 1 77.88 11 ALA B CA 1
ATOM 2425 C C . ALA B 1 11 ? -16.703 25.75 -0.413 1 77.88 11 ALA B C 1
ATOM 2427 O O . ALA B 1 11 ? -17.375 25.406 0.557 1 77.88 11 ALA B O 1
ATOM 2428 N N . VAL B 1 12 ? -16.969 25.453 -1.624 1 83.25 12 VAL B N 1
ATOM 2429 C CA . VAL B 1 12 ? -18.219 24.766 -1.9 1 83.25 12 VAL B CA 1
ATOM 2430 C C . VAL B 1 12 ? -18.141 23.328 -1.425 1 83.25 12 VAL B C 1
ATOM 2432 O O . VAL B 1 12 ? -19.109 22.797 -0.866 1 83.25 12 VAL B O 1
ATOM 2435 N N . ALA B 1 13 ? -17.062 22.812 -1.674 1 78.75 13 ALA B N 1
ATOM 2436 C CA . ALA B 1 13 ? -16.859 21.422 -1.275 1 78.75 13 ALA B CA 1
ATOM 2437 C C . ALA B 1 13 ? -16.938 21.266 0.24 1 78.75 13 ALA B C 1
ATOM 2439 O O . ALA B 1 13 ? -17.453 20.266 0.741 1 78.75 13 ALA B O 1
ATOM 2440 N N . GLU B 1 14 ? -16.469 22.297 0.906 1 69.44 14 GLU B N 1
ATOM 2441 C CA . GLU B 1 14 ? -16.438 22.297 2.365 1 69.44 14 GLU B CA 1
ATOM 2442 C C . GLU B 1 14 ? -17.828 22.562 2.941 1 69.44 14 GLU B C 1
ATOM 2444 O O . GLU B 1 14 ? -18.219 21.938 3.926 1 69.44 14 GLU B O 1
ATOM 2449 N N . ASN B 1 15 ? -18.547 23.469 2.322 1 67.81 15 ASN B N 1
ATOM 2450 C CA . ASN B 1 15 ? -19.812 23.922 2.865 1 67.81 15 ASN B CA 1
ATOM 2451 C C . ASN B 1 15 ? -21 23.172 2.25 1 67.81 15 ASN B C 1
ATOM 2453 O O . ASN B 1 15 ? -22.094 23.188 2.797 1 67.81 15 ASN B O 1
ATOM 2457 N N . LEU B 1 16 ? -20.734 22.547 1.203 1 74.94 16 LEU B N 1
ATOM 2458 C CA . LEU B 1 16 ? -21.75 21.922 0.378 1 74.94 16 LEU B CA 1
ATOM 2459 C C . LEU B 1 16 ? -22.953 22.844 0.21 1 74.94 16 LEU B C 1
ATOM 2461 O O . LEU B 1 16 ? -24.109 22.391 0.252 1 74.94 16 LEU B O 1
ATOM 2465 N N . ASN B 1 17 ? -22.719 24 0.25 1 77.88 17 ASN B N 1
ATOM 2466 C CA . ASN B 1 17 ? -23.672 25.094 0.09 1 77.88 17 ASN B CA 1
ATOM 2467 C C . ASN B 1 17 ? -23.031 26.297 -0.601 1 77.88 17 ASN B C 1
ATOM 2469 O O . ASN B 1 17 ? -22.047 26.859 -0.103 1 77.88 17 ASN B O 1
ATOM 2473 N N . PHE B 1 18 ? -23.562 26.703 -1.707 1 86.56 18 PHE B N 1
ATOM 2474 C CA . PHE B 1 18 ? -22.969 27.766 -2.52 1 86.56 18 PHE B CA 1
ATOM 2475 C C . PHE B 1 18 ? -23.078 29.109 -1.828 1 86.56 18 PHE B C 1
ATOM 2477 O O . PHE B 1 18 ? -22.156 29.922 -1.889 1 86.56 18 PHE B O 1
ATOM 2484 N N . ALA B 1 19 ? -24.266 29.328 -1.145 1 83.94 19 ALA B N 1
ATOM 2485 C CA . ALA B 1 19 ? -24.453 30.594 -0.442 1 83.94 19 ALA B CA 1
ATOM 2486 C C . ALA B 1 19 ? -23.469 30.734 0.716 1 83.94 19 ALA B C 1
ATOM 2488 O O . ALA B 1 19 ? -22.875 31.797 0.902 1 83.94 19 ALA B O 1
ATOM 2489 N N . ARG B 1 20 ? -23.297 29.703 1.386 1 81.31 20 ARG B N 1
ATOM 2490 C CA . ARG B 1 20 ? -22.375 29.719 2.512 1 81.31 20 ARG B CA 1
ATOM 2491 C C . ARG B 1 20 ? -20.922 29.859 2.033 1 81.31 20 ARG B C 1
ATOM 2493 O O . ARG B 1 20 ? -20.125 30.531 2.672 1 81.31 20 ARG B O 1
ATOM 2500 N N . ALA B 1 21 ? -20.656 29.156 1.022 1 83.25 21 ALA B N 1
ATOM 2501 C CA . ALA B 1 21 ? -19.328 29.297 0.426 1 83.25 21 ALA B CA 1
ATOM 2502 C C . ALA B 1 21 ? -19.047 30.75 0.033 1 83.25 21 ALA B C 1
ATOM 2504 O O . ALA B 1 21 ? -17.938 31.25 0.251 1 83.25 21 ALA B O 1
ATOM 2505 N N . ALA B 1 22 ? -20.016 31.391 -0.51 1 87 22 ALA B N 1
ATOM 2506 C CA . ALA B 1 22 ? -19.906 32.781 -0.906 1 87 22 ALA B CA 1
ATOM 2507 C C . ALA B 1 22 ? -19.641 33.688 0.303 1 87 22 ALA B C 1
ATOM 2509 O O . ALA B 1 22 ? -18.797 34.594 0.246 1 87 22 ALA B O 1
ATOM 2510 N N . GLU B 1 23 ? -20.344 33.406 1.33 1 82.31 23 GLU B N 1
ATOM 2511 C CA . GLU B 1 23 ? -20.141 34.156 2.572 1 82.31 23 GLU B CA 1
ATOM 2512 C C . GLU B 1 23 ? -18.734 33.969 3.107 1 82.31 23 GLU B C 1
ATOM 2514 O O . GLU B 1 23 ? -18.078 34.938 3.506 1 82.31 23 GLU B O 1
ATOM 2519 N N . GLN B 1 24 ? -18.297 32.781 2.998 1 78.62 24 GLN B N 1
ATOM 2520 C CA . GLN B 1 24 ? -16.969 32.438 3.49 1 78.62 24 GLN B CA 1
ATOM 2521 C C . GLN B 1 24 ? -15.875 33.156 2.699 1 78.62 24 GLN B C 1
ATOM 2523 O O . GLN B 1 24 ? -14.875 33.594 3.27 1 78.62 24 GLN B O 1
ATOM 2528 N N . LEU B 1 25 ? -16.109 33.25 1.474 1 81.12 25 LEU B N 1
ATOM 2529 C CA . LEU B 1 25 ? -15.102 33.812 0.581 1 81.12 25 LEU B CA 1
ATOM 2530 C C . LEU B 1 25 ? -15.32 35.312 0.407 1 81.12 25 LEU B C 1
ATOM 2532 O O . LEU B 1 25 ? -14.539 36 -0.263 1 81.12 25 LEU B O 1
ATOM 2536 N N . HIS B 1 26 ? -16.422 35.781 1.021 1 83.12 26 HIS B N 1
ATOM 2537 C CA . HIS B 1 26 ? -16.781 37.188 0.94 1 83.12 26 HIS B CA 1
ATOM 2538 C C . HIS B 1 26 ? -16.984 37.625 -0.506 1 83.12 26 HIS B C 1
ATOM 2540 O O . HIS B 1 26 ? -16.469 38.656 -0.934 1 83.12 26 HIS B O 1
ATOM 2546 N N . ILE B 1 27 ? -17.641 36.781 -1.199 1 85.12 27 ILE B N 1
ATOM 2547 C CA . ILE B 1 27 ? -18.047 37.094 -2.562 1 85.12 27 ILE B CA 1
ATOM 2548 C C . ILE B 1 27 ? -19.516 36.719 -2.752 1 85.12 27 ILE B C 1
ATOM 2550 O O . ILE B 1 27 ? -20.172 36.188 -1.828 1 85.12 27 ILE B O 1
ATOM 2554 N N . THR B 1 28 ? -20.125 37.094 -3.82 1 85.38 28 THR B N 1
ATOM 2555 C CA . THR B 1 28 ? -21.531 36.812 -4.07 1 85.38 28 THR B CA 1
ATOM 2556 C C . THR B 1 28 ? -21.734 35.375 -4.527 1 85.38 28 THR B C 1
ATOM 2558 O O . THR B 1 28 ? -20.828 34.781 -5.109 1 85.38 28 THR B O 1
ATOM 2561 N N . GLN B 1 29 ? -22.859 34.875 -4.148 1 89 29 GLN B N 1
ATOM 2562 C CA . GLN B 1 29 ? -23.188 33.531 -4.539 1 89 29 GLN B CA 1
ATOM 2563 C C . GLN B 1 29 ? -23.141 33.344 -6.055 1 89 29 GLN B C 1
ATOM 2565 O O . GLN B 1 29 ? -22.641 32.344 -6.559 1 89 29 GLN B O 1
ATOM 2570 N N . PRO B 1 30 ? -23.656 34.312 -6.871 1 90.06 30 PRO B N 1
ATOM 2571 C CA . PRO B 1 30 ? -23.516 34.156 -8.32 1 90.06 30 PRO B CA 1
ATOM 2572 C C . PRO B 1 30 ? -22.047 34.062 -8.766 1 90.06 30 PRO B C 1
ATOM 2574 O O . PRO B 1 30 ? -21.734 33.375 -9.711 1 90.06 30 PRO B O 1
ATOM 2577 N N . ALA B 1 31 ? -21.219 34.719 -8.086 1 86.69 31 ALA B N 1
ATOM 2578 C CA . ALA B 1 31 ? -19.797 34.688 -8.398 1 86.69 31 ALA B CA 1
ATOM 2579 C C . ALA B 1 31 ? -19.234 33.281 -8.148 1 86.69 31 ALA B C 1
ATOM 2581 O O . ALA B 1 31 ? -18.469 32.75 -8.969 1 86.69 31 ALA B O 1
ATOM 2582 N N . VAL B 1 32 ? -19.594 32.719 -6.977 1 91.5 32 VAL B N 1
ATOM 2583 C CA . VAL B 1 32 ? -19.172 31.359 -6.664 1 91.5 32 VAL B CA 1
ATOM 2584 C C . VAL B 1 32 ? -19.688 30.391 -7.727 1 91.5 32 VAL B C 1
ATOM 2586 O O . VAL B 1 32 ? -18.953 29.547 -8.219 1 91.5 32 VAL B O 1
ATOM 2589 N N . THR B 1 33 ? -20.938 30.547 -8.086 1 89.44 33 THR B N 1
ATOM 2590 C CA . THR B 1 33 ? -21.578 29.703 -9.078 1 89.44 33 THR B CA 1
ATOM 2591 C C . THR B 1 33 ? -20.859 29.797 -10.422 1 89.44 33 THR B C 1
ATOM 2593 O O . THR B 1 33 ? -20.594 28.766 -11.055 1 89.44 33 THR B O 1
ATOM 2596 N N . HIS B 1 34 ? -20.578 30.984 -10.742 1 88.5 34 HIS B N 1
ATOM 2597 C CA . HIS B 1 34 ? -19.875 31.203 -11.992 1 88.5 34 HIS B CA 1
ATOM 2598 C C . HIS B 1 34 ? -18.5 30.531 -11.984 1 88.5 34 HIS B C 1
ATOM 2600 O O . HIS B 1 34 ? -18.125 29.891 -12.961 1 88.5 34 HIS B O 1
ATOM 2606 N N . GLN B 1 35 ? -17.75 30.719 -10.906 1 88.19 35 GLN B N 1
ATOM 2607 C CA . GLN B 1 35 ? -16.406 30.141 -10.781 1 88.19 35 GLN B CA 1
ATOM 2608 C C . GLN B 1 35 ? -16.469 28.609 -10.875 1 88.19 35 GLN B C 1
ATOM 2610 O O . GLN B 1 35 ? -15.641 28 -11.547 1 88.19 35 GLN B O 1
ATOM 2615 N N . ILE B 1 36 ? -17.406 28.016 -10.203 1 90.5 36 ILE B N 1
ATOM 2616 C CA . ILE B 1 36 ? -17.562 26.578 -10.195 1 90.5 36 ILE B CA 1
ATOM 2617 C C . ILE B 1 36 ? -17.938 26.094 -11.594 1 90.5 36 ILE B C 1
ATOM 2619 O O . ILE B 1 36 ? -17.375 25.109 -12.094 1 90.5 36 ILE B O 1
ATOM 2623 N N . ASN B 1 37 ? -18.906 26.766 -12.203 1 89.38 37 ASN B N 1
ATOM 2624 C CA . ASN B 1 37 ? -19.312 26.406 -13.562 1 89.38 37 ASN B CA 1
ATOM 2625 C C . ASN B 1 37 ? -18.156 26.516 -14.547 1 89.38 37 ASN B C 1
ATOM 2627 O O . ASN B 1 37 ? -17.984 25.656 -15.406 1 89.38 37 ASN B O 1
ATOM 2631 N N . SER B 1 38 ? -17.5 27.625 -14.375 1 84.75 38 SER B N 1
ATOM 2632 C CA . SER B 1 38 ? -16.344 27.828 -15.234 1 84.75 38 SER B CA 1
ATOM 2633 C C . SER B 1 38 ? -15.297 26.734 -15.023 1 84.75 38 SER B C 1
ATOM 2635 O O . SER B 1 38 ? -14.727 26.234 -15.992 1 84.75 38 SER B O 1
ATOM 2637 N N . LEU B 1 39 ? -15.008 26.391 -13.797 1 84.88 39 LEU B N 1
ATOM 2638 C CA . LEU B 1 39 ? -14.062 25.328 -13.461 1 84.88 39 LEU B CA 1
ATOM 2639 C C . LEU B 1 39 ? -14.516 24 -14.039 1 84.88 39 LEU B C 1
ATOM 2641 O O . LEU B 1 39 ? -13.719 23.281 -14.656 1 84.88 39 LEU B O 1
ATOM 2645 N N . GLU B 1 40 ? -15.766 23.672 -13.859 1 87.56 40 GLU B N 1
ATOM 2646 C CA . GLU B 1 40 ? -16.328 22.438 -14.367 1 87.56 40 GLU B CA 1
ATOM 2647 C C . GLU B 1 40 ? -16.281 22.391 -15.891 1 87.56 40 GLU B C 1
ATOM 2649 O O . GLU B 1 40 ? -16.031 21.344 -16.484 1 87.56 40 GLU B O 1
ATOM 2654 N N . ALA B 1 41 ? -16.562 23.516 -16.484 1 80.94 41 ALA B N 1
ATOM 2655 C CA . ALA B 1 41 ? -16.5 23.625 -17.938 1 80.94 41 ALA B CA 1
ATOM 2656 C C . ALA B 1 41 ? -15.078 23.406 -18.453 1 80.94 41 ALA B C 1
ATOM 2658 O O . ALA B 1 41 ? -14.867 22.719 -19.438 1 80.94 41 ALA B O 1
ATOM 2659 N N . GLU B 1 42 ? -14.188 23.969 -17.75 1 77.75 42 GLU B N 1
ATOM 2660 C CA . GLU B 1 42 ? -12.789 23.828 -18.125 1 77.75 42 GLU B CA 1
ATOM 2661 C C . GLU B 1 42 ? -12.328 22.375 -18 1 77.75 42 GLU B C 1
ATOM 2663 O O . GLU B 1 42 ? -11.555 21.891 -18.828 1 77.75 42 GLU B O 1
ATOM 2668 N N . LEU B 1 43 ? -12.812 21.781 -16.938 1 74.19 43 LEU B N 1
ATOM 2669 C CA . LEU B 1 43 ? -12.422 20.406 -16.641 1 74.19 43 LEU B CA 1
ATOM 2670 C C . LEU B 1 43 ? -13.289 19.406 -17.406 1 74.19 43 LEU B C 1
ATOM 2672 O O . LEU B 1 43 ? -12.961 18.219 -17.469 1 74.19 43 LEU B O 1
ATOM 2676 N N . ASP B 1 44 ? -14.359 19.875 -17.969 1 76.19 44 ASP B N 1
ATOM 2677 C CA . ASP B 1 44 ? -15.344 19.094 -18.703 1 76.19 44 ASP B CA 1
ATOM 2678 C C . ASP B 1 44 ? -15.906 17.969 -17.844 1 76.19 44 ASP B C 1
ATOM 2680 O O . ASP B 1 44 ? -16.047 16.828 -18.312 1 76.19 44 ASP B O 1
ATOM 2684 N N . VAL B 1 45 ? -16.047 18.25 -16.578 1 77.88 45 VAL B N 1
ATOM 2685 C CA . VAL B 1 45 ? -16.672 17.344 -15.625 1 77.88 45 VAL B CA 1
ATOM 2686 C C . VAL B 1 45 ? -17.484 18.141 -14.602 1 77.88 45 VAL B C 1
ATOM 2688 O O . VAL B 1 45 ? -17.188 19.312 -14.344 1 77.88 45 VAL B O 1
ATOM 2691 N N . LYS B 1 46 ? -18.516 17.516 -14.07 1 84.38 46 LYS B N 1
ATOM 2692 C CA . LYS B 1 46 ? -19.234 18.109 -12.938 1 84.38 46 LYS B CA 1
ATOM 2693 C C . LYS B 1 46 ? -18.609 17.688 -11.617 1 84.38 46 LYS B C 1
ATOM 2695 O O . LYS B 1 46 ? -18.391 16.5 -11.359 1 84.38 46 LYS B O 1
ATOM 2700 N N . LEU B 1 47 ? -18.234 18.75 -10.938 1 83 47 LEU B N 1
ATOM 2701 C CA . LEU B 1 47 ? -17.594 18.516 -9.641 1 83 47 LEU B CA 1
ATOM 2702 C C . LEU B 1 47 ? -18.641 18.406 -8.539 1 83 47 LEU B C 1
ATOM 2704 O O . LEU B 1 47 ? -18.406 17.766 -7.508 1 83 47 LEU B O 1
ATOM 2708 N N . PHE B 1 48 ? -19.781 19.062 -8.742 1 83.94 48 PHE B N 1
ATOM 2709 C CA . PHE B 1 48 ? -20.875 19.062 -7.785 1 83.94 48 PHE B CA 1
ATOM 2710 C C . PHE B 1 48 ? -22.188 18.625 -8.445 1 83.94 48 PHE B C 1
ATOM 2712 O O . PHE B 1 48 ? -22.422 18.938 -9.617 1 83.94 48 PHE B O 1
ATOM 2719 N N . ARG B 1 49 ? -22.875 17.75 -7.699 1 80.62 49 ARG B N 1
ATOM 2720 C CA . ARG B 1 49 ? -24.281 17.531 -8.016 1 80.62 49 ARG B CA 1
ATOM 2721 C C . ARG B 1 49 ? -25.188 18.469 -7.207 1 80.62 49 ARG B C 1
ATOM 2723 O O . ARG B 1 49 ? -25.125 18.469 -5.977 1 80.62 49 ARG B O 1
ATOM 2730 N N . ARG B 1 50 ? -25.891 19.344 -7.996 1 77.25 50 ARG B N 1
ATOM 2731 C CA . ARG B 1 50 ? -26.703 20.359 -7.336 1 77.25 50 ARG B CA 1
ATOM 2732 C C . ARG B 1 50 ? -28.172 20.172 -7.668 1 77.25 50 ARG B C 1
ATOM 2734 O O . ARG B 1 50 ? -28.531 19.891 -8.812 1 77.25 50 ARG B O 1
ATOM 2741 N N . THR B 1 51 ? -28.953 19.938 -6.617 1 74.75 51 THR B N 1
ATOM 2742 C CA . THR B 1 51 ? -30.406 20.094 -6.734 1 74.75 51 THR B CA 1
ATOM 2743 C C . THR B 1 51 ? -30.875 21.344 -6.016 1 74.75 51 THR B C 1
ATOM 2745 O O . THR B 1 51 ? -30.062 22.094 -5.461 1 74.75 51 THR B O 1
ATOM 2748 N N . THR B 1 52 ? -32.219 21.812 -6.074 1 68.56 52 THR B N 1
ATOM 2749 C CA . THR B 1 52 ? -32.75 22.969 -5.379 1 68.56 52 THR B CA 1
ATOM 2750 C C . THR B 1 52 ? -32.531 22.859 -3.875 1 68.56 52 THR B C 1
ATOM 2752 O O . THR B 1 52 ? -32.5 23.875 -3.17 1 68.56 52 THR B O 1
ATOM 2755 N N . ARG B 1 53 ? -32.125 21.625 -3.393 1 64.38 53 ARG B N 1
ATOM 2756 C CA . ARG B 1 53 ? -32.125 21.422 -1.948 1 64.38 53 ARG B CA 1
ATOM 2757 C C . ARG B 1 53 ? -30.781 20.938 -1.458 1 64.38 53 ARG B C 1
ATOM 2759 O O . ARG B 1 53 ? -30.469 21.047 -0.274 1 64.38 53 ARG B O 1
ATOM 2766 N N . THR B 1 54 ? -30 20.344 -2.396 1 73.19 54 THR B N 1
ATOM 2767 C CA . THR B 1 54 ? -28.812 19.703 -1.862 1 73.19 54 THR B CA 1
ATOM 2768 C C . THR B 1 54 ? -27.609 19.938 -2.785 1 73.19 54 THR B C 1
ATOM 2770 O O . THR B 1 54 ? -27.781 20.109 -3.994 1 73.19 54 THR B O 1
ATOM 2773 N N . VAL B 1 55 ? -26.375 20.203 -2.25 1 79.81 55 VAL B N 1
ATOM 2774 C CA . VAL B 1 55 ? -25.094 20.25 -2.938 1 79.81 55 VAL B CA 1
ATOM 2775 C C . VAL B 1 55 ? -24.203 19.094 -2.471 1 79.81 55 VAL B C 1
ATOM 2777 O O . VAL B 1 55 ? -24.047 18.875 -1.268 1 79.81 55 VAL B O 1
ATOM 2780 N N . GLU B 1 56 ? -23.859 18.234 -3.406 1 76 56 GLU B N 1
ATOM 2781 C CA . GLU B 1 56 ? -22.984 17.109 -3.098 1 76 56 GLU B CA 1
ATOM 2782 C C . GLU B 1 56 ? -21.797 17.047 -4.055 1 76 56 GLU B C 1
ATOM 2784 O O . GLU B 1 56 ? -21.922 17.438 -5.215 1 76 56 GLU B O 1
ATOM 2789 N N . LEU B 1 57 ? -20.703 16.641 -3.527 1 75.31 57 LEU B N 1
ATOM 2790 C CA . LEU B 1 57 ? -19.562 16.406 -4.402 1 75.31 57 LEU B CA 1
ATOM 2791 C C . LEU B 1 57 ? -19.797 15.188 -5.289 1 75.31 57 LEU B C 1
ATOM 2793 O O . LEU B 1 57 ? -20.312 14.172 -4.832 1 75.31 57 LEU B O 1
ATOM 2797 N N . THR B 1 58 ? -19.469 15.328 -6.629 1 71.25 58 THR B N 1
ATOM 2798 C CA . THR B 1 58 ? -19.422 14.18 -7.523 1 71.25 58 THR B CA 1
ATOM 2799 C C . THR B 1 58 ? -18.141 13.367 -7.301 1 71.25 58 THR B C 1
ATOM 2801 O O . THR B 1 58 ? -17.25 13.789 -6.559 1 71.25 58 THR B O 1
ATOM 2804 N N . ALA B 1 59 ? -18.172 12.219 -7.938 1 59.16 59 ALA B N 1
ATOM 2805 C CA . ALA B 1 59 ? -16.969 11.406 -7.832 1 59.16 59 ALA B CA 1
ATOM 2806 C C . ALA B 1 59 ? -15.742 12.164 -8.344 1 59.16 59 ALA B C 1
ATOM 2808 O O . ALA B 1 59 ? -14.719 12.25 -7.652 1 59.16 59 ALA B O 1
ATOM 2809 N N . PRO B 1 60 ? -15.891 12.758 -9.453 1 63.34 60 PRO B N 1
ATOM 2810 C CA . PRO B 1 60 ? -14.789 13.617 -9.883 1 63.34 60 PRO B CA 1
ATOM 2811 C C . PRO B 1 60 ? -14.523 14.766 -8.914 1 63.34 60 PRO B C 1
ATOM 2813 O O . PRO B 1 60 ? -13.375 15.18 -8.75 1 63.34 60 PRO B O 1
ATOM 2816 N N . GLY B 1 61 ? -15.562 15.266 -8.336 1 73.19 61 GLY B N 1
ATOM 2817 C CA . GLY B 1 61 ? -15.406 16.328 -7.348 1 73.19 61 GLY B CA 1
ATOM 2818 C C . GLY B 1 61 ? -14.523 15.922 -6.18 1 73.19 61 GLY B C 1
ATOM 2819 O O . GLY B 1 61 ? -13.688 16.719 -5.73 1 73.19 61 GLY B O 1
ATOM 2820 N N . TRP B 1 62 ? -14.617 14.766 -5.852 1 62.78 62 TRP B N 1
ATOM 2821 C CA . TRP B 1 62 ? -13.82 14.266 -4.734 1 62.78 62 TRP B CA 1
ATOM 2822 C C . TRP B 1 62 ? -12.359 14.117 -5.133 1 62.78 62 TRP B C 1
ATOM 2824 O O . TRP B 1 62 ? -11.461 14.461 -4.359 1 62.78 62 TRP B O 1
ATOM 2834 N N . VAL B 1 63 ? -12.203 13.609 -6.281 1 58.5 63 VAL B N 1
ATOM 2835 C CA . VAL B 1 63 ? -10.844 13.445 -6.789 1 58.5 63 VAL B CA 1
ATOM 2836 C C . VAL B 1 63 ? -10.172 14.812 -6.914 1 58.5 63 VAL B C 1
ATOM 2838 O O . VAL B 1 63 ? -9.008 14.984 -6.539 1 58.5 63 VAL B O 1
ATOM 2841 N N . PHE B 1 64 ? -10.969 15.75 -7.426 1 67.88 64 PHE B N 1
ATOM 2842 C CA . PHE B 1 64 ? -10.453 17.094 -7.66 1 67.88 64 PHE B CA 1
ATOM 2843 C C . PHE B 1 64 ? -10.133 17.781 -6.34 1 67.88 64 PHE B C 1
ATOM 2845 O O . PHE B 1 64 ? -9.289 18.688 -6.293 1 67.88 64 PHE B O 1
ATOM 2852 N N . TRP B 1 65 ? -10.742 17.266 -5.332 1 70.81 65 TRP B N 1
ATOM 2853 C CA . TRP B 1 65 ? -10.484 17.844 -4.016 1 70.81 65 TRP B CA 1
ATOM 2854 C C . TRP B 1 65 ? -9.008 17.75 -3.656 1 70.81 65 TRP B C 1
ATOM 2856 O O . TRP B 1 65 ? -8.414 18.734 -3.201 1 70.81 65 TRP B O 1
ATOM 2866 N N . GLY B 1 66 ? -8.477 16.641 -3.883 1 62.25 66 GLY B N 1
ATOM 2867 C CA . GLY B 1 66 ? -7.059 16.469 -3.605 1 62.25 66 GLY B CA 1
ATOM 2868 C C . GLY B 1 66 ? -6.176 17.406 -4.418 1 62.25 66 GLY B C 1
ATOM 2869 O O . GLY B 1 66 ? -5.254 18.016 -3.879 1 62.25 66 GLY B O 1
ATOM 2870 N N . TYR B 1 67 ? -6.523 17.469 -5.625 1 61.53 67 TYR B N 1
ATOM 2871 C CA . TYR B 1 67 ? -5.758 18.344 -6.508 1 61.53 67 TYR B CA 1
ATOM 2872 C C . TYR B 1 67 ? -5.906 19.797 -6.098 1 61.53 67 TYR B C 1
ATOM 2874 O O . TYR B 1 67 ? -4.918 20.531 -6.023 1 61.53 67 TYR B O 1
ATOM 2882 N N . ALA B 1 68 ? -7.133 20.188 -5.898 1 71.94 68 ALA B N 1
ATOM 2883 C CA . ALA B 1 68 ? -7.398 21.562 -5.527 1 71.94 68 ALA B CA 1
ATOM 2884 C C . ALA B 1 68 ? -6.68 21.938 -4.23 1 71.94 68 ALA B C 1
ATOM 2886 O O . ALA B 1 68 ? -6.082 23.016 -4.129 1 71.94 68 ALA B O 1
ATOM 2887 N N . LYS B 1 69 ? -6.75 21.062 -3.424 1 64.25 69 LYS B N 1
ATOM 2888 C CA . LYS B 1 69 ? -6.09 21.266 -2.141 1 64.25 69 LYS B CA 1
ATOM 2889 C C . LYS B 1 69 ? -4.586 21.438 -2.318 1 64.25 69 LYS B C 1
ATOM 2891 O O . LYS B 1 69 ? -3.992 22.359 -1.761 1 64.25 69 LYS B O 1
ATOM 2896 N N . ASP B 1 70 ? -4.062 20.609 -3.102 1 58.78 70 ASP B N 1
ATOM 2897 C CA . ASP B 1 70 ? -2.623 20.656 -3.35 1 58.78 70 ASP B CA 1
ATOM 2898 C C . ASP B 1 70 ? -2.211 21.969 -3.996 1 58.78 70 ASP B C 1
ATOM 2900 O O . ASP B 1 70 ? -1.226 22.594 -3.586 1 58.78 70 ASP B O 1
ATOM 2904 N N . ILE B 1 71 ? -2.977 22.328 -4.902 1 60.53 71 ILE B N 1
ATOM 2905 C CA . ILE B 1 71 ? -2.666 23.547 -5.645 1 60.53 71 ILE B CA 1
ATOM 2906 C C . ILE B 1 71 ? -2.816 24.766 -4.73 1 60.53 71 ILE B C 1
ATOM 2908 O O . ILE B 1 71 ? -1.953 25.641 -4.711 1 60.53 71 ILE B O 1
ATOM 2912 N N . LEU B 1 72 ? -3.809 24.75 -3.949 1 64.56 72 LEU B N 1
ATOM 2913 C CA . LEU B 1 72 ? -4.027 25.891 -3.064 1 64.56 72 LEU B CA 1
ATOM 2914 C C . LEU B 1 72 ? -2.973 25.938 -1.962 1 64.56 72 LEU B C 1
ATOM 2916 O O . LEU B 1 72 ? -2.506 27.016 -1.582 1 64.56 72 LEU B O 1
ATOM 2920 N N . ALA B 1 73 ? -2.691 24.766 -1.551 1 59.12 73 ALA B N 1
ATOM 2921 C CA . ALA B 1 73 ? -1.639 24.703 -0.539 1 59.12 73 ALA B CA 1
ATOM 2922 C C . ALA B 1 73 ? -0.319 25.234 -1.087 1 59.12 73 ALA B C 1
ATOM 2924 O O . ALA B 1 73 ? 0.372 26 -0.415 1 59.12 73 ALA B O 1
ATOM 2925 N N . LYS B 1 74 ? -0.106 24.828 -2.227 1 56.19 74 LYS B N 1
ATOM 2926 C CA . LYS B 1 74 ? 1.128 25.297 -2.85 1 56.19 74 LYS B CA 1
ATOM 2927 C C . LYS B 1 74 ? 1.082 26.812 -3.1 1 56.19 74 LYS B C 1
ATOM 2929 O O . LYS B 1 74 ? 2.084 27.5 -2.926 1 56.19 74 LYS B O 1
ATOM 2934 N N . THR B 1 75 ? -0.037 27.266 -3.477 1 55.78 75 THR B N 1
ATOM 2935 C CA . THR B 1 75 ? -0.216 28.703 -3.691 1 55.78 75 THR B CA 1
ATOM 2936 C C . THR B 1 75 ? -0.089 29.469 -2.377 1 55.78 75 THR B C 1
ATOM 2938 O O . THR B 1 75 ? 0.556 30.516 -2.322 1 55.78 75 THR B O 1
ATOM 2941 N N . ALA B 1 76 ? -0.763 28.938 -1.389 1 55.81 76 ALA B N 1
ATOM 2942 C CA . ALA B 1 76 ? -0.694 29.562 -0.075 1 55.81 76 ALA B CA 1
ATOM 2943 C C . ALA B 1 76 ? 0.733 29.562 0.466 1 55.81 76 ALA B C 1
ATOM 2945 O O . ALA B 1 76 ? 1.194 30.547 1.042 1 55.81 76 ALA B O 1
ATOM 2946 N N . GLN B 1 77 ? 1.244 28.391 0.318 1 51.25 77 GLN B N 1
ATOM 2947 C CA . GLN B 1 77 ? 2.643 28.297 0.722 1 51.25 77 GLN B CA 1
ATOM 2948 C C . GLN B 1 77 ? 3.484 29.375 0.046 1 51.25 77 GLN B C 1
ATOM 2950 O O . GLN B 1 77 ? 4.344 29.984 0.682 1 51.25 77 GLN B O 1
ATOM 2955 N N . ALA B 1 78 ? 3.127 29.516 -1.082 1 49.59 78 ALA B N 1
ATOM 2956 C CA . ALA B 1 78 ? 3.848 30.531 -1.83 1 49.59 78 ALA B CA 1
ATOM 2957 C C . ALA B 1 78 ? 3.539 31.938 -1.286 1 49.59 78 ALA B C 1
ATOM 2959 O O . ALA B 1 78 ? 4.441 32.75 -1.133 1 49.59 78 ALA B O 1
ATOM 2960 N N . LYS B 1 79 ? 2.23 32.156 -0.968 1 49.47 79 LYS B N 1
ATOM 2961 C CA . LYS B 1 79 ? 1.816 33.438 -0.44 1 49.47 79 LYS B CA 1
ATOM 2962 C C . LYS B 1 79 ? 2.355 33.656 0.971 1 49.47 79 LYS B C 1
ATOM 2964 O O . LYS B 1 79 ? 2.814 34.75 1.305 1 49.47 79 LYS B O 1
ATOM 2969 N N . ASN B 1 80 ? 1.968 32.656 1.843 1 45.94 80 ASN B N 1
ATOM 2970 C CA . ASN B 1 80 ? 2.43 32.781 3.223 1 45.94 80 ASN B CA 1
ATOM 2971 C C . ASN B 1 80 ? 3.941 32.969 3.295 1 45.94 80 ASN B C 1
ATOM 2973 O O . ASN B 1 80 ? 4.434 33.719 4.141 1 45.94 80 ASN B O 1
ATOM 2977 N N . ARG B 1 81 ? 4.527 32.062 2.59 1 42.69 81 ARG B N 1
ATOM 2978 C CA . ARG B 1 81 ? 5.961 32.344 2.541 1 42.69 81 ARG B CA 1
ATOM 2979 C C . ARG B 1 81 ? 6.227 33.812 2.264 1 42.69 81 ARG B C 1
ATOM 2981 O O . ARG B 1 81 ? 7.156 34.406 2.824 1 42.69 81 ARG B O 1
ATOM 2988 N N . LEU B 1 82 ? 5.168 34.25 1.671 1 43.56 82 LEU B N 1
ATOM 2989 C CA . LEU B 1 82 ? 5.34 35.688 1.368 1 43.56 82 LEU B CA 1
ATOM 2990 C C . LEU B 1 82 ? 4.719 36.562 2.455 1 43.56 82 LEU B C 1
ATOM 2992 O O . LEU B 1 82 ? 5.207 37.656 2.736 1 43.56 82 LEU B O 1
ATOM 2996 N N . ALA B 1 83 ? 3.438 36.156 3.029 1 44.81 83 ALA B N 1
ATOM 2997 C CA . ALA B 1 83 ? 2.697 37.094 3.867 1 44.81 83 ALA B CA 1
ATOM 2998 C C . ALA B 1 83 ? 3.133 37 5.324 1 44.81 83 ALA B C 1
ATOM 3000 O O . ALA B 1 83 ? 2.785 37.844 6.145 1 44.81 83 ALA B O 1
ATOM 3001 N N . GLY B 1 84 ? 3.73 36.344 6.059 1 41.25 84 GLY B N 1
ATOM 3002 C CA . GLY B 1 84 ? 4.199 36.375 7.438 1 41.25 84 GLY B CA 1
ATOM 3003 C C . GLY B 1 84 ? 3.18 35.844 8.422 1 41.25 84 GLY B C 1
ATOM 3004 O O . GLY B 1 84 ? 3.352 36 9.641 1 41.25 84 GLY B O 1
ATOM 3005 N N . HIS B 1 85 ? 1.806 35.812 8.391 1 41.91 85 HIS B N 1
ATOM 3006 C CA . HIS B 1 85 ? 0.794 35.562 9.406 1 41.91 85 HIS B CA 1
ATOM 3007 C C . HIS B 1 85 ? 0.833 34.125 9.875 1 41.91 85 HIS B C 1
ATOM 3009 O O . HIS B 1 85 ? 0.602 33.188 9.078 1 41.91 85 HIS B O 1
ATOM 3015 N N . PHE B 1 86 ? 1.228 33.719 11.227 1 41.09 86 PHE B N 1
ATOM 3016 C CA . PHE B 1 86 ? 1.746 32.562 11.945 1 41.09 86 PHE B CA 1
ATOM 3017 C C . PHE B 1 86 ? 0.609 31.656 12.422 1 41.09 86 PHE B C 1
ATOM 3019 O O . PHE B 1 86 ? 0.764 30.438 12.5 1 41.09 86 PHE B O 1
ATOM 3026 N N . GLU B 1 87 ? -0.503 32.188 13.141 1 44.88 87 GLU B N 1
ATOM 3027 C CA . GLU B 1 87 ? -1.238 31.359 14.094 1 44.88 87 GLU B CA 1
ATOM 3028 C C . GLU B 1 87 ? -1.774 30.094 13.422 1 44.88 87 GLU B C 1
ATOM 3030 O O . GLU B 1 87 ? -1.827 29.031 14.039 1 44.88 87 GLU B O 1
ATOM 3035 N N . ASP B 1 88 ? -2.598 30.266 12.531 1 51.72 88 ASP B N 1
ATOM 3036 C CA . ASP B 1 88 ? -3.314 29.172 11.883 1 51.72 88 ASP B CA 1
ATOM 3037 C C . ASP B 1 88 ? -2.471 28.531 10.781 1 51.72 88 ASP B C 1
ATOM 3039 O O . ASP B 1 88 ? -3.008 27.922 9.859 1 51.72 88 ASP B O 1
ATOM 3043 N N . GLN B 1 89 ? -1.222 28.75 11.031 1 60.59 89 GLN B N 1
ATOM 3044 C CA . GLN B 1 89 ? -0.282 28.5 9.945 1 60.59 89 GLN B CA 1
ATOM 3045 C C . GLN B 1 89 ? 0.129 27.031 9.906 1 60.59 89 GLN B C 1
ATOM 3047 O O . GLN B 1 89 ? 0.738 26.531 10.852 1 60.59 89 GLN B O 1
ATOM 3052 N N . ILE B 1 90 ? -0.691 26.375 9.188 1 74.94 90 ILE B N 1
ATOM 3053 C CA . ILE B 1 90 ? -0.271 25 8.922 1 74.94 90 ILE B CA 1
ATOM 3054 C C . ILE B 1 90 ? 1.02 25 8.109 1 74.94 90 ILE B C 1
ATOM 3056 O O . ILE B 1 90 ? 1.17 25.797 7.18 1 74.94 90 ILE B O 1
ATOM 3060 N N . GLN B 1 91 ? 2.014 24.391 8.734 1 82.19 91 GLN B N 1
ATOM 3061 C CA . GLN B 1 91 ? 3.258 24.172 8.008 1 82.19 91 GLN B CA 1
ATOM 3062 C C . GLN B 1 91 ? 3.32 22.766 7.438 1 82.19 91 GLN B C 1
ATOM 3064 O O . GLN B 1 91 ? 3.602 21.812 8.164 1 82.19 91 GLN B O 1
ATOM 3069 N N . PRO B 1 92 ? 3.055 22.703 6.133 1 85.88 92 PRO B N 1
ATOM 3070 C CA . PRO B 1 92 ? 3.1 21.359 5.52 1 85.88 92 PRO B CA 1
ATOM 3071 C C . PRO B 1 92 ? 4.484 20.734 5.602 1 85.88 92 PRO B C 1
ATOM 3073 O O . PRO B 1 92 ? 5.496 21.422 5.484 1 85.88 92 PRO B O 1
ATOM 3076 N N . PHE B 1 93 ? 4.539 19.5 5.863 1 92.81 93 PHE B N 1
ATOM 3077 C CA . PHE B 1 93 ? 5.738 18.672 5.848 1 92.81 93 PHE B CA 1
ATOM 3078 C C . PHE B 1 93 ? 5.465 17.344 5.145 1 92.81 93 PHE B C 1
ATOM 3080 O O . PHE B 1 93 ? 4.801 16.469 5.699 1 92.81 93 PHE B O 1
ATOM 3087 N N . VAL B 1 94 ? 6.016 17.203 3.943 1 92.06 94 VAL B N 1
ATOM 3088 C CA . VAL B 1 94 ? 5.629 16.109 3.072 1 92.06 94 VAL B CA 1
ATOM 3089 C C . VAL B 1 94 ? 6.715 15.031 3.084 1 92.06 94 VAL B C 1
ATOM 3091 O O . VAL B 1 94 ? 7.871 15.312 2.752 1 92.06 94 VAL B O 1
ATOM 3094 N N . ILE B 1 95 ? 6.289 13.828 3.447 1 96.56 95 ILE B N 1
ATOM 3095 C CA . ILE B 1 95 ? 7.188 12.688 3.553 1 96.56 95 ILE B CA 1
ATOM 3096 C C . ILE B 1 95 ? 6.855 11.664 2.471 1 96.56 95 ILE B C 1
ATOM 3098 O O . ILE B 1 95 ? 5.703 11.234 2.346 1 96.56 95 ILE B O 1
ATOM 3102 N N . GLY B 1 96 ? 7.863 11.336 1.705 1 94.25 96 GLY B N 1
ATOM 3103 C CA . GLY B 1 96 ? 7.691 10.32 0.68 1 94.25 96 GLY B CA 1
ATOM 3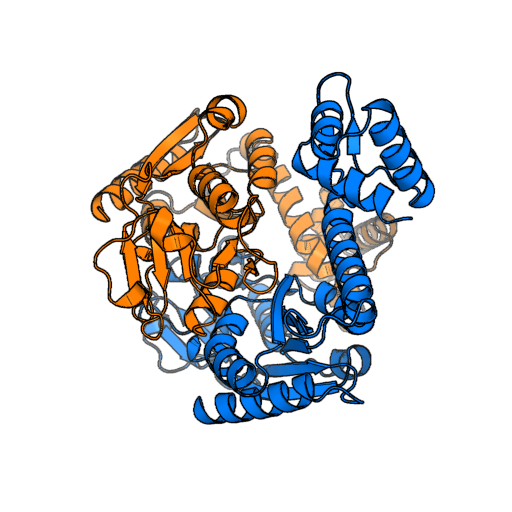104 C C . GLY B 1 96 ? 8.094 8.93 1.143 1 94.25 96 GLY B C 1
ATOM 3105 O O . GLY B 1 96 ? 9.188 8.742 1.683 1 94.25 96 GLY B O 1
ATOM 3106 N N . CYS B 1 97 ? 7.137 8 0.905 1 91.5 97 CYS B N 1
ATOM 3107 C CA . CYS B 1 97 ? 7.371 6.59 1.196 1 91.5 97 CYS B CA 1
ATOM 3108 C C . CYS B 1 97 ? 7.043 5.719 -0.011 1 91.5 97 CYS B C 1
ATOM 3110 O O . CYS B 1 97 ? 6.168 6.062 -0.807 1 91.5 97 CYS B O 1
ATOM 3112 N N . HIS B 1 98 ? 7.758 4.68 -0.129 1 80.25 98 HIS B N 1
ATOM 3113 C CA . HIS B 1 98 ? 7.488 3.801 -1.26 1 80.25 98 HIS B CA 1
ATOM 3114 C C . HIS B 1 98 ? 6.938 2.457 -0.792 1 80.25 98 HIS B C 1
ATOM 3116 O O . HIS B 1 98 ? 6.363 1.706 -1.585 1 80.25 98 HIS B O 1
ATOM 3122 N N . SER B 1 99 ? 7.125 2.205 0.463 1 79 99 SER B N 1
ATOM 3123 C CA . SER B 1 99 ? 6.66 0.935 1.013 1 79 99 SER B CA 1
ATOM 3124 C C . SER B 1 99 ? 6.07 1.119 2.406 1 79 99 SER B C 1
ATOM 3126 O O . SER B 1 99 ? 6.5 1.996 3.158 1 79 99 SER B O 1
ATOM 3128 N N . PRO B 1 100 ? 5.066 0.271 2.73 1 80.06 100 PRO B N 1
ATOM 3129 C CA . PRO B 1 100 ? 4.5 0.341 4.078 1 80.06 100 PRO B CA 1
ATOM 3130 C C . PRO B 1 100 ? 5.543 0.125 5.172 1 80.06 100 PRO B C 1
ATOM 3132 O O . PRO B 1 100 ? 5.34 0.54 6.316 1 80.06 100 PRO B O 1
ATOM 3135 N N . PHE B 1 101 ? 6.613 -0.375 4.773 1 78.69 101 PHE B N 1
ATOM 3136 C CA . PHE B 1 101 ? 7.691 -0.592 5.73 1 78.69 101 PHE B CA 1
ATOM 3137 C C . PHE B 1 101 ? 8.172 0.731 6.316 1 78.69 101 PHE B C 1
ATOM 3139 O O . PHE B 1 101 ? 8.445 0.825 7.512 1 78.69 101 PHE B O 1
ATOM 3146 N N . GLU B 1 102 ? 8.242 1.609 5.527 1 89.69 102 GLU B N 1
ATOM 3147 C CA . GLU B 1 102 ? 8.75 2.91 5.945 1 89.69 102 GLU B CA 1
ATOM 3148 C C . GLU B 1 102 ? 7.781 3.602 6.902 1 89.69 102 GLU B C 1
ATOM 3150 O O . GLU B 1 102 ? 8.203 4.387 7.758 1 89.69 102 GLU B O 1
ATOM 3155 N N . LEU B 1 103 ? 6.559 3.197 6.828 1 91.19 103 LEU B N 1
ATOM 3156 C CA . LEU B 1 103 ? 5.527 3.809 7.664 1 91.19 103 LEU B CA 1
ATOM 3157 C C . LEU B 1 103 ? 5.715 3.418 9.125 1 91.19 103 LEU B C 1
ATOM 3159 O O . LEU B 1 103 ? 5.32 4.164 10.031 1 91.19 103 LEU B O 1
ATOM 3163 N N . THR B 1 104 ? 6.297 2.336 9.359 1 88.88 104 THR B N 1
ATOM 3164 C CA . THR B 1 104 ? 6.438 1.822 10.711 1 88.88 104 THR B CA 1
ATOM 3165 C C . THR B 1 104 ? 7.379 2.703 11.531 1 88.88 104 THR B C 1
ATOM 3167 O O . THR B 1 104 ? 7.293 2.74 12.758 1 88.88 104 THR B O 1
ATOM 3170 N N . LEU B 1 105 ? 8.211 3.479 10.922 1 92.25 105 LEU B N 1
ATOM 3171 C CA . LEU B 1 105 ? 9.18 4.344 11.594 1 92.25 105 LEU B CA 1
ATOM 3172 C C . LEU B 1 105 ? 8.547 5.68 11.961 1 92.25 105 LEU B C 1
ATOM 3174 O O . LEU B 1 105 ? 9.016 6.363 12.875 1 92.25 105 LEU B O 1
ATOM 3178 N N . LEU B 1 106 ? 7.516 5.98 11.344 1 96.38 106 LEU B N 1
ATOM 3179 C CA . LEU B 1 106 ? 7.074 7.371 11.289 1 96.38 106 LEU B CA 1
ATOM 3180 C C . LEU B 1 106 ? 6.27 7.73 12.531 1 96.38 106 LEU B C 1
ATOM 3182 O O . LEU B 1 106 ? 6.309 8.875 12.992 1 96.38 106 LEU B O 1
ATOM 3186 N N . PRO B 1 107 ? 5.539 6.777 13.133 1 96.06 107 PRO B N 1
ATOM 3187 C CA . PRO B 1 107 ? 4.688 7.18 14.258 1 96.06 107 PRO B CA 1
ATOM 3188 C C . PRO B 1 107 ? 5.473 7.852 15.383 1 96.06 107 PRO B C 1
ATOM 3190 O O . PRO B 1 107 ? 5.141 8.969 15.789 1 96.06 107 PRO B O 1
ATOM 3193 N N . GLU B 1 108 ? 6.523 7.297 15.789 1 95.06 108 GLU B N 1
ATOM 3194 C CA . GLU B 1 108 ? 7.328 7.859 16.875 1 95.06 108 GLU B CA 1
ATOM 3195 C C . GLU B 1 108 ? 7.977 9.172 16.453 1 95.06 108 GLU B C 1
ATOM 3197 O O . GLU B 1 108 ? 8.023 10.125 17.234 1 95.06 108 GLU B O 1
ATOM 3202 N N . VAL B 1 109 ? 8.414 9.172 15.289 1 97.31 109 VAL B N 1
ATOM 3203 C CA . VAL B 1 109 ? 9.125 10.336 14.758 1 97.31 109 VAL B CA 1
ATOM 3204 C C . VAL B 1 109 ? 8.156 11.516 14.641 1 97.31 109 VAL B C 1
ATOM 3206 O O . VAL B 1 109 ? 8.477 12.633 15.047 1 97.31 109 VAL B O 1
ATOM 3209 N N . LEU B 1 110 ? 7.004 11.25 14.133 1 97.69 110 LEU B N 1
ATOM 3210 C CA . LEU B 1 110 ? 6.016 12.297 13.914 1 97.69 110 LEU B CA 1
ATOM 3211 C C . LEU B 1 110 ? 5.453 12.797 15.242 1 97.69 110 LEU B C 1
ATOM 3213 O O . LEU B 1 110 ? 5.129 13.977 15.375 1 97.69 110 LEU B O 1
ATOM 3217 N N . GLN B 1 111 ? 5.273 11.898 16.156 1 96.81 111 GLN B N 1
ATOM 3218 C CA . GLN B 1 111 ? 4.809 12.297 17.484 1 96.81 111 GLN B CA 1
ATOM 3219 C C . GLN B 1 111 ? 5.75 13.32 18.109 1 96.81 111 GLN B C 1
ATOM 3221 O O . GLN B 1 111 ? 5.309 14.359 18.594 1 96.81 111 GLN B O 1
ATOM 3226 N N . GLN B 1 112 ? 7.043 13.016 18.094 1 96.88 112 GLN B N 1
ATOM 3227 C CA . GLN B 1 112 ? 8.047 13.922 18.656 1 96.88 112 GLN B CA 1
ATOM 3228 C C . GLN B 1 112 ? 8.133 15.211 17.859 1 96.88 112 GLN B C 1
ATOM 3230 O O . GLN B 1 112 ? 8.242 16.297 18.438 1 96.88 112 GLN B O 1
ATOM 3235 N N . LEU B 1 113 ? 8.094 15.125 16.547 1 97.12 113 LEU B N 1
ATOM 3236 C CA . LEU B 1 113 ? 8.172 16.297 15.688 1 97.12 113 LEU B CA 1
ATOM 3237 C C . LEU B 1 113 ? 7.012 17.25 15.977 1 97.12 113 LEU B C 1
ATOM 3239 O O . LEU B 1 113 ? 7.207 18.469 16.031 1 97.12 113 LEU B O 1
ATOM 3243 N N . ALA B 1 114 ? 5.855 16.672 16.109 1 93.88 114 ALA B N 1
ATOM 3244 C CA . ALA B 1 114 ? 4.66 17.469 16.359 1 93.88 114 ALA B CA 1
ATOM 3245 C C . ALA B 1 114 ? 4.742 18.172 17.719 1 93.88 114 ALA B C 1
ATOM 3247 O O . ALA B 1 114 ? 4.203 19.266 17.891 1 93.88 114 ALA B O 1
ATOM 3248 N N . LYS B 1 115 ? 5.34 17.547 18.641 1 93.44 115 LYS B N 1
ATOM 3249 C CA . LYS B 1 115 ? 5.559 18.188 19.938 1 93.44 115 LYS B CA 1
ATOM 3250 C C . LYS B 1 115 ? 6.477 19.391 19.812 1 93.44 115 LYS B C 1
ATOM 3252 O O . LYS B 1 115 ? 6.219 20.438 20.422 1 93.44 115 LYS B O 1
ATOM 3257 N N . ASP B 1 116 ? 7.504 19.234 19.078 1 93.56 116 ASP B N 1
ATOM 3258 C CA . ASP B 1 116 ? 8.492 20.297 18.891 1 93.56 116 ASP B CA 1
ATOM 3259 C C . ASP B 1 116 ? 7.949 21.406 18 1 93.56 116 ASP B C 1
ATOM 3261 O O . ASP B 1 116 ? 8.305 22.578 18.156 1 93.56 116 ASP B O 1
ATOM 3265 N N . TYR B 1 117 ? 7.109 21.016 17.062 1 92.69 117 TYR B N 1
ATOM 3266 C CA . TYR B 1 117 ? 6.555 21.938 16.078 1 92.69 117 TYR B CA 1
ATOM 3267 C C . TYR B 1 117 ? 5.051 21.719 15.914 1 92.69 117 TYR B C 1
ATOM 3269 O O . TYR B 1 117 ? 4.602 21.141 14.922 1 92.69 117 TYR B O 1
ATOM 3277 N N . PRO B 1 118 ? 4.289 22.312 16.703 1 88.69 118 PRO B N 1
ATOM 3278 C CA . PRO B 1 118 ? 2.842 22.094 16.688 1 88.69 118 PRO B CA 1
ATOM 3279 C C . PRO B 1 118 ? 2.176 22.562 15.398 1 88.69 118 PRO B C 1
ATOM 3281 O O . PRO B 1 118 ? 1.064 22.141 15.078 1 88.69 118 PRO B O 1
ATOM 3284 N N . GLN B 1 119 ? 2.85 23.375 14.664 1 85.81 119 GLN B N 1
ATOM 3285 C CA . GLN B 1 119 ? 2.275 23.922 13.438 1 85.81 119 GLN B CA 1
ATOM 3286 C C . GLN B 1 119 ? 2.49 22.984 12.266 1 85.81 119 GLN B C 1
ATOM 3288 O O . GLN B 1 119 ? 1.921 23.172 11.188 1 85.81 119 GLN B O 1
ATOM 3293 N N . VAL B 1 120 ? 3.248 21.984 12.469 1 90.06 120 VAL B N 1
ATOM 3294 C CA . VAL B 1 120 ? 3.572 21.062 11.383 1 90.06 120 VAL B CA 1
ATOM 3295 C C . VAL B 1 120 ? 2.332 20.266 10.992 1 90.06 120 VAL B C 1
ATOM 3297 O O . VAL B 1 120 ? 1.591 19.797 11.859 1 90.06 120 VAL B O 1
ATOM 3300 N N . HIS B 1 121 ? 2.125 20.25 9.742 1 90.5 121 HIS B N 1
ATOM 3301 C CA . HIS B 1 121 ? 1.042 19.484 9.133 1 90.5 121 HIS B CA 1
ATOM 3302 C C . HIS B 1 121 ? 1.583 18.406 8.195 1 90.5 121 HIS B C 1
ATOM 3304 O O . HIS B 1 121 ? 1.729 18.641 6.996 1 90.5 121 HIS B O 1
ATOM 3310 N N . PRO B 1 122 ? 1.736 17.188 8.758 1 94.44 122 PRO B N 1
ATOM 3311 C CA . PRO B 1 122 ? 2.416 16.172 7.965 1 94.44 122 PRO B CA 1
ATOM 3312 C C . PRO B 1 122 ? 1.518 15.57 6.883 1 94.44 122 PRO B C 1
ATOM 3314 O O . PRO B 1 122 ? 0.307 15.438 7.082 1 94.44 122 PRO B O 1
ATOM 3317 N N . GLU B 1 123 ? 2.16 15.203 5.824 1 91.5 123 GLU B N 1
ATOM 3318 C CA . GLU B 1 123 ? 1.565 14.461 4.719 1 91.5 123 GLU B CA 1
ATOM 3319 C C . GLU B 1 123 ? 2.48 13.328 4.262 1 91.5 123 GLU B C 1
ATOM 3321 O O . GLU B 1 123 ? 3.699 13.492 4.195 1 91.5 123 GLU B O 1
ATOM 3326 N N . ILE B 1 124 ? 1.828 12.211 4.008 1 94.44 124 ILE B N 1
ATOM 3327 C CA . ILE B 1 124 ? 2.6 11.07 3.516 1 94.44 124 ILE B CA 1
ATOM 3328 C C . ILE B 1 124 ? 2.184 10.75 2.082 1 94.44 124 ILE B C 1
ATOM 3330 O O . ILE B 1 124 ? 0.995 10.594 1.793 1 94.44 124 ILE B O 1
ATOM 3334 N N . LYS B 1 125 ? 3.176 10.727 1.262 1 86.44 125 LYS B N 1
ATOM 3335 C CA . LYS B 1 125 ? 2.973 10.297 -0.117 1 86.44 125 LYS B CA 1
ATOM 3336 C C . LYS B 1 125 ? 3.557 8.906 -0.35 1 86.44 125 LYS B C 1
ATOM 3338 O O . LYS B 1 125 ? 4.758 8.688 -0.157 1 86.44 125 LYS B O 1
ATOM 3343 N N . MET B 1 126 ? 2.66 8.016 -0.69 1 83.06 126 MET B N 1
ATOM 3344 C CA . MET B 1 126 ? 3.092 6.648 -0.975 1 83.06 126 MET B CA 1
ATOM 3345 C C . MET B 1 126 ? 3.074 6.375 -2.475 1 83.06 126 MET B C 1
ATOM 3347 O O . MET B 1 126 ? 2.035 6.02 -3.033 1 83.06 126 MET B O 1
ATOM 3351 N N . VAL B 1 127 ? 4.203 6.516 -3.121 1 71.75 127 VAL B N 1
ATOM 3352 C CA . VAL B 1 127 ? 4.328 6.324 -4.562 1 71.75 127 VAL B CA 1
ATOM 3353 C C . VAL B 1 127 ? 5.648 5.625 -4.879 1 71.75 127 VAL B C 1
ATOM 3355 O O . VAL B 1 127 ? 6.535 5.539 -4.023 1 71.75 127 VAL B O 1
ATOM 3358 N N . PRO B 1 128 ? 5.77 5.016 -6.031 1 65.56 128 PRO B N 1
ATOM 3359 C CA . PRO B 1 128 ? 7.016 4.332 -6.387 1 65.56 128 PRO B CA 1
ATOM 3360 C C . PRO B 1 128 ? 8.242 5.234 -6.258 1 65.56 128 PRO B C 1
ATOM 3362 O O . PRO B 1 128 ? 8.125 6.457 -6.363 1 65.56 128 PRO B O 1
ATOM 3365 N N . PHE B 1 129 ? 9.289 4.609 -6.137 1 69.94 129 PHE B N 1
ATOM 3366 C CA . PHE B 1 129 ? 10.531 5.289 -5.812 1 69.94 129 PHE B CA 1
ATOM 3367 C C . PHE B 1 129 ? 10.875 6.332 -6.875 1 69.94 129 PHE B C 1
ATOM 3369 O O . PHE B 1 129 ? 11.258 7.457 -6.547 1 69.94 129 PHE B O 1
ATOM 3376 N N . GLN B 1 130 ? 10.742 5.957 -8.062 1 64.62 130 GLN B N 1
ATOM 3377 C CA . GLN B 1 130 ? 11.102 6.871 -9.148 1 64.62 130 GLN B CA 1
ATOM 3378 C C . GLN B 1 130 ? 10.25 8.141 -9.094 1 64.62 130 GLN B C 1
ATOM 3380 O O . GLN B 1 130 ? 10.75 9.242 -9.328 1 64.62 130 GLN B O 1
ATOM 3385 N N . ALA B 1 131 ? 9.055 7.926 -8.805 1 70.12 131 ALA B N 1
ATOM 3386 C CA . ALA B 1 131 ? 8.156 9.07 -8.68 1 70.12 131 ALA B CA 1
ATOM 3387 C C . ALA B 1 131 ? 8.555 9.945 -7.492 1 70.12 131 ALA B C 1
ATOM 3389 O O . ALA B 1 131 ? 8.492 11.172 -7.57 1 70.12 131 ALA B O 1
ATOM 3390 N N . LEU B 1 132 ? 8.953 9.328 -6.488 1 79.69 132 LEU B N 1
ATOM 3391 C CA . LEU B 1 132 ? 9.367 10.055 -5.297 1 79.69 132 LEU B CA 1
ATOM 3392 C C . LEU B 1 132 ? 10.594 10.922 -5.59 1 79.69 132 LEU B C 1
ATOM 3394 O O . LEU B 1 132 ? 10.68 12.055 -5.113 1 79.69 132 LEU B O 1
ATOM 3398 N N . ARG B 1 133 ? 11.445 10.398 -6.355 1 77.75 133 ARG B N 1
ATOM 3399 C CA . ARG B 1 133 ? 12.648 11.141 -6.715 1 77.75 133 ARG B CA 1
ATOM 3400 C C . ARG B 1 133 ? 12.297 12.422 -7.461 1 77.75 133 ARG B C 1
ATOM 3402 O O . ARG B 1 133 ? 12.852 13.484 -7.184 1 77.75 133 ARG B O 1
ATOM 3409 N N . ASN B 1 134 ? 11.398 12.266 -8.367 1 72.69 134 ASN B N 1
ATOM 3410 C CA . ASN B 1 134 ? 10.953 13.43 -9.133 1 72.69 134 ASN B CA 1
ATOM 3411 C C . ASN B 1 134 ? 10.297 14.477 -8.234 1 72.69 134 ASN B C 1
ATOM 3413 O O . ASN B 1 134 ? 10.57 15.672 -8.359 1 72.69 134 ASN B O 1
ATOM 3417 N N . LEU B 1 135 ? 9.523 13.977 -7.336 1 75.25 135 LEU B N 1
ATOM 3418 C CA . LEU B 1 135 ? 8.836 14.867 -6.41 1 75.25 135 LEU B CA 1
ATOM 3419 C C . LEU B 1 135 ? 9.836 15.586 -5.504 1 75.25 135 LEU B C 1
ATOM 3421 O O . LEU B 1 135 ? 9.648 16.75 -5.172 1 75.25 135 LEU B O 1
ATOM 3425 N N . LEU B 1 136 ? 10.852 14.906 -5.145 1 84.38 136 LEU B N 1
ATOM 3426 C CA . LEU B 1 136 ? 11.891 15.508 -4.305 1 84.38 136 LEU B CA 1
ATOM 3427 C C . LEU B 1 136 ? 12.641 16.594 -5.062 1 84.38 136 LEU B C 1
ATOM 3429 O O . LEU B 1 136 ? 12.914 17.656 -4.516 1 84.38 136 LEU B O 1
ATOM 3433 N N . GLN B 1 137 ? 12.906 16.297 -6.289 1 76.56 137 GLN B N 1
ATOM 3434 C CA . GLN B 1 137 ? 13.633 17.25 -7.125 1 76.56 137 GLN B CA 1
ATOM 3435 C C . GLN B 1 137 ? 12.797 18.5 -7.371 1 76.56 137 GLN B C 1
ATOM 3437 O O . GLN B 1 137 ? 13.344 19.609 -7.422 1 76.56 137 GLN B O 1
ATOM 3442 N N . GLU B 1 138 ? 11.539 18.234 -7.48 1 70.25 138 GLU B N 1
ATOM 3443 C CA . GLU B 1 138 ? 10.617 19.344 -7.719 1 70.25 138 GLU B CA 1
ATOM 3444 C C . GLU B 1 138 ? 10.273 20.062 -6.418 1 70.25 138 GLU B C 1
ATOM 3446 O O . GLU B 1 138 ? 9.5 21.031 -6.422 1 70.25 138 GLU B O 1
ATOM 3451 N N . GLU B 1 139 ? 10.812 19.594 -5.348 1 77.69 139 GLU B N 1
ATOM 3452 C CA . GLU B 1 139 ? 10.68 20.188 -4.02 1 77.69 139 GLU B CA 1
ATOM 3453 C C . GLU B 1 139 ? 9.227 20.172 -3.547 1 77.69 139 GLU B C 1
ATOM 3455 O O . GLU B 1 139 ? 8.773 21.109 -2.883 1 77.69 139 GLU B O 1
ATOM 3460 N N . THR B 1 140 ? 8.555 19.172 -4.039 1 76.94 140 THR B N 1
ATOM 3461 C CA . THR B 1 140 ? 7.195 18.938 -3.555 1 76.94 140 THR B CA 1
ATOM 3462 C C . THR B 1 140 ? 7.203 17.953 -2.393 1 76.94 140 THR B C 1
ATOM 3464 O O . THR B 1 140 ? 6.18 17.75 -1.732 1 76.94 140 THR B O 1
ATOM 3467 N N . LEU B 1 141 ? 8.359 17.406 -2.178 1 87.94 141 LEU B N 1
ATOM 3468 C CA . LEU B 1 141 ? 8.656 16.562 -1.016 1 87.94 141 LEU B CA 1
ATOM 3469 C C . LEU B 1 141 ? 9.734 17.203 -0.148 1 87.94 141 LEU B C 1
ATOM 3471 O O . LEU B 1 141 ? 10.703 17.766 -0.667 1 87.94 141 LEU B O 1
ATOM 3475 N N . ASP B 1 142 ? 9.508 17.078 1.092 1 91.62 142 ASP B N 1
ATOM 3476 C CA . ASP B 1 142 ? 10.555 17.562 1.989 1 91.62 142 ASP B CA 1
ATOM 3477 C C . ASP B 1 142 ? 11.617 16.484 2.219 1 91.62 142 ASP B C 1
ATOM 3479 O O . ASP B 1 142 ? 12.797 16.797 2.361 1 91.62 142 ASP B O 1
ATOM 3483 N N . VAL B 1 143 ? 11.117 15.281 2.281 1 95.31 143 VAL B N 1
ATOM 3484 C CA . VAL B 1 143 ? 12.016 14.156 2.553 1 95.31 143 VAL B CA 1
ATOM 3485 C C . VAL B 1 143 ? 11.414 12.867 1.994 1 95.31 143 VAL B C 1
ATOM 3487 O O . VAL B 1 143 ? 10.195 12.742 1.885 1 95.31 143 VAL B O 1
ATOM 3490 N N . MET B 1 144 ? 12.234 12.016 1.574 1 93.56 144 MET B N 1
ATOM 3491 C CA . MET B 1 144 ? 11.758 10.695 1.166 1 93.56 144 MET B CA 1
ATOM 3492 C C . MET B 1 144 ? 12.586 9.594 1.815 1 93.56 144 MET B C 1
ATOM 3494 O O . MET B 1 144 ? 13.797 9.742 1.989 1 93.56 144 MET B O 1
ATOM 3498 N N . LEU B 1 145 ? 11.906 8.594 2.217 1 94.19 145 LEU B N 1
ATOM 3499 C CA . LEU B 1 145 ? 12.57 7.41 2.76 1 94.19 145 LEU B CA 1
ATOM 3500 C C . LEU B 1 145 ? 12.805 6.371 1.67 1 94.19 145 LEU B C 1
ATOM 3502 O O . LEU B 1 145 ? 12.008 6.25 0.739 1 94.19 145 LEU B O 1
ATOM 3506 N N . GLY B 1 146 ? 13.93 5.664 1.825 1 89.06 146 GLY B N 1
ATOM 3507 C CA . GLY B 1 146 ? 14.203 4.617 0.855 1 89.06 146 GLY B CA 1
ATOM 3508 C C . GLY B 1 146 ? 15.594 4.02 0.988 1 89.06 146 GLY B C 1
ATOM 3509 O O . GLY B 1 146 ? 16.359 4.406 1.874 1 89.06 146 GLY B O 1
ATOM 3510 N N . PHE B 1 147 ? 15.82 3.139 0.119 1 88.31 147 PHE B N 1
ATOM 3511 C CA . PHE B 1 147 ? 17.125 2.479 0.095 1 88.31 147 PHE B CA 1
ATOM 3512 C C . PHE B 1 147 ? 18.109 3.268 -0.749 1 88.31 147 PHE B C 1
ATOM 3514 O O . PHE B 1 147 ? 17.75 3.822 -1.788 1 88.31 147 PHE B O 1
ATOM 3521 N N . GLY B 1 148 ? 19.297 3.291 -0.236 1 84.31 148 GLY B N 1
ATOM 3522 C CA . GLY B 1 148 ? 20.375 3.99 -0.93 1 84.31 148 GLY B CA 1
ATOM 3523 C C . GLY B 1 148 ? 21.031 3.152 -2.006 1 84.31 148 GLY B C 1
ATOM 3524 O O . GLY B 1 148 ? 21.125 1.928 -1.881 1 84.31 148 GLY B O 1
ATOM 3525 N N . ASP B 1 149 ? 21.188 3.832 -3.164 1 73.5 149 ASP B N 1
ATOM 3526 C CA . ASP B 1 149 ? 21.984 3.242 -4.23 1 73.5 149 ASP B CA 1
ATOM 3527 C C . ASP B 1 149 ? 23.125 4.172 -4.641 1 73.5 149 ASP B C 1
ATOM 3529 O O . ASP B 1 149 ? 22.922 5.371 -4.832 1 73.5 149 ASP B O 1
ATOM 3533 N N . GLU B 1 150 ? 24.297 3.617 -4.547 1 66.38 150 GLU B N 1
ATOM 3534 C CA . GLU B 1 150 ? 25.453 4.445 -4.875 1 66.38 150 GLU B CA 1
ATOM 3535 C C . GLU B 1 150 ? 25.234 5.238 -6.156 1 66.38 150 GLU B C 1
ATOM 3537 O O . GLU B 1 150 ? 25.625 6.402 -6.254 1 66.38 150 GLU B O 1
ATOM 3542 N N . LYS B 1 151 ? 24.641 4.641 -7.07 1 61.44 151 LYS B N 1
ATOM 3543 C CA . LYS B 1 151 ? 24.422 5.301 -8.359 1 61.44 151 LYS B CA 1
ATOM 3544 C C . LYS B 1 151 ? 23.359 6.395 -8.242 1 61.44 151 LYS B C 1
ATOM 3546 O O . LYS B 1 151 ? 23.406 7.387 -8.977 1 61.44 151 LYS B O 1
ATOM 3551 N N . GLU B 1 152 ? 22.469 6.289 -7.258 1 62.5 152 GLU B N 1
ATOM 3552 C CA . GLU B 1 152 ? 21.312 7.184 -7.141 1 62.5 152 GLU B CA 1
ATOM 3553 C C . GLU B 1 152 ? 21.609 8.328 -6.176 1 62.5 152 GLU B C 1
ATOM 3555 O O . GLU B 1 152 ? 20.984 9.391 -6.266 1 62.5 152 GLU B O 1
ATOM 3560 N N . LYS B 1 153 ? 22.516 8.188 -5.371 1 62.75 153 LYS B N 1
ATOM 3561 C CA . LYS B 1 153 ? 22.797 9.172 -4.332 1 62.75 153 LYS B CA 1
ATOM 3562 C C . LYS B 1 153 ? 23.172 10.516 -4.938 1 62.75 153 LYS B C 1
ATOM 3564 O O . LYS B 1 153 ? 22.766 11.562 -4.422 1 62.75 153 LYS B O 1
ATOM 3569 N N . LYS B 1 154 ? 23.859 10.492 -5.984 1 62.25 154 LYS B N 1
ATOM 3570 C CA . LYS B 1 154 ? 24.375 11.734 -6.555 1 62.25 154 LYS B CA 1
ATOM 3571 C C . LYS B 1 154 ? 23.266 12.5 -7.289 1 62.25 154 LYS B C 1
ATOM 3573 O O . LYS B 1 154 ? 23.328 13.727 -7.395 1 62.25 154 LYS B O 1
ATOM 3578 N N . LYS B 1 155 ? 22.234 11.789 -7.625 1 66.88 155 LYS B N 1
ATOM 3579 C CA . LYS B 1 155 ? 21.266 12.406 -8.523 1 66.88 155 LYS B CA 1
ATOM 3580 C C . LYS B 1 155 ? 20.016 12.844 -7.758 1 66.88 155 LYS B C 1
ATOM 3582 O O . LYS B 1 155 ? 19.328 13.789 -8.156 1 66.88 155 LYS B O 1
ATOM 3587 N N . THR B 1 156 ? 19.703 12.273 -6.715 1 70.06 156 THR B N 1
ATOM 3588 C CA . THR B 1 156 ? 18.422 12.508 -6.051 1 70.06 156 THR B CA 1
ATOM 3589 C C . THR B 1 156 ? 18.547 13.625 -5.023 1 70.06 156 THR B C 1
ATOM 3591 O O . THR B 1 156 ? 17.719 14.539 -4.988 1 70.06 156 THR B O 1
ATOM 3594 N N . GLY B 1 157 ? 19.594 13.734 -4.309 1 83.62 157 GLY B N 1
ATOM 3595 C CA . GLY B 1 157 ? 19.828 14.633 -3.191 1 83.62 157 GLY B CA 1
ATOM 3596 C C . GLY B 1 157 ? 20.844 14.094 -2.193 1 83.62 157 GLY B C 1
ATOM 3597 O O . GLY B 1 157 ? 21.688 13.266 -2.541 1 83.62 157 GLY B O 1
ATOM 3598 N N . THR B 1 158 ? 20.734 14.773 -1.027 1 91.5 158 THR B N 1
ATOM 3599 C CA . THR B 1 158 ? 21.609 14.312 0.043 1 91.5 158 THR B CA 1
ATOM 3600 C C . THR B 1 158 ? 21.031 13.078 0.731 1 91.5 158 THR B C 1
ATOM 3602 O O . THR B 1 158 ? 19.859 13.07 1.1 1 91.5 158 THR B O 1
ATOM 3605 N N . TYR B 1 159 ? 21.812 12.102 0.834 1 93.88 159 TYR B N 1
ATOM 3606 C CA . TYR B 1 159 ? 21.391 10.844 1.444 1 93.88 159 TYR B CA 1
ATOM 3607 C C . TYR B 1 159 ? 21.953 10.711 2.859 1 93.88 159 TYR B C 1
ATOM 3609 O O . TYR B 1 159 ? 23.141 10.961 3.094 1 93.88 159 TYR B O 1
ATOM 3617 N N . VAL B 1 160 ? 21.078 10.375 3.781 1 94.62 160 VAL B N 1
ATOM 3618 C CA . VAL B 1 160 ? 21.453 10.078 5.156 1 94.62 160 VAL B CA 1
ATOM 3619 C C . VAL B 1 160 ? 21.109 8.625 5.488 1 94.62 160 VAL B C 1
ATOM 3621 O O . VAL B 1 160 ? 19.922 8.25 5.48 1 94.62 160 VAL B O 1
ATOM 3624 N N . GLU B 1 161 ? 22.109 7.895 5.805 1 94.38 161 GLU B N 1
ATOM 3625 C CA . GLU B 1 161 ? 21.875 6.496 6.152 1 94.38 161 GLU B CA 1
ATOM 3626 C C . GLU B 1 161 ? 21.359 6.359 7.582 1 94.38 161 GLU B C 1
ATOM 3628 O O . GLU B 1 161 ? 21.922 6.941 8.508 1 94.38 161 GLU B O 1
ATOM 3633 N N . LEU B 1 162 ? 20.281 5.66 7.684 1 94.94 162 LEU B N 1
ATOM 3634 C CA . LEU B 1 162 ? 19.703 5.418 9 1 94.94 162 LEU B CA 1
ATOM 3635 C C . LEU B 1 162 ? 20.125 4.051 9.539 1 94.94 162 LEU B C 1
ATOM 3637 O O . LEU B 1 162 ? 20.312 3.885 10.742 1 94.94 162 LEU B O 1
ATOM 3641 N N . THR B 1 163 ? 20.172 3.068 8.625 1 92.5 163 THR B N 1
ATOM 3642 C CA . THR B 1 163 ? 20.547 1.725 9.047 1 92.5 163 THR B CA 1
ATOM 3643 C C . THR B 1 163 ? 21.062 0.909 7.859 1 92.5 163 THR B C 1
ATOM 3645 O O . THR B 1 163 ? 20.812 1.26 6.707 1 92.5 163 THR B O 1
ATOM 3648 N N . ARG B 1 164 ? 21.844 -0.074 8.18 1 92.94 164 ARG B N 1
ATOM 3649 C CA . ARG B 1 164 ? 22.234 -1.112 7.23 1 92.94 164 ARG B CA 1
ATOM 3650 C C . ARG B 1 164 ? 21.547 -2.436 7.555 1 92.94 164 ARG B C 1
ATOM 3652 O O . ARG B 1 164 ? 21.891 -3.102 8.531 1 92.94 164 ARG B O 1
ATOM 3659 N N . ALA B 1 165 ? 20.625 -2.762 6.707 1 92.62 165 ALA B N 1
ATOM 3660 C CA . ALA B 1 165 ? 19.766 -3.918 6.973 1 92.62 165 ALA B CA 1
ATOM 3661 C C . ALA B 1 165 ? 20.344 -5.18 6.332 1 92.62 165 ALA B C 1
ATOM 3663 O O . ALA B 1 165 ? 20.547 -5.227 5.117 1 92.62 165 ALA B O 1
ATOM 3664 N N . PRO B 1 166 ? 20.578 -6.203 7.148 1 94.94 166 PRO B N 1
ATOM 3665 C CA . PRO B 1 166 ? 21 -7.465 6.535 1 94.94 166 PRO B CA 1
ATOM 3666 C C . PRO B 1 166 ? 19.906 -8.086 5.656 1 94.94 166 PRO B C 1
ATOM 3668 O O . PRO B 1 166 ? 18.734 -7.789 5.832 1 94.94 166 PRO B O 1
ATOM 3671 N N . VAL B 1 167 ? 20.422 -8.891 4.727 1 95.88 167 VAL B N 1
ATOM 3672 C CA . VAL B 1 167 ? 19.484 -9.586 3.857 1 95.88 167 VAL B CA 1
ATOM 3673 C C . VAL B 1 167 ? 19.016 -10.883 4.52 1 95.88 167 VAL B C 1
ATOM 3675 O O . VAL B 1 167 ? 19.844 -11.641 5.047 1 95.88 167 VAL B O 1
ATOM 3678 N N . VAL B 1 168 ? 17.734 -11.125 4.438 1 97.06 168 VAL B N 1
ATOM 3679 C CA . VAL B 1 168 ? 17.188 -12.328 5.051 1 97.06 168 VAL B CA 1
ATOM 3680 C C . VAL B 1 168 ? 16.297 -13.062 4.051 1 97.06 168 VAL B C 1
ATOM 3682 O O . VAL B 1 168 ? 15.711 -12.438 3.158 1 97.06 168 VAL B O 1
ATOM 3685 N N . CYS B 1 169 ? 16.281 -14.32 4.191 1 97.31 169 CYS B N 1
ATOM 3686 C CA . CYS B 1 169 ? 15.266 -15.172 3.582 1 97.31 169 CYS B CA 1
ATOM 3687 C C . CYS B 1 169 ? 14.047 -15.297 4.484 1 97.31 169 CYS B C 1
ATOM 3689 O O . CYS B 1 169 ? 14.172 -15.648 5.66 1 97.31 169 CYS B O 1
ATOM 3691 N N . VAL B 1 170 ? 12.914 -14.969 3.992 1 97.44 170 VAL B N 1
ATOM 3692 C CA . VAL B 1 170 ? 11.68 -15.039 4.777 1 97.44 170 VAL B CA 1
ATOM 3693 C C . VAL B 1 170 ? 10.852 -16.234 4.332 1 97.44 170 VAL B C 1
ATOM 3695 O O . VAL B 1 170 ? 10.547 -16.391 3.148 1 97.44 170 VAL B O 1
ATOM 3698 N N . ALA B 1 171 ? 10.539 -17.047 5.27 1 97.69 171 ALA B N 1
ATOM 3699 C CA . ALA B 1 171 ? 9.766 -18.266 5.012 1 97.69 171 ALA B CA 1
ATOM 3700 C C . ALA B 1 171 ? 8.773 -18.531 6.137 1 97.69 171 ALA B C 1
ATOM 3702 O O . ALA B 1 171 ? 8.969 -18.078 7.266 1 97.69 171 ALA B O 1
ATOM 3703 N N . ALA B 1 172 ? 7.66 -19.141 5.754 1 96.88 172 ALA B N 1
ATOM 3704 C CA . ALA B 1 172 ? 6.73 -19.594 6.785 1 96.88 172 ALA B CA 1
ATOM 3705 C C . ALA B 1 172 ? 7.277 -20.812 7.512 1 96.88 172 ALA B C 1
ATOM 3707 O O . ALA B 1 172 ? 8.219 -21.469 7.039 1 96.88 172 ALA B O 1
ATOM 3708 N N . ARG B 1 173 ? 6.668 -21.094 8.633 1 93.5 173 ARG B N 1
ATOM 3709 C CA . ARG B 1 173 ? 7.133 -22.203 9.461 1 93.5 173 ARG B CA 1
ATOM 3710 C C . ARG B 1 173 ? 7 -23.531 8.727 1 93.5 173 ARG B C 1
ATOM 3712 O O . ARG B 1 173 ? 7.781 -24.453 8.953 1 93.5 173 ARG B O 1
ATOM 3719 N N . CYS B 1 174 ? 6.105 -23.609 7.875 1 90.94 174 CYS B N 1
ATOM 3720 C CA . CYS B 1 174 ? 5.848 -24.844 7.133 1 90.94 174 CYS B CA 1
ATOM 3721 C C . CYS B 1 174 ? 6.91 -25.062 6.066 1 90.94 174 CYS B C 1
ATOM 3723 O O . CYS B 1 174 ? 7 -26.156 5.5 1 90.94 174 CYS B O 1
ATOM 3725 N N . HIS B 1 175 ? 7.695 -24.109 5.758 1 92.38 175 HIS B N 1
ATOM 3726 C CA . HIS B 1 175 ? 8.711 -24.219 4.711 1 92.38 175 HIS B CA 1
ATOM 3727 C C . HIS B 1 175 ? 9.984 -24.844 5.246 1 92.38 175 HIS B C 1
ATOM 3729 O O . HIS B 1 175 ? 10.391 -24.594 6.379 1 92.38 175 HIS B O 1
ATOM 3735 N N . ALA B 1 176 ? 10.68 -25.609 4.48 1 91.5 176 ALA B N 1
ATOM 3736 C CA . ALA B 1 176 ? 11.883 -26.344 4.875 1 91.5 176 ALA B CA 1
ATOM 3737 C C . ALA B 1 176 ? 12.984 -25.375 5.324 1 91.5 176 ALA B C 1
ATOM 3739 O O . ALA B 1 176 ? 13.773 -25.703 6.215 1 91.5 176 ALA B O 1
ATOM 3740 N N . LEU B 1 177 ? 12.984 -24.266 4.73 1 93.62 177 LEU B N 1
ATOM 3741 C CA . LEU B 1 177 ? 14.031 -23.297 5.027 1 93.62 177 LEU B CA 1
ATOM 3742 C C . LEU B 1 177 ? 13.875 -22.75 6.441 1 93.62 177 LEU B C 1
ATOM 3744 O O . LEU B 1 177 ? 14.828 -22.203 7.008 1 93.62 177 LEU B O 1
ATOM 3748 N N . ALA B 1 178 ? 12.688 -22.844 6.977 1 93.19 178 ALA B N 1
ATOM 3749 C CA . ALA B 1 178 ? 12.391 -22.266 8.281 1 93.19 178 ALA B CA 1
ATOM 3750 C C . ALA B 1 178 ? 13.195 -22.953 9.383 1 93.19 178 ALA B C 1
ATOM 3752 O O . ALA B 1 178 ? 13.383 -22.391 10.469 1 93.19 178 ALA B O 1
ATOM 3753 N N . GLU B 1 179 ? 13.711 -24.047 9.133 1 92.94 179 GLU B N 1
ATOM 3754 C CA . GLU B 1 179 ? 14.438 -24.828 10.133 1 92.94 179 GLU B CA 1
ATOM 3755 C C . GLU B 1 179 ? 15.922 -24.453 10.148 1 92.94 179 GLU B C 1
ATOM 3757 O O . GLU B 1 179 ? 16.656 -24.844 11.062 1 92.94 179 GLU B O 1
ATOM 3762 N N . LYS B 1 180 ? 16.328 -23.719 9.258 1 94.38 180 LYS B N 1
ATOM 3763 C CA . LYS B 1 180 ? 17.734 -23.359 9.156 1 94.38 180 LYS B CA 1
ATOM 3764 C C . LYS B 1 180 ? 18.047 -22.094 9.938 1 94.38 180 LYS B C 1
ATOM 3766 O O . LYS B 1 180 ? 17.219 -21.188 10.016 1 94.38 180 LYS B O 1
ATOM 3771 N N . SER B 1 181 ? 19.266 -22.031 10.5 1 95.56 181 SER B N 1
ATOM 3772 C CA . SER B 1 181 ? 19.688 -20.844 11.219 1 95.56 181 SER B CA 1
ATOM 3773 C C . SER B 1 181 ? 20.219 -19.781 10.258 1 95.56 181 SER B C 1
ATOM 3775 O O . SER B 1 181 ? 20.188 -18.594 10.555 1 95.56 181 SER B O 1
ATOM 3777 N N . ALA B 1 182 ? 20.734 -20.234 9.156 1 97.25 182 ALA B N 1
ATOM 3778 C CA . ALA B 1 182 ? 21.234 -19.391 8.07 1 97.25 182 ALA B CA 1
ATOM 3779 C C . ALA B 1 182 ? 21.203 -20.141 6.742 1 97.25 182 ALA B C 1
ATOM 3781 O O . ALA B 1 182 ? 21.125 -21.375 6.719 1 97.25 182 ALA B O 1
ATOM 3782 N N . VAL B 1 183 ? 21.219 -19.359 5.66 1 96.88 183 VAL B N 1
ATOM 3783 C CA . VAL B 1 183 ? 21.188 -20 4.352 1 96.88 183 VAL B CA 1
ATOM 3784 C C . VAL B 1 183 ? 22.203 -19.359 3.426 1 96.88 183 VAL B C 1
ATOM 3786 O O . VAL B 1 183 ? 22.531 -18.172 3.592 1 96.88 183 VAL B O 1
ATOM 3789 N N . THR B 1 184 ? 22.734 -20.156 2.506 1 95.12 184 THR B N 1
ATOM 3790 C CA . THR B 1 184 ? 23.578 -19.641 1.445 1 95.12 184 THR B CA 1
ATOM 3791 C C . THR B 1 184 ? 22.766 -19.359 0.184 1 95.12 184 THR B C 1
ATOM 3793 O O . THR B 1 184 ? 21.656 -19.859 0.039 1 95.12 184 THR B O 1
ATOM 3796 N N . LEU B 1 185 ? 23.344 -18.594 -0.691 1 91.69 185 LEU B N 1
ATOM 3797 C CA . LEU B 1 185 ? 22.688 -18.312 -1.958 1 91.69 185 LEU B CA 1
ATOM 3798 C C . LEU B 1 185 ? 22.422 -19.594 -2.74 1 91.69 185 LEU B C 1
ATOM 3800 O O . LEU B 1 185 ? 21.406 -19.719 -3.408 1 91.69 185 LEU B O 1
ATOM 3804 N N . GLU B 1 186 ? 23.312 -20.484 -2.656 1 90.88 186 GLU B N 1
ATOM 3805 C CA . GLU B 1 186 ? 23.203 -21.766 -3.361 1 90.88 186 GLU B CA 1
ATOM 3806 C C . GLU B 1 186 ? 22 -22.562 -2.871 1 90.88 186 GLU B C 1
ATOM 3808 O O . GLU B 1 186 ? 21.281 -23.172 -3.67 1 90.88 186 GLU B O 1
ATOM 3813 N N . GLU B 1 187 ? 21.797 -22.5 -1.644 1 92.56 187 GLU B N 1
ATOM 3814 C CA . GLU B 1 187 ? 20.672 -23.219 -1.058 1 92.56 187 GLU B CA 1
ATOM 3815 C C . GLU B 1 187 ? 19.344 -22.609 -1.488 1 92.56 187 GLU B C 1
ATOM 3817 O O . GLU B 1 187 ? 18.312 -23.297 -1.526 1 92.56 187 GLU B O 1
ATOM 3822 N N . LEU B 1 188 ? 19.359 -21.359 -1.873 1 93.88 188 LEU B N 1
ATOM 3823 C CA . LEU B 1 188 ? 18.141 -20.625 -2.221 1 93.88 188 LEU B CA 1
ATOM 3824 C C . LEU B 1 188 ? 17.734 -20.891 -3.668 1 93.88 188 LEU B C 1
ATOM 3826 O O . LEU B 1 188 ? 16.688 -20.422 -4.125 1 93.88 188 LEU B O 1
ATOM 3830 N N . HIS B 1 189 ? 18.516 -21.672 -4.324 1 89.38 189 HIS B N 1
ATOM 3831 C CA . HIS B 1 189 ? 18.172 -22.031 -5.695 1 89.38 189 HIS B CA 1
ATOM 3832 C C . HIS B 1 189 ? 17.078 -23.094 -5.727 1 89.38 189 HIS B C 1
ATOM 3834 O O . HIS B 1 189 ? 16.469 -23.328 -6.766 1 89.38 189 HIS B O 1
ATOM 3840 N N . GLN B 1 190 ? 16.875 -23.625 -4.559 1 86.69 190 GLN B N 1
ATOM 3841 C CA . GLN B 1 190 ? 15.828 -24.625 -4.465 1 86.69 190 GLN B CA 1
ATOM 3842 C C . GLN B 1 190 ? 14.539 -24.031 -3.918 1 86.69 190 GLN B C 1
ATOM 3844 O O . GLN B 1 190 ? 14.57 -23 -3.225 1 86.69 190 GLN B O 1
ATOM 3849 N N . GLY B 1 191 ? 13.414 -24.578 -4.371 1 88 191 GLY B N 1
ATOM 3850 C CA . GLY B 1 191 ? 12.133 -24.094 -3.875 1 88 191 GLY B CA 1
ATOM 3851 C C . GLY B 1 191 ? 11.523 -23.016 -4.75 1 88 191 GLY B C 1
ATOM 3852 O O . GLY B 1 191 ? 12.133 -22.578 -5.727 1 88 191 GLY B O 1
ATOM 3853 N N . ARG B 1 192 ? 10.336 -22.672 -4.359 1 92.19 192 ARG B N 1
ATOM 3854 C CA . ARG B 1 192 ? 9.633 -21.625 -5.094 1 92.19 192 ARG B CA 1
ATOM 3855 C C . ARG B 1 192 ? 9.977 -20.25 -4.535 1 92.19 192 ARG B C 1
ATOM 3857 O O . ARG B 1 192 ? 9.898 -20.031 -3.326 1 92.19 192 ARG B O 1
ATOM 3864 N N . LEU B 1 193 ? 10.336 -19.406 -5.457 1 93.56 193 LEU B N 1
ATOM 3865 C CA . LEU B 1 193 ? 10.766 -18.062 -5.082 1 93.56 193 LEU B CA 1
ATOM 3866 C C . LEU B 1 193 ? 9.656 -17.047 -5.336 1 93.56 193 LEU B C 1
ATOM 3868 O O . LEU B 1 193 ? 9.062 -17.031 -6.418 1 93.56 193 LEU B O 1
ATOM 3872 N N . VAL B 1 194 ? 9.398 -16.297 -4.285 1 95.69 194 VAL B N 1
ATOM 3873 C CA . VAL B 1 194 ? 8.5 -15.164 -4.445 1 95.69 194 VAL B CA 1
ATOM 3874 C C . VAL B 1 194 ? 9.297 -13.898 -4.75 1 95.69 194 VAL B C 1
ATOM 3876 O O . VAL B 1 194 ? 10.07 -13.43 -3.91 1 95.69 194 VAL B O 1
ATOM 3879 N N . LEU B 1 195 ? 9.023 -13.406 -5.902 1 89.12 195 LEU B N 1
ATOM 3880 C CA . LEU B 1 195 ? 9.766 -12.25 -6.387 1 89.12 195 LEU B CA 1
ATOM 3881 C C . LEU B 1 195 ? 9 -10.961 -6.105 1 89.12 195 LEU B C 1
ATOM 3883 O O . LEU B 1 195 ? 7.77 -10.93 -6.191 1 89.12 195 LEU B O 1
ATOM 3887 N N . CYS B 1 196 ? 9.805 -9.984 -5.766 1 86.81 196 CYS B N 1
ATOM 3888 C CA . CYS B 1 196 ? 9.25 -8.641 -5.652 1 86.81 196 CYS B CA 1
ATOM 3889 C C . CYS B 1 196 ? 9.664 -7.781 -6.84 1 86.81 196 CYS B C 1
ATOM 3891 O O . CYS B 1 196 ? 10.758 -7.945 -7.379 1 86.81 196 CYS B O 1
ATOM 3893 N N . ASP B 1 197 ? 8.773 -6.91 -7.152 1 75.69 197 ASP B N 1
ATOM 3894 C CA . ASP B 1 197 ? 9.062 -5.965 -8.227 1 75.69 197 ASP B CA 1
ATOM 3895 C C . ASP B 1 197 ? 10.406 -5.273 -8 1 75.69 197 ASP B C 1
ATOM 3897 O O . ASP B 1 197 ? 10.609 -4.629 -6.969 1 75.69 197 ASP B O 1
ATOM 3901 N N . PRO B 1 198 ? 11.266 -5.414 -8.953 1 71.69 198 PRO B N 1
ATOM 3902 C CA . PRO B 1 198 ? 12.602 -4.832 -8.812 1 71.69 198 PRO B CA 1
ATOM 3903 C C . PRO B 1 198 ? 12.57 -3.316 -8.633 1 71.69 198 PRO B C 1
ATOM 3905 O O . PRO B 1 198 ? 13.461 -2.748 -7.992 1 71.69 198 PRO B O 1
ATOM 3908 N N . HIS B 1 199 ? 11.562 -2.705 -9.094 1 63.69 199 HIS B N 1
ATOM 3909 C CA . HIS B 1 199 ? 11.477 -1.252 -9.008 1 63.69 199 HIS B CA 1
ATOM 3910 C C . HIS B 1 199 ? 11.047 -0.807 -7.609 1 63.69 199 HIS B C 1
ATOM 3912 O O . HIS B 1 199 ? 11.172 0.371 -7.266 1 63.69 199 HIS B O 1
ATOM 3918 N N . LYS B 1 200 ? 10.68 -1.788 -6.957 1 72.38 200 LYS B N 1
ATOM 3919 C CA . LYS B 1 200 ? 10.211 -1.482 -5.609 1 72.38 200 LYS B CA 1
ATOM 3920 C C . LYS B 1 200 ? 11.086 -2.16 -4.559 1 72.38 200 LYS B C 1
ATOM 3922 O O . LYS B 1 200 ? 10.727 -2.217 -3.381 1 72.38 200 LYS B O 1
ATOM 3927 N N . SER B 1 201 ? 12.156 -2.664 -5.066 1 79.38 201 SER B N 1
ATOM 3928 C CA . SER B 1 201 ? 13.078 -3.373 -4.184 1 79.38 201 SER B CA 1
ATOM 3929 C C . SER B 1 201 ? 14.438 -2.684 -4.129 1 79.38 201 SER B C 1
ATOM 3931 O O . SER B 1 201 ? 14.781 -1.91 -5.023 1 79.38 201 SER B O 1
ATOM 3933 N N . SER B 1 202 ? 15.133 -2.879 -3.049 1 82.62 202 SER B N 1
ATOM 3934 C CA . SER B 1 202 ? 16.5 -2.365 -2.963 1 82.62 202 SER B CA 1
ATOM 3935 C C . SER B 1 202 ? 17.391 -2.979 -4.035 1 82.62 202 SER B C 1
ATOM 3937 O O . SER B 1 202 ? 17.141 -4.102 -4.484 1 82.62 202 SER B O 1
ATOM 3939 N N . PRO B 1 203 ? 18.391 -2.213 -4.367 1 79 203 PRO B N 1
ATOM 3940 C CA . PRO B 1 203 ? 19.312 -2.727 -5.379 1 79 203 PRO B CA 1
ATOM 3941 C C . PRO B 1 203 ? 19.922 -4.074 -4.996 1 79 203 PRO B C 1
ATOM 3943 O O . PRO B 1 203 ? 20.078 -4.957 -5.848 1 79 203 PRO B O 1
ATOM 3946 N N . VAL B 1 204 ? 20.234 -4.23 -3.812 1 86.06 204 VAL B N 1
ATOM 3947 C CA . VAL B 1 204 ? 20.844 -5.469 -3.35 1 86.06 204 VAL B CA 1
ATOM 3948 C C . VAL B 1 204 ? 19.875 -6.637 -3.547 1 86.06 204 VAL B C 1
ATOM 3950 O O . VAL B 1 204 ? 20.281 -7.707 -4.008 1 86.06 204 VAL B O 1
ATOM 3953 N N . ILE B 1 205 ? 18.672 -6.434 -3.256 1 89.06 205 ILE B N 1
ATOM 3954 C CA . ILE B 1 205 ? 17.656 -7.465 -3.391 1 89.06 205 ILE B CA 1
ATOM 3955 C C . ILE B 1 205 ? 17.406 -7.766 -4.867 1 89.06 205 ILE B C 1
ATOM 3957 O O . ILE B 1 205 ? 17.312 -8.93 -5.262 1 89.06 205 ILE B O 1
ATOM 3961 N N . THR B 1 206 ? 17.344 -6.711 -5.609 1 81.88 206 THR B N 1
ATOM 3962 C CA . THR B 1 206 ? 17.125 -6.863 -7.043 1 81.88 206 THR B CA 1
ATOM 3963 C C . THR B 1 206 ? 18.234 -7.707 -7.664 1 81.88 206 THR B C 1
ATOM 3965 O O . THR B 1 206 ? 17.969 -8.609 -8.461 1 81.88 206 THR B O 1
ATOM 3968 N N . GLU B 1 207 ? 19.422 -7.414 -7.312 1 80.69 207 GLU B N 1
ATOM 3969 C CA . GLU B 1 207 ? 20.562 -8.164 -7.82 1 80.69 207 GLU B CA 1
ATOM 3970 C C . GLU B 1 207 ? 20.5 -9.633 -7.391 1 80.69 207 GLU B C 1
ATOM 3972 O O . GLU B 1 207 ? 20.719 -10.531 -8.203 1 80.69 207 GLU B O 1
ATOM 3977 N N . MET B 1 208 ? 20.203 -9.844 -6.227 1 87.38 208 MET B N 1
ATOM 3978 C CA . MET B 1 208 ? 20.141 -11.195 -5.691 1 87.38 208 MET B CA 1
ATOM 3979 C C . MET B 1 208 ? 19.016 -11.992 -6.352 1 87.38 208 MET B C 1
ATOM 3981 O O . MET B 1 208 ? 19.188 -13.156 -6.707 1 87.38 208 MET B O 1
ATOM 3985 N N . GLN B 1 209 ? 17.875 -11.352 -6.461 1 85.44 209 GLN B N 1
ATOM 3986 C CA . GLN B 1 209 ? 16.766 -12 -7.145 1 85.44 209 GLN B CA 1
ATOM 3987 C C . GLN B 1 209 ? 17.141 -12.383 -8.57 1 85.44 209 GLN B C 1
ATOM 3989 O O . GLN B 1 209 ? 16.75 -13.445 -9.062 1 85.44 209 GLN B O 1
ATOM 3994 N N . GLY B 1 210 ? 17.812 -11.492 -9.211 1 79.38 210 GLY B N 1
ATOM 3995 C CA . GLY B 1 210 ? 18.266 -11.781 -10.562 1 79.38 210 GLY B CA 1
ATOM 3996 C C . GLY B 1 210 ? 19.109 -13.039 -10.656 1 79.38 210 GLY B C 1
ATOM 3997 O O . GLY B 1 210 ? 18.938 -13.836 -11.586 1 79.38 210 GLY B O 1
ATOM 3998 N N . ARG B 1 211 ? 19.922 -13.242 -9.734 1 79.81 211 ARG B N 1
ATOM 3999 C CA . ARG B 1 211 ? 20.766 -14.422 -9.688 1 79.81 211 ARG B CA 1
ATOM 4000 C C . ARG B 1 211 ? 19.953 -15.68 -9.43 1 79.81 211 ARG B C 1
ATOM 4002 O O . ARG B 1 211 ? 20.25 -16.75 -9.969 1 79.81 211 ARG B O 1
ATOM 4009 N N . LEU B 1 212 ? 18.953 -15.539 -8.727 1 84 212 LEU B N 1
ATOM 4010 C CA . LEU B 1 212 ? 18.172 -16.688 -8.289 1 84 212 LEU B CA 1
ATOM 4011 C C . LEU B 1 212 ? 17.188 -17.125 -9.367 1 84 212 LEU B C 1
ATOM 4013 O O . LEU B 1 212 ? 16.797 -18.281 -9.422 1 84 212 LEU B O 1
ATOM 4017 N N . ILE B 1 213 ? 16.812 -16.172 -10.156 1 76.19 213 ILE B N 1
ATOM 4018 C CA . ILE B 1 213 ? 15.758 -16.469 -11.125 1 76.19 213 ILE B CA 1
ATOM 4019 C C . ILE B 1 213 ? 16.359 -17.141 -12.352 1 76.19 213 ILE B C 1
ATOM 4021 O O . ILE B 1 213 ? 15.664 -17.859 -13.086 1 76.19 213 ILE B O 1
ATOM 4025 N N . SER B 1 214 ? 17.578 -16.969 -12.641 1 64.5 214 SER B N 1
ATOM 4026 C CA . SER B 1 214 ? 18.234 -17.438 -13.859 1 64.5 214 SER B CA 1
ATOM 4027 C C . SER B 1 214 ? 18.109 -18.953 -14 1 64.5 214 SER B C 1
ATOM 4029 O O . SER B 1 214 ? 18.094 -19.469 -15.117 1 64.5 214 SER B O 1
ATOM 4031 N N . THR B 1 215 ? 17.875 -19.672 -13.023 1 66 215 THR B N 1
ATOM 4032 C CA . THR B 1 215 ? 17.891 -21.125 -13.086 1 66 215 THR B CA 1
ATOM 4033 C C . THR B 1 215 ? 16.516 -21.703 -12.703 1 66 215 THR B C 1
ATOM 4035 O O . THR B 1 215 ? 16.391 -22.906 -12.508 1 66 215 THR B O 1
ATOM 4038 N N . ARG B 1 216 ? 15.531 -20.891 -12.617 1 74.19 216 ARG B N 1
ATOM 4039 C CA . ARG B 1 216 ? 14.234 -21.359 -12.125 1 74.19 216 ARG B CA 1
ATOM 4040 C C . ARG B 1 216 ? 13.188 -21.312 -13.227 1 74.19 216 ARG B C 1
ATOM 4042 O O . ARG B 1 216 ? 13.086 -20.328 -13.961 1 74.19 216 ARG B O 1
ATOM 4049 N N . PRO B 1 217 ? 12.539 -22.453 -13.281 1 73.25 217 PRO B N 1
ATOM 4050 C CA . PRO B 1 217 ? 11.391 -22.391 -14.188 1 73.25 217 PRO B CA 1
ATOM 4051 C C . PRO B 1 217 ? 10.289 -21.469 -13.68 1 73.25 217 PRO B C 1
ATOM 4053 O O . PRO B 1 217 ? 10.211 -21.188 -12.484 1 73.25 217 PRO B O 1
ATOM 4056 N N . PRO B 1 218 ? 9.445 -21 -14.5 1 72.69 218 PRO B N 1
ATOM 4057 C CA . PRO B 1 218 ? 8.367 -20.094 -14.117 1 72.69 218 PRO B CA 1
ATOM 4058 C C . PRO B 1 218 ? 7.441 -20.688 -13.047 1 72.69 218 PRO B C 1
ATOM 4060 O O . PRO B 1 218 ? 6.91 -19.953 -12.211 1 72.69 218 PRO B O 1
ATOM 4063 N N . SER B 1 219 ? 7.27 -21.938 -13.062 1 77.75 219 SER B N 1
ATOM 4064 C CA . SER B 1 219 ? 6.391 -22.594 -12.094 1 77.75 219 SER B CA 1
ATOM 4065 C C . SER B 1 219 ? 6.93 -22.469 -10.68 1 77.75 219 SER B C 1
ATOM 4067 O O . SER B 1 219 ? 6.191 -22.641 -9.711 1 77.75 219 SER B O 1
ATOM 4069 N N . ARG B 1 220 ? 8.156 -22.109 -10.578 1 86.06 220 ARG B N 1
ATOM 4070 C CA . ARG B 1 220 ? 8.789 -22 -9.266 1 86.06 220 ARG B CA 1
ATOM 4071 C C . ARG B 1 220 ? 9.039 -20.547 -8.898 1 86.06 220 ARG B C 1
ATOM 4073 O O . ARG B 1 220 ? 9.844 -20.25 -8.016 1 86.06 220 ARG B O 1
ATOM 4080 N N . ILE B 1 221 ? 8.289 -19.703 -9.633 1 85.44 221 ILE B N 1
ATOM 4081 C CA . ILE B 1 221 ? 8.406 -18.281 -9.375 1 85.44 221 ILE B CA 1
ATOM 4082 C C . ILE B 1 221 ? 7.02 -17.672 -9.195 1 85.44 221 ILE B C 1
ATOM 4084 O O . ILE B 1 221 ? 6.125 -17.906 -10.016 1 85.44 221 ILE B O 1
ATOM 4088 N N . LEU B 1 222 ? 6.879 -17 -8.102 1 90.62 222 LEU B N 1
ATOM 4089 C CA . LEU B 1 222 ? 5.699 -16.156 -7.914 1 90.62 222 LEU B CA 1
ATOM 4090 C C . LEU B 1 222 ? 6.074 -14.68 -7.953 1 90.62 222 LEU B C 1
ATOM 4092 O O . LEU B 1 222 ? 7 -14.25 -7.258 1 90.62 222 LEU B O 1
ATOM 4096 N N . PHE B 1 223 ? 5.336 -13.977 -8.695 1 84.94 223 PHE B N 1
ATOM 4097 C CA . PHE B 1 223 ? 5.617 -12.547 -8.82 1 84.94 223 PHE B CA 1
ATOM 4098 C C . PHE B 1 223 ? 4.695 -11.734 -7.914 1 84.94 223 PHE B C 1
ATOM 4100 O O . PHE B 1 223 ? 3.506 -12.039 -7.805 1 84.94 223 PHE B O 1
ATOM 4107 N N . SER B 1 224 ? 5.355 -10.75 -7.25 1 89.19 224 SER B N 1
ATOM 4108 C CA . SER B 1 224 ? 4.605 -9.828 -6.398 1 89.19 224 SER B CA 1
ATOM 4109 C C . SER B 1 224 ? 4.949 -8.375 -6.711 1 89.19 224 SER B C 1
ATOM 4111 O O . SER B 1 224 ? 6.109 -8.055 -6.988 1 89.19 224 SER B O 1
ATOM 4113 N N . GLU B 1 225 ? 3.949 -7.547 -6.602 1 75 225 GLU B N 1
ATOM 4114 C CA . GLU B 1 225 ? 4.129 -6.129 -6.906 1 75 225 GLU B CA 1
ATOM 4115 C C . GLU B 1 225 ? 4.848 -5.406 -5.77 1 75 225 GLU B C 1
ATOM 4117 O O . GLU B 1 225 ? 5.551 -4.422 -6 1 75 225 GLU B O 1
ATOM 4122 N N . ASN B 1 226 ? 4.586 -5.855 -4.633 1 81.31 226 ASN B N 1
ATOM 4123 C CA . ASN B 1 226 ? 5.184 -5.223 -3.461 1 81.31 226 ASN B CA 1
ATOM 4124 C C . ASN B 1 226 ? 5.445 -6.234 -2.35 1 81.31 226 ASN B C 1
ATOM 4126 O O . ASN B 1 226 ? 5.133 -7.418 -2.496 1 81.31 226 ASN B O 1
ATOM 4130 N N . ILE B 1 227 ? 6.105 -5.762 -1.349 1 87.19 227 ILE B N 1
ATOM 4131 C CA . ILE B 1 227 ? 6.551 -6.633 -0.268 1 87.19 227 ILE B CA 1
ATOM 4132 C C . ILE B 1 227 ? 5.344 -7.23 0.449 1 87.19 227 ILE B C 1
ATOM 4134 O O . ILE B 1 227 ? 5.363 -8.398 0.849 1 87.19 227 ILE B O 1
ATOM 4138 N N . GLU B 1 228 ? 4.293 -6.48 0.569 1 88.44 228 GLU B N 1
ATOM 4139 C CA . GLU B 1 228 ? 3.104 -6.965 1.261 1 88.44 228 GLU B CA 1
ATOM 4140 C C . GLU B 1 228 ? 2.498 -8.164 0.544 1 88.44 228 GLU B C 1
ATOM 4142 O O . GLU B 1 228 ? 2.102 -9.141 1.184 1 88.44 228 GLU B O 1
ATOM 4147 N N . CYS B 1 229 ? 2.436 -8.031 -0.72 1 91.88 229 CYS B N 1
ATOM 4148 C CA . CYS B 1 229 ? 1.927 -9.141 -1.517 1 91.88 229 CYS B CA 1
ATOM 4149 C C . CYS B 1 229 ? 2.852 -10.352 -1.421 1 91.88 229 CYS B C 1
ATOM 4151 O O . CYS B 1 229 ? 2.385 -11.492 -1.32 1 91.88 229 CYS B O 1
ATOM 4153 N N . ALA B 1 230 ? 4.133 -10.062 -1.475 1 93.75 230 ALA B N 1
ATOM 4154 C CA . ALA B 1 230 ? 5.102 -11.148 -1.354 1 93.75 230 ALA B CA 1
ATOM 4155 C C . ALA B 1 230 ? 4.914 -11.906 -0.042 1 93.75 230 ALA B C 1
ATOM 4157 O O . ALA B 1 230 ? 4.871 -13.141 -0.03 1 93.75 230 ALA B O 1
ATOM 4158 N N . LEU B 1 231 ? 4.742 -11.172 0.976 1 94.19 231 LEU B N 1
ATOM 4159 C CA . LEU B 1 231 ? 4.613 -11.781 2.293 1 94.19 231 LEU B CA 1
ATOM 4160 C C . LEU B 1 231 ? 3.305 -12.555 2.408 1 94.19 231 LEU B C 1
ATOM 4162 O O . LEU B 1 231 ? 3.223 -13.539 3.145 1 94.19 231 LEU B O 1
ATOM 4166 N N . THR B 1 232 ? 2.34 -12.117 1.68 1 95.5 232 THR B N 1
ATOM 4167 C CA . THR B 1 232 ? 1.077 -12.844 1.639 1 95.5 232 THR B CA 1
ATOM 4168 C C . THR B 1 232 ? 1.282 -14.25 1.076 1 95.5 232 THR B C 1
ATOM 4170 O O . THR B 1 232 ? 0.782 -15.227 1.636 1 95.5 232 THR B O 1
ATOM 4173 N N . PHE B 1 233 ? 2.057 -14.344 0.02 1 97.19 233 PHE B N 1
ATOM 4174 C CA . PHE B 1 233 ? 2.352 -15.641 -0.578 1 97.19 233 PHE B CA 1
ATOM 4175 C C . PHE B 1 233 ? 3.191 -16.484 0.365 1 97.19 233 PHE B C 1
ATOM 4177 O O . PHE B 1 233 ? 2.967 -17.703 0.486 1 97.19 233 PHE B O 1
ATOM 4184 N N . VAL B 1 234 ? 4.129 -15.852 1.034 1 97.56 234 VAL B N 1
ATOM 4185 C CA . VAL B 1 234 ? 5 -16.562 1.957 1 97.56 234 VAL B CA 1
ATOM 4186 C C . VAL B 1 234 ? 4.184 -17.109 3.127 1 97.56 234 VAL B C 1
ATOM 4188 O O . VAL B 1 234 ? 4.324 -18.281 3.504 1 97.56 234 VAL B O 1
ATOM 4191 N N . LYS B 1 235 ? 3.32 -16.297 3.648 1 96.31 235 LYS B N 1
ATOM 4192 C CA . LYS B 1 235 ? 2.463 -16.703 4.754 1 96.31 235 LYS B CA 1
ATOM 4193 C C . LYS B 1 235 ? 1.568 -17.875 4.352 1 96.31 235 LYS B C 1
ATOM 4195 O O . LYS B 1 235 ? 1.219 -18.703 5.184 1 96.31 235 LYS B O 1
ATOM 4200 N N . ALA B 1 236 ? 1.255 -17.922 3.107 1 96.5 236 ALA B N 1
ATOM 4201 C CA . ALA B 1 236 ? 0.426 -19 2.572 1 96.5 236 ALA B CA 1
ATOM 4202 C C . ALA B 1 236 ? 1.252 -20.266 2.324 1 96.5 236 ALA B C 1
ATOM 4204 O O . ALA B 1 236 ? 0.74 -21.25 1.805 1 96.5 236 ALA B O 1
ATOM 4205 N N . CYS B 1 237 ? 2.504 -20.203 2.596 1 96.25 237 CYS B N 1
ATOM 4206 C CA . CYS B 1 237 ? 3.445 -21.297 2.428 1 96.25 237 CYS B CA 1
ATOM 4207 C C . CYS B 1 237 ? 3.611 -21.656 0.956 1 96.25 237 CYS B C 1
ATOM 4209 O O . CYS B 1 237 ? 3.754 -22.828 0.61 1 96.25 237 CYS B O 1
ATOM 4211 N N . LEU B 1 238 ? 3.572 -20.641 0.129 1 96.25 238 LEU B N 1
ATOM 4212 C CA . LEU B 1 238 ? 3.66 -20.906 -1.302 1 96.25 238 LEU B CA 1
ATOM 4213 C C . LEU B 1 238 ? 5.09 -20.719 -1.803 1 96.25 238 LEU B C 1
ATOM 4215 O O . LEU B 1 238 ? 5.387 -21 -2.965 1 96.25 238 LEU B O 1
ATOM 4219 N N . GLY B 1 239 ? 5.922 -20.234 -0.968 1 96.81 239 GLY B N 1
ATOM 4220 C CA . GLY B 1 239 ? 7.312 -19.984 -1.312 1 96.81 239 GLY B CA 1
ATOM 4221 C C . GLY B 1 239 ? 8.055 -19.172 -0.264 1 96.81 239 GLY B C 1
ATOM 4222 O O . GLY B 1 239 ? 7.59 -19.047 0.871 1 96.81 239 GLY B O 1
ATOM 4223 N N . PHE B 1 240 ? 9.273 -18.781 -0.63 1 97.62 240 PHE B N 1
ATOM 4224 C CA . PHE B 1 240 ? 10.078 -17.906 0.212 1 97.62 240 PHE B CA 1
ATOM 4225 C C . PHE B 1 240 ? 10.484 -16.641 -0.551 1 97.62 240 PHE B C 1
ATOM 4227 O O . PHE B 1 240 ? 10.422 -16.609 -1.782 1 97.62 240 PHE B O 1
ATOM 4234 N N . THR B 1 241 ? 10.766 -15.609 0.178 1 96.94 241 THR B N 1
ATOM 4235 C CA . THR B 1 241 ? 11.242 -14.375 -0.437 1 96.94 241 THR B CA 1
ATOM 4236 C C . THR B 1 241 ? 12.516 -13.875 0.253 1 96.94 241 THR B C 1
ATOM 4238 O O . THR B 1 241 ? 12.922 -14.43 1.274 1 96.94 241 THR B O 1
ATOM 4241 N N . ILE B 1 242 ? 13.195 -13 -0.408 1 95.88 242 ILE B N 1
ATOM 4242 C CA . ILE B 1 242 ? 14.383 -12.359 0.154 1 95.88 242 ILE B CA 1
ATOM 4243 C C . ILE B 1 242 ? 14.125 -10.859 0.329 1 95.88 242 ILE B C 1
ATOM 4245 O O . ILE B 1 242 ? 13.648 -10.195 -0.59 1 95.88 242 ILE B O 1
ATOM 4249 N N . LEU B 1 243 ? 14.438 -10.375 1.527 1 94.56 243 LEU B N 1
ATOM 4250 C CA . LEU B 1 243 ? 14.195 -8.969 1.836 1 94.56 243 LEU B CA 1
ATOM 4251 C C . LEU B 1 243 ? 15.242 -8.445 2.807 1 94.56 243 LEU B C 1
ATOM 4253 O O . LEU B 1 243 ? 15.922 -9.219 3.482 1 94.56 243 LEU B O 1
ATOM 4257 N N . PRO B 1 244 ? 15.422 -7.09 2.785 1 93.31 244 PRO B N 1
ATOM 4258 C CA . PRO B 1 244 ? 16.188 -6.523 3.895 1 93.31 244 PRO B CA 1
ATOM 4259 C C . PRO B 1 244 ? 15.516 -6.73 5.25 1 93.31 244 PRO B C 1
ATOM 4261 O O . PRO B 1 244 ? 14.289 -6.59 5.359 1 93.31 244 PRO B O 1
ATOM 4264 N N . ASP B 1 245 ? 16.281 -7.078 6.188 1 92.88 245 ASP B N 1
ATOM 4265 C CA . ASP B 1 245 ? 15.773 -7.336 7.527 1 92.88 245 ASP B CA 1
ATOM 4266 C C . ASP B 1 245 ? 15.492 -6.031 8.273 1 92.88 245 ASP B C 1
ATOM 4268 O O . ASP B 1 245 ? 16.422 -5.387 8.773 1 92.88 245 ASP B O 1
ATOM 4272 N N . MET B 1 246 ? 14.234 -5.723 8.352 1 87.44 246 MET B N 1
ATOM 4273 C CA . MET B 1 246 ? 13.781 -4.578 9.133 1 87.44 246 MET B CA 1
ATOM 4274 C C . MET B 1 246 ? 12.961 -5.035 10.336 1 87.44 246 MET B C 1
ATOM 4276 O O . MET B 1 246 ? 11.805 -5.445 10.188 1 87.44 246 MET B O 1
ATOM 4280 N N . PRO B 1 247 ? 13.43 -4.828 11.5 1 84 247 PRO B N 1
ATOM 4281 C CA . PRO B 1 247 ? 12.828 -5.414 12.695 1 84 247 PRO B CA 1
ATOM 4282 C C . PRO B 1 247 ? 11.367 -5.016 12.883 1 84 247 PRO B C 1
ATOM 4284 O O . PRO B 1 247 ? 10.539 -5.84 13.289 1 84 247 PRO B O 1
ATOM 4287 N N . LEU B 1 248 ? 11.016 -3.812 12.625 1 79.75 248 LEU B N 1
ATOM 4288 C CA . LEU B 1 248 ? 9.664 -3.324 12.875 1 79.75 248 LEU B CA 1
ATOM 4289 C C . LEU B 1 248 ?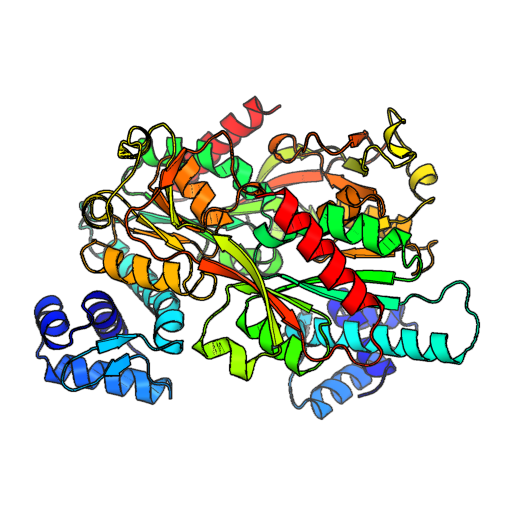 8.672 -3.965 11.906 1 79.75 248 LEU B C 1
ATOM 4291 O O . LEU B 1 248 ? 7.457 -3.891 12.117 1 79.75 248 LEU B O 1
ATOM 4295 N N . MET B 1 249 ? 9.211 -4.664 10.922 1 79.62 249 MET B N 1
ATOM 4296 C CA . MET B 1 249 ? 8.344 -5.266 9.914 1 79.62 249 MET B CA 1
ATOM 4297 C C . MET B 1 249 ? 8.164 -6.758 10.172 1 79.62 249 MET B C 1
ATOM 4299 O O . MET B 1 249 ? 7.426 -7.434 9.445 1 79.62 249 MET B O 1
ATOM 4303 N N . ARG B 1 250 ? 8.805 -7.219 11.094 1 87.44 250 ARG B N 1
ATOM 4304 C CA . ARG B 1 250 ? 8.773 -8.664 11.328 1 87.44 250 ARG B CA 1
ATOM 4305 C C . ARG B 1 250 ? 7.398 -9.102 11.828 1 87.44 250 ARG B C 1
ATOM 4307 O O . ARG B 1 250 ? 6.734 -8.375 12.57 1 87.44 250 ARG B O 1
ATOM 4314 N N . SER B 1 251 ? 7.027 -10.18 11.312 1 87.75 251 SER B N 1
ATOM 4315 C CA . SER B 1 251 ? 5.836 -10.867 11.797 1 87.75 251 SER B CA 1
ATOM 4316 C C . SER B 1 251 ? 6.195 -12.141 12.555 1 87.75 251 SER B C 1
ATOM 4318 O O . SER B 1 251 ? 7.121 -12.859 12.164 1 87.75 251 SER B O 1
ATOM 4320 N N . ASP B 1 252 ? 5.41 -12.453 13.562 1 87.69 252 ASP B N 1
ATOM 4321 C CA . ASP B 1 252 ? 5.656 -13.656 14.359 1 87.69 252 ASP B CA 1
ATOM 4322 C C . ASP B 1 252 ? 5.258 -14.906 13.586 1 87.69 252 ASP B C 1
ATOM 4324 O O . ASP B 1 252 ? 5.633 -16.016 13.961 1 87.69 252 ASP B O 1
ATOM 4328 N N . GLU B 1 253 ? 4.605 -14.688 12.547 1 89.62 253 GLU B N 1
ATOM 4329 C CA . GLU B 1 253 ? 4.113 -15.812 11.766 1 89.62 253 GLU B CA 1
ATOM 4330 C C . GLU B 1 253 ? 5.18 -16.312 10.797 1 89.62 253 GLU B C 1
ATOM 4332 O O . GLU B 1 253 ? 5.016 -17.375 10.172 1 89.62 253 GLU B O 1
ATOM 4337 N N . LEU B 1 254 ? 6.25 -15.578 10.711 1 96.19 254 LEU B N 1
ATOM 4338 C CA . LEU B 1 254 ? 7.246 -15.883 9.695 1 96.19 254 LEU B CA 1
ATOM 4339 C C . LEU B 1 254 ? 8.625 -16.078 10.32 1 96.19 254 LEU B C 1
ATOM 4341 O O . LEU B 1 254 ? 8.852 -15.656 11.461 1 96.19 254 LEU B O 1
ATOM 4345 N N . CYS B 1 255 ? 9.461 -16.734 9.617 1 97 255 CYS B N 1
ATOM 4346 C CA . CYS B 1 255 ? 10.867 -16.922 9.984 1 97 255 CYS B CA 1
ATOM 4347 C C . CYS B 1 255 ? 11.773 -16.062 9.109 1 97 255 CYS B C 1
ATOM 4349 O O . CYS B 1 255 ? 11.586 -15.992 7.891 1 97 255 CYS B O 1
ATOM 4351 N N . TYR B 1 256 ? 12.625 -15.438 9.75 1 97 256 TYR B N 1
ATOM 4352 C CA . TYR B 1 256 ? 13.602 -14.578 9.078 1 97 256 TYR B CA 1
ATOM 4353 C C . TYR B 1 256 ? 15.008 -15.156 9.188 1 97 256 TYR B C 1
ATOM 4355 O O . TYR B 1 256 ? 15.656 -15.031 10.227 1 97 256 TYR B O 1
ATOM 4363 N N . ILE B 1 257 ? 15.516 -15.711 8.094 1 97.56 257 ILE B N 1
ATOM 4364 C CA . ILE B 1 257 ? 16.766 -16.469 8.086 1 97.56 257 ILE B CA 1
ATOM 4365 C C . ILE B 1 257 ? 17.859 -15.664 7.398 1 97.56 257 ILE B C 1
ATOM 4367 O O . ILE B 1 257 ? 17.766 -15.359 6.207 1 97.56 257 ILE B O 1
ATOM 4371 N N . PRO B 1 258 ? 18.922 -15.445 8.094 1 97.31 258 PRO B N 1
ATOM 4372 C CA . PRO B 1 258 ? 20 -14.656 7.492 1 97.31 258 PRO B CA 1
ATOM 4373 C C . PRO B 1 258 ? 20.609 -15.336 6.27 1 97.31 258 PRO B C 1
ATOM 4375 O O . PRO B 1 258 ? 20.781 -16.562 6.262 1 97.31 258 PRO B O 1
ATOM 4378 N N . VAL B 1 259 ? 20.812 -14.539 5.242 1 97.25 259 VAL B N 1
ATOM 4379 C CA . VAL B 1 259 ? 21.531 -15.023 4.07 1 97.25 259 VAL B CA 1
ATOM 4380 C C . VAL B 1 259 ? 23.031 -14.758 4.242 1 97.25 259 VAL B C 1
ATOM 4382 O O . VAL B 1 259 ? 23.453 -13.609 4.348 1 97.25 259 VAL B O 1
ATOM 4385 N N . LYS B 1 260 ? 23.781 -15.766 4.141 1 96 260 LYS B N 1
ATOM 4386 C CA . LYS B 1 260 ? 25.203 -15.656 4.387 1 96 260 LYS B CA 1
ATOM 4387 C C . LYS B 1 260 ? 25.906 -14.867 3.279 1 96 260 LYS B C 1
ATOM 4389 O O . LYS B 1 260 ? 25.562 -15.016 2.102 1 96 260 LYS B O 1
ATOM 4394 N N . ASN B 1 261 ? 26.797 -14.016 3.664 1 91.69 261 ASN B N 1
ATOM 4395 C CA . ASN B 1 261 ? 27.703 -13.297 2.789 1 91.69 261 ASN B CA 1
ATOM 4396 C C . ASN B 1 261 ? 26.969 -12.328 1.869 1 91.69 261 ASN B C 1
ATOM 4398 O O . ASN B 1 261 ? 27.453 -11.977 0.797 1 91.69 261 ASN B O 1
ATOM 4402 N N . ALA B 1 262 ? 25.766 -12.016 2.176 1 92.88 262 ALA B N 1
ATOM 4403 C CA . ALA B 1 262 ? 25.047 -11 1.416 1 92.88 262 ALA B CA 1
ATOM 4404 C C . ALA B 1 262 ? 25.359 -9.602 1.943 1 92.88 262 ALA B C 1
ATOM 4406 O O . ALA B 1 262 ? 25.359 -9.375 3.156 1 92.88 262 ALA B O 1
ATOM 4407 N N . ALA B 1 263 ? 25.672 -8.68 1.052 1 91.69 263 ALA B N 1
ATOM 4408 C CA . ALA B 1 263 ? 25.875 -7.297 1.471 1 91.69 263 ALA B CA 1
ATOM 4409 C C . ALA B 1 263 ? 24.594 -6.711 2.053 1 91.69 263 ALA B C 1
ATOM 4411 O O . ALA B 1 263 ? 23.5 -6.977 1.551 1 91.69 263 ALA B O 1
ATOM 4412 N N . PRO B 1 264 ? 24.734 -5.953 3.096 1 94.12 264 PRO B N 1
ATOM 4413 C CA . PRO B 1 264 ? 23.531 -5.328 3.654 1 94.12 264 PRO B CA 1
ATOM 4414 C C . PRO B 1 264 ? 22.969 -4.234 2.754 1 94.12 264 PRO B C 1
ATOM 4416 O O . PRO B 1 264 ? 23.688 -3.697 1.901 1 94.12 264 PRO B O 1
ATOM 4419 N N . ALA B 1 265 ? 21.703 -4.027 2.914 1 92.81 265 ALA B N 1
ATOM 4420 C CA . ALA B 1 265 ? 21.031 -2.941 2.195 1 92.81 265 ALA B CA 1
ATOM 4421 C C . ALA B 1 265 ? 21.078 -1.647 3.002 1 92.81 265 ALA B C 1
ATOM 4423 O O . ALA B 1 265 ? 20.703 -1.629 4.176 1 92.81 265 ALA B O 1
ATOM 4424 N N . SER B 1 266 ? 21.516 -0.574 2.412 1 92.94 266 SER B N 1
ATOM 4425 C CA . SER B 1 266 ? 21.547 0.731 3.064 1 92.94 266 SER B CA 1
ATOM 4426 C C . SER B 1 266 ? 20.188 1.416 2.992 1 92.94 266 SER B C 1
ATOM 4428 O O . SER B 1 266 ? 19.688 1.724 1.902 1 92.94 266 SER B O 1
ATOM 4430 N N . PHE B 1 267 ? 19.609 1.574 4.184 1 93.06 267 PHE B N 1
ATOM 4431 C CA . PHE B 1 267 ? 18.328 2.26 4.27 1 93.06 267 PHE B CA 1
ATOM 4432 C C . PHE B 1 267 ? 18.484 3.625 4.926 1 93.06 267 PHE B C 1
ATOM 4434 O O . PHE B 1 267 ? 19.234 3.77 5.898 1 93.06 267 PHE B O 1
ATOM 4441 N N . GLY B 1 268 ? 17.844 4.559 4.293 1 94.5 268 GLY B N 1
ATOM 4442 C CA . GLY B 1 268 ? 17.938 5.902 4.844 1 94.5 268 GLY B CA 1
ATOM 4443 C C . GLY B 1 268 ? 16.922 6.863 4.25 1 94.5 268 GLY B C 1
ATOM 4444 O O . GLY B 1 268 ? 15.773 6.488 3.996 1 94.5 268 GLY B O 1
ATOM 4445 N N . LEU B 1 269 ? 17.312 8.102 4.258 1 95.62 269 LEU B N 1
ATOM 4446 C CA . LEU B 1 269 ? 16.422 9.125 3.719 1 95.62 269 LEU B CA 1
ATOM 4447 C C . LEU B 1 269 ? 17.188 10.062 2.785 1 95.62 269 LEU B C 1
ATOM 4449 O O . LEU B 1 269 ? 18.406 10.18 2.875 1 95.62 269 LEU B O 1
ATOM 4453 N N . TYR B 1 270 ? 16.422 10.672 1.823 1 94.12 270 TYR B N 1
ATOM 4454 C CA . TYR B 1 270 ? 16.922 11.664 0.881 1 94.12 270 TYR B CA 1
ATOM 4455 C C . TYR B 1 270 ? 16.25 13.016 1.112 1 94.12 270 TYR B C 1
ATOM 4457 O O . TYR B 1 270 ? 15.047 13.086 1.397 1 94.12 270 TYR B O 1
ATOM 4465 N N . TYR B 1 271 ? 17.047 14.031 1.043 1 93.62 271 TYR B N 1
ATOM 4466 C CA . TYR B 1 271 ? 16.516 15.391 1.064 1 93.62 271 TYR B CA 1
ATOM 4467 C C . TYR B 1 271 ? 17.328 16.312 0.154 1 93.62 271 TYR B C 1
ATOM 4469 O O . TYR B 1 271 ? 18.438 15.969 -0.247 1 93.62 271 TYR B O 1
ATOM 4477 N N . LYS B 1 272 ? 16.75 17.422 -0.227 1 88.12 272 LYS B N 1
ATOM 4478 C CA . LYS B 1 272 ? 17.422 18.328 -1.151 1 88.12 272 LYS B CA 1
ATOM 4479 C C . LYS B 1 272 ? 18.281 19.328 -0.4 1 88.12 272 LYS B C 1
ATOM 4481 O O . LYS B 1 272 ? 19.469 19.484 -0.701 1 88.12 272 LYS B O 1
ATOM 4486 N N . THR B 1 273 ? 17.688 20.062 0.494 1 86.44 273 THR B N 1
ATOM 4487 C CA . THR B 1 273 ? 18.453 21.078 1.215 1 86.44 273 THR B CA 1
ATOM 4488 C C . THR B 1 273 ? 17.906 21.266 2.629 1 86.44 273 THR B C 1
ATOM 4490 O O . THR B 1 273 ? 16.719 21.062 2.873 1 86.44 273 THR B O 1
ATOM 4493 N N . LEU B 1 274 ? 18.844 21.625 3.482 1 87.88 274 LEU B N 1
ATOM 4494 C CA . LEU B 1 274 ? 18.469 21.906 4.863 1 87.88 274 LEU B CA 1
ATOM 4495 C C . LEU B 1 274 ? 18.359 23.406 5.102 1 87.88 274 LEU B C 1
ATOM 4497 O O . LEU B 1 274 ? 18 23.844 6.195 1 87.88 274 LEU B O 1
ATOM 4501 N N . GLN B 1 275 ? 18.594 24.094 4.137 1 81.12 275 GLN B N 1
ATOM 4502 C CA . GLN B 1 275 ? 18.609 25.547 4.305 1 81.12 275 GLN B CA 1
ATOM 4503 C C . GLN B 1 275 ? 17.234 26.078 4.676 1 81.12 275 GLN B C 1
ATOM 4505 O O . GLN B 1 275 ? 16.234 25.766 4.008 1 81.12 275 GLN B O 1
ATOM 4510 N N . ASN B 1 276 ? 17.156 26.797 5.77 1 79.62 276 ASN B N 1
ATOM 4511 C CA . ASN B 1 276 ? 15.961 27.453 6.281 1 79.62 276 ASN B CA 1
ATOM 4512 C C . ASN B 1 276 ? 14.812 26.484 6.492 1 79.62 276 ASN B C 1
ATOM 4514 O O . ASN B 1 276 ? 13.656 26.797 6.219 1 79.62 276 ASN B O 1
ATOM 4518 N N . ASN B 1 277 ? 15.203 25.281 6.809 1 88.06 277 ASN B N 1
ATOM 4519 C CA . ASN B 1 277 ? 14.188 24.266 7.047 1 88.06 277 ASN B CA 1
ATOM 4520 C C . ASN B 1 277 ? 14.398 23.578 8.391 1 88.06 277 ASN B C 1
ATOM 4522 O O . ASN B 1 277 ? 14.805 22.406 8.445 1 88.06 277 ASN B O 1
ATOM 4526 N N . PRO B 1 278 ? 14.031 24.25 9.453 1 90.44 278 PRO B N 1
ATOM 4527 C CA . PRO B 1 278 ? 14.242 23.703 10.789 1 90.44 278 PRO B CA 1
ATOM 4528 C C . PRO B 1 278 ? 13.438 22.438 11.039 1 90.44 278 PRO B C 1
ATOM 4530 O O . PRO B 1 278 ? 13.891 21.531 11.766 1 90.44 278 PRO B O 1
ATOM 4533 N N . VAL B 1 279 ? 12.297 22.312 10.469 1 92.81 279 VAL B N 1
ATOM 4534 C CA . VAL B 1 279 ? 11.453 21.125 10.641 1 92.81 279 VAL B CA 1
ATOM 4535 C C . VAL B 1 279 ? 12.148 19.906 10.055 1 92.81 279 VAL B C 1
ATOM 4537 O O . VAL B 1 279 ? 12.203 18.859 10.688 1 92.81 279 VAL B O 1
ATOM 4540 N N . LEU B 1 280 ? 12.711 20.078 8.898 1 95.62 280 LEU B N 1
ATOM 4541 C CA . LEU B 1 280 ? 13.43 18.984 8.258 1 95.62 280 LEU B CA 1
ATOM 4542 C C . LEU B 1 280 ? 14.648 18.578 9.078 1 95.62 280 LEU B C 1
ATOM 4544 O O . LEU B 1 280 ? 14.922 17.391 9.25 1 95.62 280 LEU B O 1
ATOM 4548 N N . ARG B 1 281 ? 15.406 19.562 9.562 1 95.62 281 ARG B N 1
ATOM 4549 C CA . ARG B 1 281 ? 16.578 19.281 10.398 1 95.62 281 ARG B CA 1
ATOM 4550 C C . ARG B 1 281 ? 16.188 18.484 11.633 1 95.62 281 ARG B C 1
ATOM 4552 O O . ARG B 1 281 ? 16.844 17.516 11.992 1 95.62 281 ARG B O 1
ATOM 4559 N N . SER B 1 282 ? 15.109 18.938 12.219 1 96.38 282 SER B N 1
ATOM 4560 C CA . SER B 1 282 ? 14.633 18.234 13.406 1 96.38 282 SER B CA 1
ATOM 4561 C C . SER B 1 282 ? 14.133 16.828 13.07 1 96.38 282 SER B C 1
ATOM 4563 O O . SER B 1 282 ? 14.398 15.883 13.805 1 96.38 282 SER B O 1
ATOM 4565 N N . PHE B 1 283 ? 13.43 16.703 11.977 1 98.06 283 PHE B N 1
ATOM 4566 C CA . PHE B 1 283 ? 12.953 15.398 11.523 1 98.06 283 PHE B CA 1
ATOM 4567 C C . PHE B 1 283 ? 14.109 14.422 11.367 1 98.06 283 PHE B C 1
ATOM 4569 O O . PHE B 1 283 ? 14.055 13.297 11.867 1 98.06 283 PHE B O 1
ATOM 4576 N N . ILE B 1 284 ? 15.133 14.875 10.711 1 97.62 284 ILE B N 1
ATOM 4577 C CA . ILE B 1 284 ? 16.297 14.039 10.445 1 97.62 284 ILE B CA 1
ATOM 4578 C C . ILE B 1 284 ? 16.953 13.633 11.758 1 97.62 284 ILE B C 1
ATOM 4580 O O . ILE B 1 284 ? 17.328 12.469 11.945 1 97.62 284 ILE B O 1
ATOM 4584 N N . ARG B 1 285 ? 17.094 14.594 12.656 1 97.12 285 ARG B N 1
ATOM 4585 C CA . ARG B 1 285 ? 17.688 14.305 13.961 1 97.12 285 ARG B CA 1
ATOM 4586 C C . ARG B 1 285 ? 16.859 13.266 14.711 1 97.12 285 ARG B C 1
ATOM 4588 O O . ARG B 1 285 ? 17.406 12.281 15.227 1 97.12 285 ARG B O 1
ATOM 4595 N N . ILE B 1 286 ? 15.602 13.406 14.789 1 97.56 286 ILE B N 1
ATOM 4596 C CA . ILE B 1 286 ? 14.695 12.547 15.547 1 97.56 286 ILE B CA 1
ATOM 4597 C C . ILE B 1 286 ? 14.719 11.133 14.961 1 97.56 286 ILE B C 1
ATOM 4599 O O . ILE B 1 286 ? 14.828 10.156 15.703 1 97.56 286 ILE B O 1
ATOM 4603 N N . ILE B 1 287 ? 14.602 11.016 13.625 1 97.06 287 ILE B N 1
ATOM 4604 C CA . ILE B 1 287 ? 14.508 9.703 13 1 97.06 287 ILE B CA 1
ATOM 4605 C C . ILE B 1 287 ? 15.836 8.969 13.133 1 97.06 287 ILE B C 1
ATOM 4607 O O . ILE B 1 287 ? 15.875 7.746 13.281 1 97.06 287 ILE B O 1
ATOM 4611 N N . LYS B 1 288 ? 16.906 9.688 13.086 1 96.06 288 LYS B N 1
ATOM 4612 C CA . LYS B 1 288 ? 18.234 9.094 13.305 1 96.06 288 LYS B CA 1
ATOM 4613 C C . LYS B 1 288 ? 18.344 8.516 14.711 1 96.06 288 LYS B C 1
ATOM 4615 O O . LYS B 1 288 ? 18.781 7.375 14.891 1 96.06 288 LYS B O 1
ATOM 4620 N N . ASP B 1 289 ? 17.938 9.297 15.656 1 95.5 289 ASP B N 1
ATOM 4621 C CA . ASP B 1 289 ? 17.984 8.859 17.047 1 95.5 289 ASP B CA 1
ATOM 4622 C C . ASP B 1 289 ? 17.109 7.629 17.266 1 95.5 289 ASP B C 1
ATOM 4624 O O . ASP B 1 289 ? 17.516 6.676 17.938 1 95.5 289 ASP B O 1
ATOM 4628 N N . TYR B 1 290 ? 15.961 7.664 16.672 1 93.75 290 TYR B N 1
ATOM 4629 C CA . TYR B 1 290 ? 15.016 6.559 16.828 1 93.75 290 TYR B CA 1
ATOM 4630 C C . TYR B 1 290 ? 15.562 5.289 16.188 1 93.75 290 TYR B C 1
ATOM 4632 O O . TYR B 1 290 ? 15.438 4.199 16.75 1 93.75 290 TYR B O 1
ATOM 4640 N N . SER B 1 291 ? 16.094 5.457 14.992 1 92.38 291 SER B N 1
ATOM 4641 C CA . SER B 1 291 ? 16.625 4.309 14.273 1 92.38 291 SER B CA 1
ATOM 4642 C C . SER B 1 291 ? 17.781 3.664 15.031 1 92.38 291 SER B C 1
ATOM 4644 O O . SER B 1 291 ? 17.969 2.451 14.961 1 92.38 291 SER B O 1
ATOM 4646 N N . GLN B 1 292 ? 18.5 4.398 15.727 1 89.94 292 GLN B N 1
ATOM 4647 C CA . GLN B 1 292 ? 19.625 3.895 16.516 1 89.94 292 GLN B CA 1
ATOM 4648 C C . GLN B 1 292 ? 19.141 3.092 17.719 1 89.94 292 GLN B C 1
ATOM 4650 O O . GLN B 1 292 ? 19.812 2.156 18.156 1 89.94 292 GLN B O 1
ATOM 4655 N N . GLN B 1 293 ? 17.969 3.424 18.172 1 85.06 293 GLN B N 1
ATOM 4656 C CA . GLN B 1 293 ? 17.391 2.713 19.312 1 85.06 293 GLN B CA 1
ATOM 4657 C C . GLN B 1 293 ? 16.844 1.351 18.891 1 85.06 293 GLN B C 1
ATOM 4659 O O . GLN B 1 293 ? 16.688 0.457 19.719 1 85.06 293 GLN B O 1
ATOM 4664 N N . LEU B 1 294 ? 16.484 1.302 17.625 1 78.94 294 LEU B N 1
ATOM 4665 C CA . LEU B 1 294 ? 15.922 0.054 17.109 1 78.94 294 LEU B CA 1
ATOM 4666 C C . LEU B 1 294 ? 17.031 -0.959 16.828 1 78.94 294 LEU B C 1
ATOM 4668 O O . LEU B 1 294 ? 16.75 -2.146 16.641 1 78.94 294 LEU B O 1
ATOM 4672 N N . LYS B 1 295 ? 18.25 -0.472 16.859 1 68.5 295 LYS B N 1
ATOM 4673 C CA . LYS B 1 295 ? 19.391 -1.351 16.641 1 68.5 295 LYS B CA 1
ATOM 4674 C C . LYS B 1 295 ? 19.734 -2.131 17.906 1 68.5 295 LYS B C 1
ATOM 4676 O O . LYS B 1 295 ? 20.453 -1.636 18.781 1 68.5 295 LYS B O 1
#

Sequence (590 aa):
MNTVQLECYMAVAENLNFARAAEQLHITQPAVTHQINSLEAELDVKLFRRTTRTVELTAPGWVFWGYAKDILAKTAQAKNRLAGHFEDQIQPFVIGCHSPFELTLLPEVLQQLAKDYPQVHPEIKMVPFQALRNLLQEETLDVMLGFGDEKEKKKTGTYVELTRAPVVCVAARCHALAEKSAVTLEELHQGRLVLCDPHKSSPVITEMQGRLISTRPPSRILFSENIECALTFVKACLGFTILPDMPLMRSDELCYIPVKNAAPASFGLYYKTLQNNPVLRSFIRIIKDYSQQLKMNTVQLECYMAVAENLNFARAAEQLHITQPAVTHQINSLEAELDVKLFRRTTRTVELTAPGWVFWGYAKDILAKTAQAKNRLAGHFEDQIQPFVIGCHSPFELTLLPEVLQQLAKDYPQVHPEIKMVPFQALRNLLQEETLDVMLGFGDEKEKKKTGTYVELTRAPVVCVAARCHALAEKSAVTLEELHQGRLVLCDPHKSSPVITEMQGRLISTRPPSRILFSENIECALTFVKACLGFTILPDMPLMRSDELCYIPVKNAAPASFGLYYKTLQNNPVLRSFIRIIKDYSQQLK

Nearest PDB structures (foldseek):
  4x6g-assembly1_C  TM=5.282E-01  e=6.454E-22  Pseudomonas aeruginosa PAO1
  7d98-assembly1_Q  TM=5.400E-01  e=4.933E-20  Cupriavidus necator
  1ixc-assembly1_B-2  TM=5.468E-01  e=1.549E-19  Cupriavidus necator
  3fxq-assembly1_A  TM=5.813E-01  e=3.824E-19  Comamonas testosteroni
  7dwo-assembly1_A  TM=5.475E-01  e=8.024E-16  Aliivibrio fischeri ES114

InterPro domains:
  IPR000847 LysR, HTH, N-terminal domain [PF00126] (5-61)
  IPR000847 LysR, HTH, N-terminal domain [PR00039] (18-29)
  IPR000847 LysR, HTH, N-terminal domain [PR00039] (29-39)
  IPR000847 LysR, HTH, N-terminal domain [PR00039] (39-50)
  IPR000847 LysR, HTH, N-terminal domain [PS50931] (1-58)
  IPR005119 LysR, substrate-binding [PF03466] (93-290)
  IPR036388 Winged helix-like DNA-binding domain superfamily [G3DSA:1.10.10.10] (1-82)
  IPR036390 Winged helix DNA-binding domain superfamily [SSF46785] (1-84)

Foldseek 3Di:
DDLVLLLLLLLCAVVQDLCRSCVVVVHHSVVSVVSQVVVCVVVVHRQWDDDPVTTHGDPVVVVVNVVSVLVNVVVVLVVVVVVPPPPQNAAEAEEEEAAVLVVLLVPQLVVVLCVVPVNYDYHYDHHFPVVVLVCQVVVVHAKYWDFDDPVCCVPRAHWDFQDWFFKWKKAFPVDPCLPDQAAELVRQLDAAEEDEDLSSAFPLQNVSVVVSCPNDDPQSYHYDDHPVRSVVCRLVRRTMYMHGDDPSPDDPRMGIHGYPPRGTITITMGHHDCPPPVSSVSSRVSSSVSSVVSD/DDLVLLLLLLLCAVVQDLCRSCVVVVHHSVVSVVSQVVVCVVVVHRQWDDDPPTTHGDPVVVVVNVVSVLVNVVVVCVVCVVVVDPDQQQDEAEEEEAAVLVVLLVPQLVVVLCVVPVNYDYHYDHHFPVVVLVCQVVVVHAKYWDFDDPVCCVPRAHWDFQDWFFKWKKAFPVDPCLPDQAAELVRQLDAAEEDEDLSSAFPLQNVSVVVSCPNDDPVSYHYDDYPVRSVVCRLVRRTMYMHGDDPSPDDPRMGIHGYPPRGTITITMGHHDCPPPVSSVSSRVSSSVSSVVSD

Organism: NCBI:txid1796616

Solvent-accessible surface area (backbone atoms only — not comparable to full-atom values): 31468 Å² total; per-residue (Å²): 137,50,70,66,32,37,52,42,42,51,34,24,67,73,56,40,30,56,60,57,20,9,60,72,69,70,47,51,41,68,55,37,51,47,34,42,49,50,44,24,58,73,67,71,44,62,38,58,48,72,56,103,83,47,50,40,71,25,74,61,23,56,59,43,47,56,50,39,51,48,49,51,50,48,52,50,46,50,52,44,62,66,63,62,66,59,89,69,48,66,38,77,43,33,37,31,29,60,48,76,67,59,47,71,61,40,20,67,37,49,34,54,46,39,69,78,34,73,42,55,39,68,36,65,43,78,43,55,50,72,57,42,44,53,35,38,68,68,62,70,30,60,32,33,49,47,62,63,41,85,83,47,38,82,73,57,34,49,69,46,81,53,46,71,21,46,35,21,37,36,23,12,72,86,36,79,69,42,76,42,81,56,41,47,71,74,64,59,61,55,73,32,38,34,36,56,34,54,79,73,42,46,66,62,47,36,54,50,48,55,64,49,49,54,80,50,58,68,89,34,48,37,66,19,67,37,69,70,54,31,48,30,42,14,64,22,59,66,27,29,34,70,42,64,52,49,78,91,66,63,53,91,74,46,33,78,23,41,38,58,92,50,72,56,39,42,32,27,35,37,32,72,76,64,76,95,31,67,67,58,53,49,49,53,53,46,45,44,56,52,42,56,67,76,99,139,50,70,66,32,39,49,40,42,51,34,25,68,46,55,38,31,56,60,58,20,9,59,73,68,70,46,52,40,69,56,37,51,47,34,42,51,50,46,22,59,74,67,70,45,62,39,60,47,74,58,105,82,45,48,39,74,25,74,59,23,55,58,45,43,57,53,40,48,50,51,47,47,52,49,42,49,55,43,46,75,64,63,73,80,64,89,87,35,66,37,77,42,34,38,30,30,59,46,76,66,60,46,71,60,40,20,66,36,50,32,54,45,38,70,78,34,73,43,56,39,66,36,65,44,79,44,56,51,71,58,44,44,52,33,36,68,69,62,73,29,60,32,32,51,46,60,62,40,85,83,47,40,82,74,56,33,50,70,46,79,52,45,72,22,46,36,21,38,35,22,13,71,87,36,80,69,42,77,42,82,57,40,48,70,75,64,58,62,55,72,31,39,35,39,56,34,56,78,74,41,45,66,60,47,37,54,52,50,55,65,49,48,75,79,50,59,69,80,36,49,37,66,18,69,38,68,69,54,32,48,30,42,14,64,22,58,66,27,29,35,70,43,65,51,50,77,89,69,63,53,91,73,47,34,79,24,40,38,57,93,50,71,56,39,43,31,26,35,36,32,71,74,63,77,96,31,66,67,59,53,49,47,52,52,47,45,44,56,50,42,55,69,74,102

Radius of gyration: 24.98 Å; Cα contacts (8 Å, |Δi|>4): 1076; chains: 2; bounding box: 60×68×62 Å